Protein AF-A0A6M0A1I5-F1 (afdb_monomer)

Foldseek 3Di:
DDFDDPLLLVLLQLLFKKKKFWQFDQDFPPVVVVDPDDPLPQDFDTAIAMWTFFFDDDQKTKTKFFQANPAQCLQPPLVQCVVPVSWIWMWIQGLQRDTFIDTNQRQVQGPVGDDAGDPDQKTHQKHWAFDAPPDSDGDNVDHDTDIAGAGMMMGMGGDPDDGDHAAADALVPQDAFFKKKAKFKADQQFAAAPVPRHRDDDDFKIFIAIDMFGWHFADDQDRVLSQWGTWTQQRDHRRHGNTFIAGSLSHGFFTWHAGAPCDDTGDDDDDDPPPPDDDDDDPDDDDDSNVRSNGTTITGGVVVVVVSCVVSVPPTDGHNDGDDVVSSVVSRPDPDQPQPDDDSDDGDDPVNRSCPDPSRMDGGNNRSGDNPPSPNDDDDDDDDPPDDDDD

pLDDT: mean 76.41, std 23.01, range [24.44, 98.81]

Sequence (391 aa):
MAQLSLAEINSIARQTTVLIAPALTPELRQDLEENRNNPLQKSGIWNPGSGVIIAKTGNKYYVLTVAHNFIQRHLDSKQYWQQLGGIPYYGIRTYDGKVHIVKNVNDHRGCPLKGNPKLTILVRFGCRDRFIAGTDIVDRSIGTDRIRGIDLAIVTFESTNSYIVAPLGDPNQVKIDDRVYISGWPDPEREQDPQTGRCRNRVARRQRRLAWGSVRGKINPTPKHLGYSIFYTDETAAGMSGGPVFDSNGRVVGSHGLGSQSKPLCGGSIEAGGESDSDNVSSGESLDFNKLQKRYSSGQNVNYFEGLVKELNFDLAFRRELLRPEVIKAGITYKNLEVASRSGQVEFDANEDVFNDPNDVVDDIYKLYTFELENMIRDEPSGGRESLLLD

Secondary structure (DSSP, 8-state):
-PPPPHHHHHHHHHHHEEEEEET--SS--THHHH--S-GGGS------EEEEEEEEETTEEEEEE-GGGSBHHHHH-GGGGGGGTT--EEEEE-TTS-EEEEE----S-TTTT-S---SSSEEEEEEEEEEPTTSS-B-SSSSEEEEEEEEEEEEEEE-SS-PPPPPB--GGGPPTT-EEEEEE---GGGSB-TTT-SBP-----EE-EEEEEEEEEE----GGGTTEEEEE-----TT-TT-EEE-TTS-EEEEEEE--TTSPP-SS---S----------TT----HHHHHHHSEEEEEHHHHHHHHHHTT-------SPPPHHHHHHT---S--------S-----TTS-TT--GGGEES-HHHHS----TT-S-------TT-PPP-

Mean predicted aligned error: 10.55 Å

Structure (mmCIF, N/CA/C/O backbone):
data_AF-A0A6M0A1I5-F1
#
_entry.id   AF-A0A6M0A1I5-F1
#
loop_
_atom_site.group_PDB
_atom_site.id
_atom_site.type_symbol
_atom_site.label_atom_id
_atom_site.label_alt_id
_atom_site.label_comp_id
_atom_site.label_asym_id
_atom_site.label_entity_id
_atom_site.label_seq_id
_atom_site.pdbx_PDB_ins_code
_atom_site.Cartn_x
_atom_site.Cartn_y
_atom_site.Cartn_z
_atom_site.occupancy
_atom_site.B_iso_or_equiv
_atom_site.auth_seq_id
_atom_site.auth_comp_id
_atom_site.auth_asym_id
_atom_site.auth_atom_id
_atom_site.pdbx_PDB_model_num
ATOM 1 N N . MET A 1 1 ? 13.887 -21.937 -12.161 1.00 45.28 1 MET A N 1
ATOM 2 C CA . MET A 1 1 ? 12.418 -21.901 -12.332 1.00 45.28 1 MET A CA 1
ATOM 3 C C . MET A 1 1 ? 12.088 -20.780 -13.299 1.00 45.28 1 MET A C 1
ATOM 5 O O . MET A 1 1 ? 12.778 -19.768 -13.253 1.00 45.28 1 MET A O 1
ATOM 9 N N . ALA A 1 2 ? 11.129 -20.983 -14.203 1.00 58.09 2 ALA A N 1
ATOM 10 C CA . ALA A 1 2 ? 10.710 -19.948 -15.145 1.00 58.09 2 ALA A CA 1
ATOM 11 C C . ALA A 1 2 ? 10.054 -18.790 -14.377 1.00 58.09 2 ALA A C 1
ATOM 13 O O . ALA A 1 2 ? 9.210 -19.032 -13.519 1.00 58.09 2 ALA A O 1
ATOM 14 N N . GLN A 1 3 ? 10.493 -17.562 -14.650 1.00 83.94 3 GLN A N 1
ATOM 15 C CA . GLN A 1 3 ? 9.881 -16.346 -14.113 1.00 83.94 3 GLN A CA 1
ATOM 16 C C . GLN A 1 3 ? 8.581 -16.057 -14.868 1.00 83.94 3 GLN A C 1
ATOM 18 O O . GLN A 1 3 ? 8.457 -16.426 -16.038 1.00 83.94 3 GLN A O 1
ATOM 23 N N . LEU A 1 4 ? 7.629 -15.394 -14.210 1.00 91.00 4 LEU A N 1
ATOM 24 C CA . LEU A 1 4 ? 6.408 -14.946 -14.872 1.00 91.00 4 LEU A CA 1
ATOM 25 C C . LEU A 1 4 ? 6.734 -13.856 -15.899 1.00 91.00 4 LEU A C 1
ATOM 27 O O . LEU A 1 4 ? 7.622 -13.024 -15.697 1.00 91.00 4 LEU A O 1
ATOM 31 N N . SER A 1 5 ? 5.987 -13.841 -16.997 1.00 89.25 5 SER A N 1
ATOM 32 C CA . SER A 1 5 ? 6.014 -12.738 -17.956 1.00 89.25 5 SER A CA 1
ATOM 33 C C . SER A 1 5 ? 5.449 -11.451 -17.341 1.00 89.25 5 SER A C 1
ATOM 35 O O . SER A 1 5 ? 4.692 -11.478 -16.369 1.00 89.25 5 SER A O 1
ATOM 37 N N . LEU A 1 6 ? 5.757 -10.297 -17.943 1.00 84.00 6 LEU A N 1
ATOM 38 C CA . LEU A 1 6 ? 5.212 -9.008 -17.495 1.00 84.00 6 LEU A CA 1
ATOM 39 C C . LEU A 1 6 ? 3.673 -8.992 -17.513 1.00 84.00 6 LEU A C 1
ATOM 41 O O . LEU A 1 6 ? 3.058 -8.453 -16.598 1.00 84.00 6 LEU A O 1
ATOM 45 N N . ALA A 1 7 ? 3.052 -9.616 -18.519 1.00 84.44 7 ALA A N 1
ATOM 46 C CA . ALA A 1 7 ? 1.597 -9.725 -18.622 1.00 84.44 7 ALA A CA 1
ATOM 47 C C . ALA A 1 7 ? 0.997 -10.535 -17.462 1.00 84.44 7 ALA A C 1
ATOM 49 O O . ALA A 1 7 ? -0.030 -10.160 -16.897 1.00 84.44 7 ALA A O 1
ATOM 50 N N . GLU A 1 8 ? 1.658 -11.627 -17.076 1.00 91.00 8 GLU A N 1
ATOM 51 C CA . GLU A 1 8 ? 1.245 -12.460 -15.947 1.00 91.00 8 GLU A CA 1
ATOM 52 C C . GLU A 1 8 ? 1.415 -11.726 -14.613 1.00 91.00 8 GLU A C 1
ATOM 54 O O . GLU A 1 8 ? 0.501 -11.743 -13.791 1.00 91.00 8 GLU A O 1
ATOM 59 N N . ILE A 1 9 ? 2.529 -11.013 -14.415 1.00 92.25 9 ILE A N 1
ATOM 60 C CA . ILE A 1 9 ? 2.739 -10.188 -13.215 1.00 92.25 9 ILE A CA 1
ATOM 61 C C . ILE A 1 9 ? 1.700 -9.068 -13.145 1.00 92.25 9 ILE A C 1
ATOM 63 O O . ILE A 1 9 ? 1.102 -8.862 -12.089 1.00 92.25 9 ILE A O 1
ATOM 67 N N . ASN A 1 10 ? 1.424 -8.385 -14.259 1.00 89.88 10 ASN A N 1
ATOM 68 C CA . ASN A 1 10 ? 0.393 -7.353 -14.302 1.00 89.88 10 ASN A CA 1
ATOM 69 C C . ASN A 1 10 ? -0.998 -7.909 -14.002 1.00 89.88 10 ASN A C 1
ATOM 71 O O . ASN A 1 10 ? -1.772 -7.269 -13.299 1.00 89.88 10 ASN A O 1
ATOM 75 N N . SER A 1 11 ? -1.310 -9.111 -14.483 1.00 91.31 11 SER A N 1
ATOM 76 C CA . SER A 1 11 ? -2.571 -9.773 -14.162 1.00 91.31 11 SER A CA 1
ATOM 77 C C . SER A 1 11 ? -2.725 -10.039 -12.661 1.00 91.31 11 SER A C 1
ATOM 79 O O . SER A 1 11 ? -3.790 -9.784 -12.096 1.00 91.31 11 SER A O 1
ATOM 81 N N . ILE A 1 12 ? -1.669 -10.519 -11.995 1.00 95.69 12 ILE A N 1
ATOM 82 C CA . ILE A 1 12 ? -1.675 -10.703 -10.537 1.00 95.69 12 ILE A CA 1
ATOM 83 C C . ILE A 1 12 ? -1.855 -9.347 -9.854 1.00 95.69 12 ILE A C 1
ATOM 85 O O . ILE A 1 12 ? -2.774 -9.176 -9.055 1.00 95.69 12 ILE A O 1
ATOM 89 N N . ALA A 1 13 ? -1.025 -8.370 -10.224 1.00 94.56 13 ALA A N 1
ATOM 90 C CA . ALA A 1 13 ? -1.052 -7.022 -9.679 1.00 94.56 13 ALA A CA 1
ATOM 91 C C . ALA A 1 13 ? -2.440 -6.380 -9.783 1.00 94.56 13 ALA A C 1
ATOM 93 O O . ALA A 1 13 ? -2.941 -5.854 -8.789 1.00 94.56 13 ALA A O 1
ATOM 94 N N . ARG A 1 14 ? -3.087 -6.478 -10.946 1.00 90.62 14 ARG A N 1
ATOM 95 C CA . ARG A 1 14 ? -4.448 -5.996 -11.194 1.00 90.62 14 ARG A CA 1
ATOM 96 C C . ARG A 1 14 ? -5.453 -6.602 -10.231 1.00 90.62 14 ARG A C 1
ATOM 98 O O . ARG A 1 14 ? -6.190 -5.881 -9.574 1.00 90.62 14 ARG A O 1
ATOM 105 N N . GLN A 1 15 ? -5.460 -7.927 -10.126 1.00 94.56 15 GLN A N 1
ATOM 106 C CA . GLN A 1 15 ? -6.457 -8.655 -9.342 1.00 94.56 15 GLN A CA 1
ATOM 107 C C . GLN A 1 15 ? -6.330 -8.424 -7.830 1.00 94.56 15 GLN A C 1
ATOM 109 O O . GLN A 1 15 ? -7.303 -8.635 -7.105 1.00 94.56 15 GLN A O 1
ATOM 114 N N . THR A 1 16 ? -5.151 -8.016 -7.348 1.00 97.62 16 THR A N 1
ATOM 115 C CA . THR A 1 16 ? -4.865 -7.915 -5.908 1.00 97.62 16 THR A CA 1
ATOM 116 C C . THR A 1 16 ? -4.644 -6.493 -5.397 1.00 97.62 16 THR A C 1
ATOM 118 O O . THR A 1 16 ? -4.711 -6.287 -4.185 1.00 97.62 16 THR A O 1
ATOM 121 N N . THR A 1 17 ? -4.344 -5.525 -6.273 1.00 96.81 17 THR A N 1
ATOM 122 C CA . THR A 1 17 ? -4.113 -4.122 -5.882 1.00 96.81 17 THR A CA 1
ATOM 123 C C . THR A 1 17 ? -5.441 -3.393 -5.740 1.00 96.81 17 THR A C 1
ATOM 125 O O . THR A 1 17 ? -6.280 -3.439 -6.636 1.00 96.81 17 THR A O 1
ATOM 128 N N . VAL A 1 18 ? -5.613 -2.665 -4.643 1.00 95.94 18 VAL A N 1
ATOM 129 C CA . VAL A 1 18 ? -6.803 -1.849 -4.383 1.00 95.94 18 VAL A CA 1
ATOM 130 C C . VAL A 1 18 ? -6.445 -0.370 -4.311 1.00 95.94 18 VAL A C 1
ATOM 132 O O . VAL A 1 18 ? -5.322 -0.013 -3.950 1.00 95.94 18 VAL A O 1
ATOM 135 N N . LEU A 1 19 ? -7.411 0.482 -4.641 1.00 89.38 19 LEU A N 1
ATOM 136 C CA . LEU A 1 19 ? -7.376 1.916 -4.348 1.00 89.38 19 LEU A CA 1
ATOM 137 C C . LEU A 1 19 ? -8.037 2.130 -2.987 1.00 89.38 19 LEU A C 1
ATOM 139 O O . LEU A 1 19 ? -9.130 1.617 -2.748 1.00 89.38 19 LEU A O 1
ATOM 143 N N . ILE A 1 20 ? -7.389 2.886 -2.109 1.00 87.25 20 ILE A N 1
ATOM 144 C CA . ILE A 1 20 ? -7.891 3.216 -0.774 1.00 87.25 20 ILE A CA 1
ATOM 145 C C . ILE A 1 20 ? -8.006 4.724 -0.683 1.00 87.25 20 ILE A C 1
ATOM 147 O O . ILE A 1 20 ? -7.037 5.429 -0.954 1.00 87.25 20 ILE A O 1
ATOM 151 N N . ALA A 1 21 ? -9.156 5.232 -0.261 1.00 82.19 21 ALA A N 1
ATOM 152 C CA . ALA A 1 21 ? -9.320 6.672 -0.173 1.00 82.19 21 ALA A CA 1
ATOM 153 C C . ALA A 1 21 ? -10.320 7.098 0.903 1.00 82.19 21 ALA A C 1
ATOM 155 O O . ALA A 1 21 ? -11.324 6.408 1.107 1.00 82.19 21 ALA A O 1
ATOM 156 N N . PRO A 1 22 ? -10.079 8.236 1.579 1.00 76.31 22 PRO A N 1
ATOM 157 C CA . PRO A 1 22 ? -11.071 8.819 2.467 1.00 76.31 22 PRO A CA 1
ATOM 158 C C . PRO A 1 22 ? -12.282 9.269 1.651 1.00 76.31 22 PRO A C 1
ATOM 160 O O . PRO A 1 22 ? -12.134 9.728 0.515 1.00 76.31 22 PRO A O 1
ATOM 163 N N . ALA A 1 23 ? -13.461 9.151 2.256 1.00 69.88 23 ALA A N 1
ATOM 164 C CA . ALA A 1 23 ? -14.723 9.603 1.676 1.00 69.88 23 ALA A CA 1
ATOM 165 C C . ALA A 1 23 ? -15.111 8.955 0.328 1.00 69.88 23 ALA A C 1
ATOM 167 O O . ALA A 1 23 ? -15.922 9.486 -0.415 1.00 69.88 23 ALA A O 1
ATOM 168 N N . LEU A 1 24 ? -14.530 7.802 -0.009 1.00 73.19 24 LEU A N 1
ATOM 169 C CA . LEU A 1 24 ? -14.817 7.102 -1.257 1.00 73.19 24 LEU A CA 1
ATOM 170 C C . LEU A 1 24 ? -16.075 6.226 -1.112 1.00 73.19 24 LEU A C 1
ATOM 172 O O . LEU A 1 24 ? -16.097 5.296 -0.304 1.00 73.19 24 LEU A O 1
ATOM 176 N N . THR A 1 25 ? -17.108 6.526 -1.896 1.00 66.81 25 THR A N 1
ATOM 177 C CA . THR A 1 25 ? -18.438 5.888 -1.877 1.00 66.81 25 THR A CA 1
ATOM 178 C C . THR A 1 25 ? -18.749 5.195 -3.216 1.00 66.81 25 THR A C 1
ATOM 180 O O . THR A 1 25 ? -18.074 5.460 -4.204 1.00 66.81 25 THR A O 1
ATOM 183 N N . PRO A 1 26 ? -19.698 4.245 -3.290 1.00 61.81 26 PRO A N 1
ATOM 184 C CA . PRO A 1 26 ? -20.151 3.675 -4.560 1.00 61.81 26 PRO A CA 1
ATOM 185 C C . PRO A 1 26 ? -21.151 4.574 -5.313 1.00 61.81 26 PRO A C 1
ATOM 187 O O . PRO A 1 26 ? -21.421 4.309 -6.484 1.00 61.81 26 PRO A O 1
ATOM 190 N N . GLU A 1 27 ? -21.725 5.596 -4.668 1.00 55.97 27 GLU A N 1
ATOM 191 C CA . GLU A 1 27 ? -22.709 6.496 -5.274 1.00 55.97 27 GLU A CA 1
ATOM 192 C C . GLU A 1 27 ? -22.067 7.643 -6.081 1.00 55.97 27 GLU A C 1
ATOM 194 O O . GLU A 1 27 ? -21.241 8.403 -5.574 1.00 55.97 27 GLU A O 1
ATOM 199 N N . LEU A 1 28 ? -22.533 7.818 -7.326 1.00 46.12 28 LEU A N 1
ATOM 200 C CA . LEU A 1 28 ? -22.289 9.010 -8.147 1.00 46.12 28 LEU A CA 1
ATOM 201 C C . LEU A 1 28 ? -22.855 10.253 -7.435 1.00 46.12 28 LEU A C 1
ATOM 203 O O . LEU A 1 28 ? -23.964 10.186 -6.901 1.00 46.12 28 LEU A O 1
ATOM 207 N N . ARG A 1 29 ? -22.166 11.406 -7.462 1.00 42.91 29 ARG A N 1
ATOM 208 C CA . ARG A 1 29 ? -22.751 12.659 -6.935 1.00 42.91 29 ARG A CA 1
ATOM 209 C C . ARG A 1 29 ? -24.043 12.999 -7.679 1.00 42.91 29 ARG A C 1
ATOM 211 O O . ARG A 1 29 ? -23.994 13.357 -8.853 1.00 42.91 29 ARG A O 1
ATOM 218 N N . GLN A 1 30 ? -25.167 12.990 -6.967 1.00 38.19 30 GLN A N 1
ATOM 219 C CA . GLN A 1 30 ? -26.467 13.424 -7.490 1.00 38.19 30 GLN A CA 1
ATOM 220 C C . GLN A 1 30 ? -26.449 14.913 -7.912 1.00 38.19 30 GLN A C 1
ATOM 222 O O . GLN A 1 30 ? -27.050 15.280 -8.916 1.00 38.19 30 GLN A O 1
ATOM 227 N N . ASP A 1 31 ? -25.636 15.748 -7.249 1.00 38.50 31 ASP A N 1
ATOM 228 C CA . ASP A 1 31 ? -25.469 17.186 -7.542 1.00 38.50 31 ASP A CA 1
ATOM 229 C C . ASP A 1 31 ? -24.936 17.509 -8.955 1.00 38.50 31 ASP A C 1
ATOM 231 O O . ASP A 1 31 ? -24.993 18.658 -9.398 1.00 38.50 31 ASP A O 1
ATOM 235 N N . LEU A 1 32 ? -24.387 16.521 -9.669 1.00 34.41 32 LEU A N 1
ATOM 236 C CA . LEU A 1 32 ? -23.893 16.677 -11.042 1.00 34.41 32 LEU A CA 1
ATOM 237 C C . LEU A 1 32 ? -24.986 16.515 -12.096 1.00 34.41 32 LEU A C 1
ATOM 239 O O . LEU A 1 32 ? -24.799 16.961 -13.228 1.00 34.41 32 LEU A O 1
ATOM 243 N N . GLU A 1 33 ? -26.117 15.906 -11.741 1.00 36.12 33 GLU A N 1
ATOM 244 C CA . GLU A 1 33 ? -27.270 15.823 -12.640 1.00 36.12 33 GLU A CA 1
ATOM 245 C C . GLU A 1 33 ? -28.074 17.133 -12.653 1.00 36.12 33 GLU A C 1
ATOM 247 O O . GLU A 1 33 ? -28.695 17.461 -13.664 1.00 36.12 33 GLU A O 1
ATOM 252 N N . GLU A 1 34 ? -27.999 17.932 -11.583 1.00 34.75 34 GLU A N 1
ATOM 253 C CA . GLU A 1 34 ? -28.820 19.140 -11.416 1.00 34.75 34 GLU A CA 1
ATOM 254 C C . GLU A 1 34 ? -28.086 20.463 -11.730 1.00 34.75 34 GLU A C 1
ATOM 256 O O . GLU A 1 34 ? -28.738 21.473 -11.994 1.00 34.75 34 GLU A O 1
ATOM 261 N N . ASN A 1 35 ? -26.744 20.487 -11.797 1.00 32.81 35 ASN A N 1
ATOM 262 C CA . ASN A 1 35 ? -25.964 21.710 -12.051 1.00 32.81 35 ASN A CA 1
ATOM 263 C C . ASN A 1 35 ? -25.142 21.661 -13.353 1.00 32.81 35 ASN A C 1
ATOM 265 O O . ASN A 1 35 ? -24.042 21.116 -13.410 1.00 32.81 35 ASN A O 1
ATOM 269 N N . ARG A 1 36 ? -25.631 22.350 -14.396 1.00 32.50 36 ARG A N 1
ATOM 270 C CA . ARG A 1 36 ? -24.942 22.557 -15.692 1.00 32.50 36 ARG A CA 1
ATOM 271 C C . ARG A 1 36 ? -23.670 23.427 -15.631 1.00 32.50 36 ARG A C 1
ATOM 273 O O . ARG A 1 36 ? -23.000 23.571 -16.651 1.00 32.50 36 ARG A O 1
ATOM 280 N N . ASN A 1 37 ? -23.318 23.993 -14.476 1.00 33.56 37 ASN A N 1
ATOM 281 C CA . ASN A 1 37 ? -22.162 24.878 -14.324 1.00 33.56 37 ASN A CA 1
ATOM 282 C C . ASN A 1 37 ? -21.011 24.170 -13.596 1.00 33.56 37 ASN A C 1
ATOM 284 O O . ASN A 1 37 ? -20.973 24.090 -12.375 1.00 33.56 37 ASN A O 1
ATOM 288 N N . ASN A 1 38 ? -20.091 23.654 -14.410 1.00 36.66 38 ASN A N 1
ATOM 289 C CA . ASN A 1 38 ? -18.713 23.242 -14.132 1.00 36.66 38 ASN A CA 1
ATOM 290 C C . ASN A 1 38 ? -18.255 23.183 -12.639 1.00 36.66 38 ASN A C 1
ATOM 292 O O . ASN A 1 38 ? -17.751 24.174 -12.107 1.00 36.66 38 ASN A O 1
ATOM 296 N N . PRO A 1 39 ? -18.304 22.006 -11.985 1.00 36.84 39 PRO A N 1
ATOM 297 C CA . PRO A 1 39 ? -17.858 21.805 -10.600 1.00 36.84 39 PRO A CA 1
ATOM 298 C C . PRO A 1 39 ? -16.328 21.819 -10.417 1.00 36.84 39 PRO A C 1
ATOM 300 O O . PRO A 1 39 ? -15.840 21.734 -9.288 1.00 36.84 39 PRO A O 1
ATOM 303 N N . LEU A 1 40 ? -15.553 21.966 -11.502 1.00 40.03 40 LEU A N 1
ATOM 304 C CA . LEU A 1 40 ? -14.082 21.950 -11.500 1.00 40.03 40 LEU A CA 1
ATOM 305 C C . LEU A 1 40 ? -13.432 23.145 -10.769 1.00 40.03 40 LEU A C 1
ATOM 307 O O . LEU A 1 40 ? -12.207 23.206 -10.685 1.00 40.03 40 LEU A O 1
ATOM 311 N N . GLN A 1 41 ? -14.218 24.084 -10.230 1.00 35.12 41 GLN A N 1
ATOM 312 C CA . GLN A 1 41 ? -13.727 25.284 -9.540 1.00 35.12 41 GLN A CA 1
ATOM 313 C C . GLN A 1 41 ? -13.596 25.164 -8.012 1.00 35.12 41 GLN A C 1
ATOM 315 O O . GLN A 1 41 ? -12.935 26.006 -7.410 1.00 35.12 41 GLN A O 1
ATOM 320 N N . LYS A 1 42 ? -14.175 24.150 -7.352 1.00 42.06 42 LYS A N 1
ATOM 321 C CA . LYS A 1 42 ? -14.093 24.052 -5.880 1.00 42.06 42 LYS A CA 1
ATOM 322 C C . LYS A 1 42 ? -12.796 23.369 -5.446 1.00 42.06 42 LYS A C 1
ATOM 324 O O . LYS A 1 42 ? -12.557 22.215 -5.794 1.00 42.06 42 LYS A O 1
ATOM 329 N N . SER A 1 43 ? -11.908 24.114 -4.790 1.00 39.94 43 SER A N 1
ATOM 330 C CA . SER A 1 43 ? -10.593 23.722 -4.256 1.00 39.94 43 SER A CA 1
ATOM 331 C C . SER A 1 43 ? -10.666 22.489 -3.337 1.00 39.94 43 SER A C 1
ATOM 333 O O . SER A 1 43 ? -11.586 22.352 -2.542 1.00 39.94 43 SER A O 1
ATOM 335 N N . GLY A 1 44 ? -9.707 21.566 -3.467 1.00 43.12 44 GLY A N 1
ATOM 336 C CA . GLY A 1 44 ? -9.587 20.376 -2.616 1.00 43.12 44 GLY A CA 1
ATOM 337 C C . GLY A 1 44 ? -8.672 19.328 -3.248 1.00 43.12 44 GLY A C 1
ATOM 338 O O . GLY A 1 44 ? -8.871 18.967 -4.404 1.00 43.12 44 GLY A O 1
ATOM 339 N N . ILE A 1 45 ? -7.658 18.859 -2.512 1.00 46.75 45 ILE A N 1
ATOM 340 C CA . ILE A 1 45 ? -6.752 17.797 -2.981 1.00 46.75 45 ILE A CA 1
ATOM 341 C C . ILE A 1 45 ? -7.225 16.473 -2.383 1.00 46.75 45 ILE A C 1
ATOM 343 O O . ILE A 1 45 ? -7.162 16.274 -1.167 1.00 46.75 45 ILE A O 1
ATOM 347 N N . TRP A 1 46 ? -7.680 15.551 -3.230 1.00 54.31 46 TRP A N 1
ATOM 348 C CA . TRP A 1 46 ? -8.024 14.194 -2.817 1.00 54.31 46 TRP A CA 1
ATOM 349 C C . TRP A 1 46 ? -6.761 13.327 -2.803 1.00 54.31 46 TRP A C 1
ATOM 351 O O . TRP A 1 46 ? -6.158 13.103 -3.845 1.00 54.31 46 TRP A O 1
ATOM 361 N N . ASN A 1 47 ? -6.359 12.846 -1.621 1.00 63.16 47 ASN A N 1
ATOM 362 C CA . ASN A 1 47 ? -5.132 12.063 -1.425 1.00 63.16 47 ASN A CA 1
ATOM 363 C C . ASN A 1 47 ? -5.460 10.574 -1.203 1.00 63.16 47 ASN A C 1
ATOM 365 O O . ASN A 1 47 ? -5.467 10.125 -0.052 1.00 63.16 47 ASN A O 1
ATOM 369 N N . PRO A 1 48 ? -5.783 9.794 -2.243 1.00 73.06 48 PRO A N 1
ATOM 370 C CA . PRO A 1 48 ? -5.903 8.361 -2.092 1.00 73.06 48 PRO A CA 1
ATOM 371 C C . PRO A 1 48 ? -4.521 7.704 -2.053 1.00 73.06 48 PRO A C 1
ATOM 373 O O . PRO A 1 48 ? -3.505 8.276 -2.454 1.00 73.06 48 PRO A O 1
ATOM 376 N N . GLY A 1 49 ? -4.515 6.467 -1.588 1.00 85.25 49 GLY A N 1
ATOM 377 C CA . GLY A 1 49 ? -3.372 5.579 -1.625 1.00 85.25 49 GLY A CA 1
ATOM 378 C C . GLY A 1 49 ? -3.743 4.235 -2.231 1.00 85.25 49 GLY A C 1
ATOM 379 O O . GLY A 1 49 ? -4.836 4.020 -2.758 1.00 85.25 49 GLY A O 1
ATOM 380 N N . SER A 1 50 ? -2.814 3.300 -2.129 1.00 94.25 50 SER A N 1
ATOM 381 C CA . SER A 1 50 ? -2.945 1.951 -2.662 1.00 94.25 50 SER A CA 1
ATOM 382 C C . SER A 1 50 ? -2.867 0.908 -1.553 1.00 94.25 50 SER A C 1
ATOM 384 O O . SER A 1 50 ? -2.462 1.189 -0.425 1.00 94.25 50 SER A O 1
ATOM 386 N N . GLY A 1 51 ? -3.255 -0.319 -1.868 1.00 98.12 51 GLY A N 1
ATOM 387 C CA . GLY A 1 51 ? -3.130 -1.462 -0.972 1.00 98.12 51 GLY A CA 1
ATOM 388 C C . GLY A 1 51 ? -3.053 -2.772 -1.737 1.00 98.12 51 GLY A C 1
ATOM 389 O O . GLY A 1 51 ? -3.300 -2.808 -2.943 1.00 98.12 51 GLY A O 1
ATOM 390 N N . VAL A 1 52 ? -2.769 -3.864 -1.033 1.00 98.75 52 VAL A N 1
ATOM 391 C CA . VAL A 1 52 ? -2.832 -5.226 -1.578 1.00 98.75 52 VAL A CA 1
ATOM 392 C C . VAL A 1 52 ? -3.618 -6.159 -0.667 1.00 98.75 52 VAL A C 1
ATOM 394 O O . VAL A 1 52 ? -3.414 -6.168 0.543 1.00 98.75 52 VAL A O 1
ATOM 397 N N . ILE A 1 53 ? -4.506 -6.970 -1.244 1.00 98.81 53 ILE A N 1
ATOM 398 C CA . ILE A 1 53 ? -5.246 -8.008 -0.514 1.00 98.81 53 ILE A CA 1
ATOM 399 C C . ILE A 1 53 ? -4.288 -9.155 -0.158 1.00 98.81 53 ILE A C 1
ATOM 401 O O . ILE A 1 53 ? -3.823 -9.868 -1.047 1.00 98.81 53 ILE A O 1
ATOM 405 N N . ILE A 1 54 ? -4.016 -9.360 1.134 1.00 98.50 54 ILE A N 1
ATOM 406 C CA . ILE A 1 54 ? -2.998 -10.312 1.630 1.00 98.50 54 ILE A CA 1
ATOM 407 C C . ILE A 1 54 ? -3.556 -11.481 2.444 1.00 98.50 54 ILE A C 1
ATOM 409 O O . ILE A 1 54 ? -2.887 -12.504 2.585 1.00 98.50 54 ILE A O 1
ATOM 413 N N . ALA A 1 55 ? -4.778 -11.362 2.961 1.00 98.38 55 ALA A N 1
ATOM 414 C CA . ALA A 1 55 ? -5.443 -12.436 3.689 1.00 98.38 55 ALA A CA 1
ATOM 415 C C . ALA A 1 55 ? -6.965 -12.353 3.537 1.00 98.38 55 ALA A C 1
ATOM 417 O O . ALA A 1 55 ? -7.522 -11.311 3.176 1.00 98.38 55 ALA A O 1
ATOM 418 N N . LYS A 1 56 ? -7.638 -13.464 3.842 1.00 97.69 56 LYS A N 1
ATOM 419 C CA . LYS A 1 56 ? -9.099 -13.571 3.878 1.00 97.69 56 LYS A CA 1
ATOM 420 C C . LYS A 1 56 ? -9.526 -14.526 4.990 1.00 97.69 56 LYS A C 1
ATOM 422 O O . LYS A 1 56 ? -9.015 -15.641 5.048 1.00 97.69 56 LYS A O 1
ATOM 427 N N . THR A 1 57 ? -10.528 -14.130 5.772 1.00 96.81 57 THR A N 1
ATOM 428 C CA . THR A 1 57 ? -11.169 -14.972 6.796 1.00 96.81 57 THR A CA 1
ATOM 429 C C . THR A 1 57 ? -12.684 -14.846 6.668 1.00 96.81 57 THR A C 1
ATOM 431 O O . THR A 1 57 ? -13.251 -13.777 6.894 1.00 96.81 57 THR A O 1
ATOM 434 N N . GLY A 1 58 ? -13.371 -15.919 6.266 1.00 95.94 58 GLY A N 1
ATOM 435 C CA . GLY A 1 58 ? -14.796 -15.835 5.918 1.00 95.94 58 GLY A CA 1
ATOM 436 C C . GLY A 1 58 ? -15.019 -14.833 4.779 1.00 95.94 58 GLY A C 1
ATOM 437 O O . GLY A 1 58 ? -14.399 -14.972 3.725 1.00 95.94 58 GLY A O 1
ATOM 438 N N . ASN A 1 59 ? -15.856 -13.816 5.000 1.00 96.94 59 ASN A N 1
ATOM 439 C CA . ASN A 1 59 ? -16.106 -12.723 4.045 1.00 96.94 59 ASN A CA 1
ATOM 440 C C . ASN A 1 59 ? -15.215 -11.490 4.273 1.00 96.94 59 ASN A C 1
ATOM 442 O O . ASN A 1 59 ? -15.344 -10.509 3.545 1.00 96.94 59 ASN A O 1
ATOM 446 N N . LYS A 1 60 ? -14.322 -11.523 5.271 1.00 97.69 60 LYS A N 1
ATOM 447 C CA . LYS A 1 60 ? -13.397 -10.426 5.575 1.00 97.69 60 LYS A CA 1
ATOM 448 C C . LYS A 1 60 ? -12.138 -10.554 4.738 1.00 97.69 60 LYS A C 1
ATOM 450 O O . LYS A 1 60 ? -11.494 -11.603 4.748 1.00 97.69 60 LYS A O 1
ATOM 455 N N . TYR A 1 61 ? -11.782 -9.475 4.064 1.00 98.56 61 TYR A N 1
ATOM 456 C CA . TYR A 1 61 ? -10.560 -9.314 3.296 1.00 98.56 61 TYR A CA 1
ATOM 457 C C . TYR A 1 61 ? -9.648 -8.314 3.992 1.00 98.56 61 TYR A C 1
ATOM 459 O O . TYR A 1 61 ? -10.091 -7.236 4.382 1.00 98.56 61 TYR A O 1
ATOM 467 N N . TYR A 1 62 ? -8.373 -8.670 4.122 1.00 98.62 62 TYR A N 1
ATOM 468 C CA . TYR A 1 62 ? -7.366 -7.859 4.797 1.00 98.62 62 TYR A CA 1
ATOM 469 C C . TYR A 1 62 ? -6.406 -7.280 3.769 1.00 98.62 62 TYR A C 1
ATOM 471 O O . TYR A 1 62 ? -5.791 -8.016 2.990 1.00 98.62 62 TYR A O 1
ATOM 479 N N . VAL A 1 63 ? -6.281 -5.959 3.786 1.00 98.75 63 VAL A N 1
ATOM 480 C CA . VAL A 1 63 ? -5.459 -5.198 2.855 1.00 98.75 63 VAL A CA 1
ATOM 481 C C . VAL A 1 63 ? -4.246 -4.647 3.589 1.00 98.75 63 VAL A C 1
ATOM 483 O O . VAL A 1 63 ? -4.404 -3.881 4.538 1.00 98.75 63 VAL A O 1
ATOM 486 N N . LEU A 1 64 ? -3.047 -5.011 3.136 1.00 98.75 64 LEU A N 1
ATOM 487 C CA . LEU A 1 64 ? -1.806 -4.360 3.547 1.00 98.75 64 LEU A CA 1
ATOM 488 C C . LEU A 1 64 ? -1.673 -3.030 2.814 1.00 98.75 64 LEU A C 1
ATOM 490 O O . LEU A 1 64 ? -1.880 -2.961 1.604 1.00 98.75 64 LEU A O 1
ATOM 494 N N . THR A 1 65 ? -1.329 -1.987 3.555 1.00 98.50 65 THR A N 1
ATOM 495 C CA . THR A 1 65 ? -1.091 -0.640 3.039 1.00 98.50 65 THR A CA 1
ATOM 496 C C . THR A 1 65 ? -0.139 0.108 3.983 1.00 98.50 65 THR A C 1
ATOM 498 O O . THR A 1 65 ? 0.391 -0.464 4.939 1.00 98.50 65 THR A O 1
ATOM 501 N N . VAL A 1 66 ? 0.086 1.392 3.730 1.00 97.06 66 VAL A N 1
ATOM 502 C CA . VAL A 1 66 ? 0.905 2.287 4.558 1.00 97.06 66 VAL A CA 1
ATOM 503 C C . VAL A 1 66 ? 0.058 3.019 5.597 1.00 97.06 66 VAL A C 1
ATOM 505 O O . VAL A 1 66 ? -1.120 3.309 5.378 1.00 97.06 66 VAL A O 1
ATOM 508 N N . ALA A 1 67 ? 0.659 3.361 6.737 1.00 96.12 67 ALA A N 1
ATOM 509 C CA . ALA A 1 67 ? -0.046 4.072 7.802 1.00 96.12 67 ALA A CA 1
ATOM 510 C C . ALA A 1 67 ? -0.399 5.508 7.400 1.00 96.12 67 ALA A C 1
ATOM 512 O O . ALA A 1 67 ? -1.442 6.029 7.797 1.00 96.12 67 ALA A O 1
ATOM 513 N N . HIS A 1 68 ? 0.450 6.149 6.595 1.00 92.50 68 HIS A N 1
ATOM 514 C CA . HIS A 1 68 ? 0.254 7.537 6.189 1.00 92.50 68 HIS A CA 1
ATOM 515 C C . HIS A 1 68 ? -0.918 7.784 5.231 1.00 92.50 68 HIS A C 1
ATOM 517 O O . HIS A 1 68 ? -1.267 8.947 5.018 1.00 92.50 68 HIS A O 1
ATOM 523 N N . ASN A 1 69 ? -1.555 6.729 4.711 1.00 87.75 69 ASN A N 1
ATOM 524 C CA . ASN A 1 69 ? -2.844 6.834 4.022 1.00 87.75 69 ASN A CA 1
ATOM 525 C C . ASN A 1 69 ? -3.978 7.228 4.991 1.00 87.75 69 ASN A C 1
ATOM 527 O O . ASN A 1 69 ? -4.993 7.768 4.562 1.00 87.75 69 ASN A O 1
ATOM 531 N N . PHE A 1 70 ? -3.795 7.014 6.301 1.00 90.19 70 PHE A N 1
ATOM 532 C CA . PHE A 1 70 ? -4.772 7.297 7.354 1.00 90.19 70 PHE A CA 1
ATOM 533 C C . PHE A 1 70 ? -4.284 8.422 8.275 1.00 90.19 70 PHE A C 1
ATOM 535 O O . PHE A 1 70 ? -3.846 8.194 9.408 1.00 90.19 70 PHE A O 1
ATOM 542 N N . ILE A 1 71 ? -4.349 9.656 7.773 1.00 86.81 71 ILE A N 1
ATOM 543 C CA . ILE A 1 71 ? -3.903 10.851 8.501 1.00 86.81 71 ILE A CA 1
ATOM 544 C C . ILE A 1 71 ? -4.723 11.008 9.789 1.00 86.81 71 ILE A C 1
ATOM 546 O O . ILE A 1 71 ? -5.954 11.009 9.755 1.00 86.81 71 ILE A O 1
ATOM 550 N N . GLN A 1 72 ? -4.044 11.185 10.925 1.00 89.69 72 GLN A N 1
ATOM 551 C CA . GLN A 1 72 ? -4.674 11.159 12.247 1.00 89.69 72 GLN A CA 1
ATOM 552 C C . GLN A 1 72 ? -5.821 12.173 12.390 1.00 89.69 72 GLN A C 1
ATOM 554 O O . GLN A 1 72 ? -6.898 11.800 12.852 1.00 89.69 72 GLN A O 1
ATOM 559 N N . ARG A 1 73 ? -5.638 13.414 11.922 1.00 81.81 73 ARG A N 1
ATOM 560 C CA . ARG A 1 73 ? -6.693 14.445 11.943 1.00 81.81 73 ARG A CA 1
ATOM 561 C C . ARG A 1 73 ? -7.969 14.031 11.202 1.00 81.81 73 ARG A C 1
ATOM 563 O O . ARG A 1 73 ? -9.060 14.376 11.642 1.00 81.81 73 ARG A O 1
ATOM 570 N N . HIS A 1 74 ? -7.861 13.237 10.133 1.00 80.12 74 HIS A N 1
ATOM 571 C CA . HIS A 1 74 ? -9.035 12.709 9.427 1.00 80.12 74 HIS A CA 1
ATOM 572 C C . HIS A 1 74 ? -9.742 11.617 10.229 1.00 80.12 74 HIS A C 1
ATOM 574 O O . HIS A 1 74 ? -10.937 11.420 10.062 1.00 80.12 74 HIS A O 1
ATOM 580 N N . LEU A 1 75 ? -9.039 10.893 11.098 1.00 86.69 75 LEU A N 1
ATOM 581 C CA . LEU A 1 75 ? -9.649 9.831 11.894 1.00 86.69 75 LEU A CA 1
ATOM 582 C C . LEU A 1 75 ? -10.395 10.379 13.116 1.00 86.69 75 LEU A C 1
ATOM 584 O O . LEU A 1 75 ? -11.381 9.781 13.537 1.00 86.69 75 LEU A O 1
ATOM 588 N N . ASP A 1 76 ? -9.934 11.480 13.714 1.00 83.00 76 ASP A N 1
ATOM 589 C CA . ASP A 1 76 ? -10.445 11.959 15.008 1.00 83.00 76 ASP A CA 1
ATOM 590 C C . ASP A 1 76 ? -11.316 13.219 14.968 1.00 83.00 76 ASP A C 1
ATOM 592 O O . ASP A 1 76 ? -12.034 13.481 15.935 1.00 83.00 76 ASP A O 1
ATOM 596 N N . SER A 1 77 ? -11.309 13.982 13.875 1.00 73.38 77 SER A N 1
ATOM 597 C CA . SER A 1 77 ? -12.047 15.246 13.822 1.00 73.38 77 SER A CA 1
ATOM 598 C C . SER A 1 77 ? -13.437 15.036 13.226 1.00 73.38 77 SER A C 1
ATOM 600 O O . SER A 1 77 ? -13.606 14.908 12.014 1.00 73.38 77 SER A O 1
ATOM 602 N N . LYS A 1 78 ? -14.456 15.030 14.093 1.00 72.56 78 LYS A N 1
ATOM 603 C CA . LYS A 1 78 ? -15.872 14.863 13.709 1.00 72.56 78 LYS A CA 1
ATOM 604 C C . LYS A 1 78 ? -16.346 15.917 12.706 1.00 72.56 78 LYS A C 1
ATOM 606 O O . LYS A 1 78 ? -17.239 15.636 11.916 1.00 72.56 78 LYS A O 1
ATOM 611 N N . GLN A 1 79 ? -15.740 17.106 12.730 1.00 67.12 79 GLN A N 1
ATOM 612 C CA . GLN A 1 79 ? -16.010 18.207 11.805 1.00 67.12 79 GLN A CA 1
ATOM 613 C C . GLN A 1 79 ? -15.805 17.798 10.340 1.00 67.12 79 GLN A C 1
ATOM 615 O O . GLN A 1 79 ? -16.584 18.213 9.492 1.00 67.12 79 GLN A O 1
ATOM 620 N N . TYR A 1 80 ? -14.826 16.931 10.049 1.00 63.00 80 TYR A N 1
ATOM 621 C CA . TYR A 1 80 ? -14.575 16.435 8.690 1.00 63.00 80 TYR A CA 1
ATOM 622 C C . TYR A 1 80 ? -15.670 15.506 8.155 1.00 63.00 80 TYR A C 1
ATOM 624 O O . TYR A 1 80 ? -15.712 15.261 6.956 1.00 63.00 80 TYR A O 1
ATOM 632 N N . TRP A 1 81 ? -16.547 14.993 9.022 1.00 69.38 81 TRP A N 1
ATOM 633 C CA . TRP A 1 81 ? -17.513 13.945 8.682 1.00 69.38 81 TRP A CA 1
ATOM 634 C C . TRP A 1 81 ? -18.952 14.329 9.025 1.00 69.38 81 TRP A C 1
ATOM 636 O O . TRP A 1 81 ? -19.809 13.455 9.108 1.00 69.38 81 TRP A O 1
ATOM 646 N N . GLN A 1 82 ? -19.231 15.613 9.278 1.00 63.50 82 GLN A N 1
ATOM 647 C CA . GLN A 1 82 ? -20.545 16.076 9.746 1.00 63.50 82 GLN A CA 1
ATOM 648 C C . GLN A 1 82 ? -21.690 15.676 8.809 1.00 63.50 82 GLN A C 1
ATOM 650 O O . GLN A 1 82 ? -22.746 15.279 9.298 1.00 63.50 82 GLN A O 1
ATOM 655 N N . GLN A 1 83 ? -21.465 15.724 7.495 1.00 56.06 83 GLN A N 1
ATOM 656 C CA . GLN A 1 83 ? -22.464 15.378 6.480 1.00 56.06 83 GLN A CA 1
ATOM 657 C C . GLN A 1 83 ? -22.797 13.861 6.463 1.00 56.06 83 GLN A C 1
ATOM 659 O O . GLN A 1 83 ? -23.933 13.494 6.173 1.00 56.06 83 GLN A O 1
ATOM 664 N N . LEU A 1 84 ? -21.907 12.996 6.980 1.00 62.06 84 LEU A N 1
ATOM 665 C CA . LEU A 1 84 ? -22.106 11.541 7.143 1.00 62.06 84 LEU A CA 1
ATOM 666 C C . LEU A 1 84 ? -22.174 11.070 8.605 1.00 62.06 84 LEU A C 1
ATOM 668 O O . LEU A 1 84 ? -21.731 9.974 8.963 1.00 62.06 84 LEU A O 1
ATOM 672 N N . GLY A 1 85 ? -22.757 11.892 9.478 1.00 65.38 85 GLY A N 1
ATOM 673 C CA . GLY A 1 85 ? -23.037 11.513 10.869 1.00 65.38 85 GLY A CA 1
ATOM 674 C C . GLY A 1 85 ? -21.810 11.520 11.789 1.00 65.38 85 GLY A C 1
ATOM 675 O O . GLY A 1 85 ? -21.835 10.926 12.866 1.00 65.38 85 GLY A O 1
ATOM 676 N N . GLY A 1 86 ? -20.728 12.187 11.383 1.00 71.44 86 GLY A N 1
ATOM 677 C CA . GLY A 1 86 ? -19.516 12.384 12.180 1.00 71.44 86 GLY A CA 1
ATOM 678 C C . GLY A 1 86 ? -18.586 11.170 12.246 1.00 71.44 86 GLY A C 1
ATOM 679 O O . GLY A 1 86 ? -17.642 11.187 13.039 1.00 71.44 86 GLY A O 1
ATOM 680 N N . ILE A 1 87 ? -18.845 10.120 11.456 1.00 79.69 87 ILE A N 1
ATOM 681 C CA . ILE A 1 87 ? -18.083 8.866 11.476 1.00 79.69 87 ILE A CA 1
ATOM 682 C C . ILE A 1 87 ? -17.081 8.847 10.313 1.00 79.69 87 ILE A C 1
ATOM 684 O O . ILE A 1 87 ? -17.506 8.884 9.158 1.00 79.69 87 ILE A O 1
ATOM 688 N N . PRO A 1 88 ? -15.768 8.708 10.579 1.00 80.94 88 PRO A N 1
ATOM 689 C CA . PRO A 1 88 ? -14.782 8.575 9.520 1.00 80.94 88 PRO A CA 1
ATOM 690 C C . PRO A 1 88 ? -14.982 7.280 8.741 1.00 80.94 88 PRO A C 1
ATOM 692 O O . PRO A 1 88 ? -15.157 6.202 9.327 1.00 80.94 88 PRO A O 1
ATOM 695 N N . TYR A 1 89 ? -14.896 7.381 7.417 1.00 83.00 89 TYR A N 1
ATOM 696 C CA . TYR A 1 89 ? -14.973 6.232 6.530 1.00 83.00 89 TYR A CA 1
ATOM 697 C C . TYR A 1 89 ? -14.027 6.362 5.336 1.00 83.00 89 TYR A C 1
ATOM 699 O O . TYR A 1 89 ? -13.665 7.454 4.894 1.00 83.00 89 TYR A O 1
ATOM 707 N N . TYR A 1 90 ? -13.603 5.207 4.840 1.00 86.75 90 TYR A N 1
ATOM 708 C CA . TYR A 1 90 ? -12.782 5.071 3.645 1.00 86.75 90 TYR A CA 1
ATOM 709 C C . TYR A 1 90 ? -13.496 4.132 2.679 1.00 86.75 90 TYR A C 1
ATOM 711 O O . TYR A 1 90 ? -14.239 3.247 3.102 1.00 86.75 90 TYR A 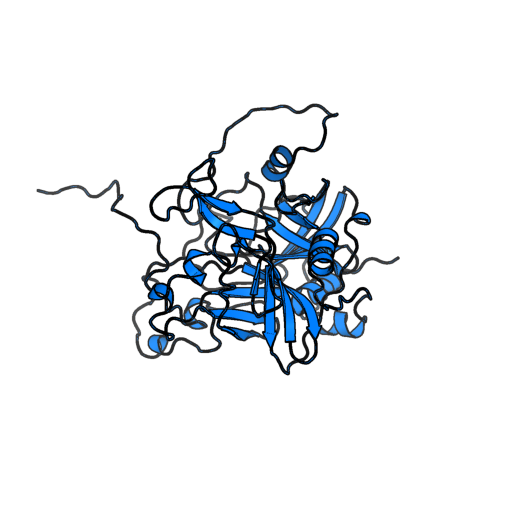O 1
ATOM 719 N N . GLY A 1 91 ? -13.258 4.310 1.389 1.00 86.69 91 GLY A N 1
ATOM 720 C CA . GLY A 1 91 ? -13.635 3.338 0.374 1.00 86.69 91 GLY A CA 1
ATOM 721 C C . GLY A 1 91 ? -12.420 2.534 -0.056 1.00 86.69 91 GLY A C 1
ATOM 722 O O . GLY A 1 91 ? -11.305 3.060 -0.138 1.00 86.69 91 GLY A O 1
ATOM 723 N N . ILE A 1 92 ? -12.651 1.258 -0.341 1.00 92.56 92 ILE A N 1
ATOM 724 C CA . ILE A 1 92 ? -11.674 0.362 -0.952 1.00 92.56 92 ILE A CA 1
ATOM 725 C C . ILE A 1 92 ? -12.234 -0.062 -2.304 1.00 92.56 92 ILE A C 1
ATOM 727 O O . ILE A 1 92 ? -13.199 -0.822 -2.350 1.00 92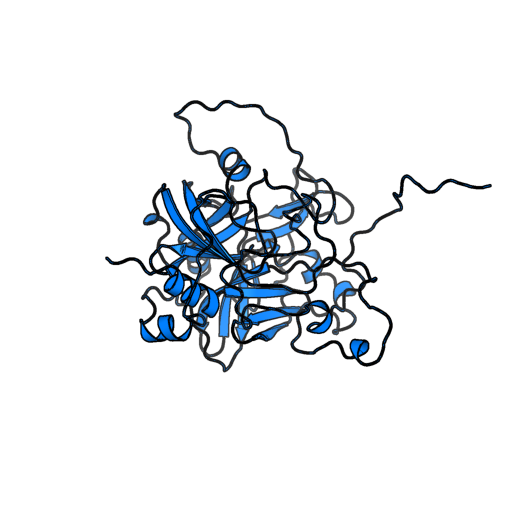.56 92 ILE A O 1
ATOM 731 N N . ARG A 1 93 ? -11.656 0.433 -3.403 1.00 91.50 93 ARG A N 1
ATOM 732 C CA . ARG A 1 93 ? -12.059 0.028 -4.757 1.00 91.50 93 ARG A CA 1
ATOM 733 C C . ARG A 1 93 ? -11.248 -1.184 -5.200 1.00 91.50 93 ARG A C 1
ATOM 735 O O . ARG A 1 93 ? -10.016 -1.131 -5.242 1.00 91.50 93 ARG A O 1
ATOM 742 N N . THR A 1 94 ? -11.942 -2.255 -5.562 1.00 93.38 94 THR A N 1
ATOM 743 C CA . THR A 1 94 ? -11.361 -3.481 -6.122 1.00 93.38 94 THR A CA 1
ATOM 744 C C . THR A 1 94 ? -11.261 -3.423 -7.652 1.00 93.38 94 THR A C 1
ATOM 746 O O . THR A 1 94 ? -11.751 -2.490 -8.292 1.00 93.38 94 THR A O 1
ATOM 749 N N . TYR A 1 95 ? -10.581 -4.403 -8.258 1.00 88.12 95 TYR A N 1
ATOM 750 C CA . TYR A 1 95 ? -10.316 -4.441 -9.708 1.00 88.12 95 TYR A CA 1
ATOM 751 C C . TYR A 1 95 ? -11.584 -4.532 -10.576 1.00 88.12 95 TYR A C 1
ATOM 753 O O . TYR A 1 95 ? -11.556 -4.203 -11.756 1.00 88.12 95 TYR A O 1
ATOM 761 N N . ASP A 1 96 ? -12.695 -4.992 -10.000 1.00 87.06 96 ASP A N 1
ATOM 762 C CA . ASP A 1 96 ? -14.016 -5.086 -10.630 1.00 87.06 96 ASP A CA 1
ATOM 763 C C . ASP A 1 96 ? -14.795 -3.757 -10.585 1.00 87.06 96 ASP A C 1
ATOM 765 O O . ASP A 1 96 ? -15.984 -3.728 -10.890 1.00 87.06 96 ASP A O 1
ATOM 769 N N . GLY A 1 97 ? -14.153 -2.668 -10.152 1.00 82.25 97 GLY A N 1
ATOM 770 C CA . GLY A 1 97 ? -14.758 -1.341 -10.059 1.00 82.25 97 GLY A CA 1
ATOM 771 C C . GLY A 1 97 ? -15.612 -1.110 -8.816 1.00 82.25 97 GLY A C 1
ATOM 772 O O . GLY A 1 97 ? -16.005 0.026 -8.563 1.00 82.25 97 GLY A O 1
ATOM 773 N N . LYS A 1 98 ? -15.875 -2.144 -8.007 1.00 87.31 98 LYS A N 1
ATOM 774 C CA . LYS A 1 98 ? -16.720 -2.014 -6.816 1.00 87.31 98 LYS A CA 1
ATOM 775 C C . LYS A 1 98 ? -15.978 -1.311 -5.688 1.00 87.31 98 LYS A C 1
ATOM 777 O O . LYS A 1 98 ? -14.811 -1.603 -5.434 1.00 87.31 98 LYS A O 1
ATOM 782 N N . VAL A 1 99 ? -16.686 -0.431 -4.982 1.00 86.62 99 VAL A N 1
ATOM 783 C CA . VAL A 1 99 ? -16.203 0.257 -3.781 1.00 86.62 99 VAL A CA 1
ATOM 784 C C . VAL A 1 99 ? -16.810 -0.390 -2.542 1.00 86.62 99 VAL A C 1
ATOM 786 O O . VAL A 1 99 ? -18.029 -0.459 -2.399 1.00 86.62 99 VAL A O 1
ATOM 789 N N . HIS A 1 100 ? -15.953 -0.829 -1.624 1.00 92.19 100 HIS A N 1
ATOM 790 C CA . HIS A 1 100 ? -16.343 -1.358 -0.318 1.00 92.19 100 HIS A CA 1
ATOM 791 C C . HIS A 1 100 ? -16.100 -0.280 0.738 1.00 92.19 100 HIS A C 1
ATOM 793 O O . HIS A 1 100 ? -14.951 0.073 1.011 1.00 92.19 100 HIS A O 1
ATOM 799 N N . ILE A 1 101 ? -17.173 0.267 1.313 1.00 89.00 101 ILE A N 1
ATOM 800 C CA . ILE A 1 101 ? -17.069 1.287 2.363 1.00 89.00 101 ILE A CA 1
ATOM 801 C C . ILE A 1 101 ? -16.685 0.626 3.689 1.00 89.00 101 ILE A C 1
ATOM 803 O O . ILE A 1 101 ? -17.363 -0.282 4.169 1.00 89.00 101 ILE A O 1
ATOM 807 N N . VAL A 1 102 ? -15.646 1.155 4.330 1.00 90.94 102 VAL A N 1
ATOM 808 C CA . VAL A 1 102 ? -15.231 0.805 5.688 1.00 90.94 102 VAL A CA 1
ATOM 809 C C . VAL A 1 102 ? -15.470 1.999 6.612 1.00 90.94 102 VAL A C 1
ATOM 811 O O . VAL A 1 102 ? -14.882 3.065 6.446 1.00 90.94 102 VAL A O 1
ATOM 814 N N . LYS A 1 103 ? -16.382 1.842 7.575 1.00 89.38 103 LYS A N 1
ATOM 815 C CA . LYS A 1 103 ? -16.730 2.871 8.576 1.00 89.38 103 LYS A CA 1
ATOM 816 C C . LYS A 1 103 ? -15.984 2.620 9.883 1.00 89.38 103 LYS A C 1
ATOM 818 O O . LYS A 1 103 ? -15.431 1.544 10.073 1.00 89.38 103 LYS A O 1
ATOM 823 N N . ASN A 1 104 ? -16.008 3.579 10.809 1.00 87.81 104 ASN A N 1
ATOM 824 C CA . ASN A 1 104 ? -15.379 3.445 12.132 1.00 87.81 104 ASN A CA 1
ATOM 825 C C . ASN A 1 104 ? -13.881 3.103 12.042 1.00 87.81 104 ASN A C 1
ATOM 827 O O . ASN A 1 104 ? -13.361 2.296 12.808 1.00 87.81 104 ASN A O 1
ATOM 831 N N . VAL A 1 105 ? -13.181 3.725 11.091 1.00 89.38 105 VAL A N 1
ATOM 832 C CA . VAL A 1 105 ? -11.750 3.478 10.844 1.00 89.38 105 VAL A CA 1
ATOM 833 C C . VAL A 1 105 ? -10.827 4.090 11.907 1.00 89.38 105 VAL A C 1
ATOM 835 O O . VAL A 1 105 ? -9.613 3.966 11.811 1.00 89.38 105 VAL A O 1
ATOM 838 N N . ASN A 1 106 ? -11.358 4.777 12.919 1.00 90.69 106 ASN A N 1
ATOM 839 C CA . ASN A 1 106 ? -10.542 5.300 14.010 1.00 90.69 106 ASN A CA 1
ATOM 840 C C . ASN A 1 106 ? -10.216 4.173 15.003 1.00 90.69 106 ASN A C 1
ATOM 842 O O . ASN A 1 106 ? -11.103 3.636 15.658 1.00 90.69 106 ASN A O 1
ATOM 846 N N . ASP A 1 107 ? -8.933 3.834 15.136 1.00 91.31 107 ASP A N 1
ATOM 847 C CA . ASP A 1 107 ? -8.454 2.822 16.086 1.00 91.31 107 ASP A CA 1
ATOM 848 C C . ASP A 1 107 ? -8.323 3.342 17.533 1.00 91.31 107 ASP A C 1
ATOM 850 O O . ASP A 1 107 ? -7.930 2.594 18.427 1.00 91.31 107 ASP A O 1
ATOM 854 N N . HIS A 1 108 ? -8.639 4.620 17.759 1.00 92.00 108 HIS A N 1
ATOM 855 C CA . HIS A 1 108 ? -8.623 5.341 19.033 1.00 92.00 108 HIS A CA 1
ATOM 856 C C . HIS A 1 108 ? -7.270 5.377 19.755 1.00 92.00 108 HIS A C 1
ATOM 858 O O . HIS A 1 108 ? -7.211 5.671 20.949 1.00 92.00 108 HIS A O 1
ATOM 864 N N . ARG A 1 109 ? -6.164 5.138 19.039 1.00 94.81 109 ARG A N 1
ATOM 865 C CA . ARG A 1 109 ? -4.811 5.161 19.623 1.00 94.81 109 ARG A CA 1
ATOM 866 C C . ARG A 1 109 ? -4.075 6.490 19.460 1.00 94.81 109 ARG A C 1
ATOM 868 O O . ARG A 1 109 ? -3.019 6.658 20.063 1.00 94.81 109 ARG A O 1
ATOM 875 N N . GLY A 1 110 ? -4.636 7.434 18.700 1.00 93.81 110 GLY A N 1
ATOM 876 C CA . GLY A 1 110 ? -4.070 8.772 18.491 1.00 93.81 110 GLY A CA 1
ATOM 877 C C . GLY A 1 110 ? -2.803 8.779 17.630 1.00 93.81 110 GLY A C 1
ATOM 878 O O . GLY A 1 110 ? -2.545 7.839 16.883 1.00 93.81 110 GLY A O 1
ATOM 879 N N . CYS A 1 111 ? -2.024 9.857 17.716 1.00 94.25 111 CYS A N 1
ATOM 880 C CA . CYS A 1 111 ? -0.695 9.957 17.118 1.00 94.25 111 CYS A CA 1
ATOM 881 C C . CYS A 1 111 ? 0.205 10.811 18.038 1.00 94.25 111 CYS A C 1
ATOM 883 O O . CYS A 1 111 ? -0.187 11.940 18.327 1.00 94.25 111 C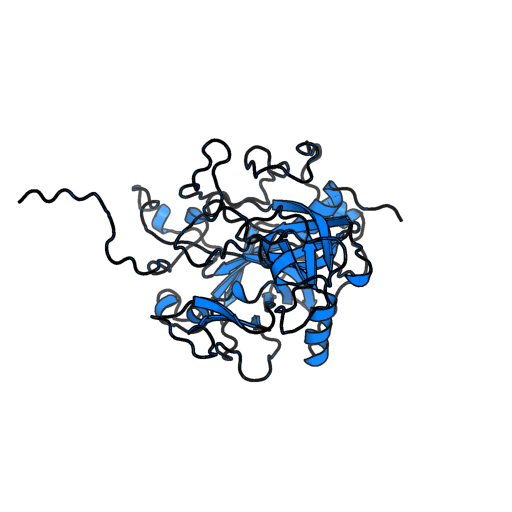YS A O 1
ATOM 885 N N . PRO A 1 112 ? 1.347 10.304 18.553 1.00 94.62 112 PRO A N 1
ATOM 886 C CA . PRO A 1 112 ? 1.857 8.935 18.415 1.00 94.62 112 PRO A CA 1
ATOM 887 C C . PRO A 1 112 ? 0.880 7.876 18.947 1.00 94.62 112 PRO A C 1
ATOM 889 O O . PRO A 1 112 ? 0.072 8.159 19.832 1.00 94.62 112 PRO A O 1
ATOM 892 N N . LEU A 1 113 ? 0.944 6.664 18.391 1.00 95.62 113 LEU A N 1
ATOM 893 C CA . LEU A 1 113 ? 0.054 5.565 18.776 1.00 95.62 113 LEU A CA 1
ATOM 894 C C . LEU A 1 113 ? 0.280 5.158 20.241 1.00 95.62 113 LEU A C 1
ATOM 896 O O . LEU A 1 113 ? 1.416 4.938 20.658 1.00 95.62 113 LEU A O 1
ATOM 900 N N . LYS A 1 114 ? -0.806 4.995 21.003 1.00 94.81 114 LYS A N 1
ATOM 901 C CA . LYS A 1 114 ? -0.790 4.508 22.392 1.00 94.81 114 LYS A CA 1
ATOM 902 C C . LYS A 1 114 ? -1.513 3.170 22.531 1.00 94.81 114 LYS A C 1
ATOM 904 O O . LYS A 1 114 ? -2.577 2.973 21.955 1.00 94.81 114 LYS A O 1
ATOM 909 N N . GLY A 1 115 ? -0.973 2.285 23.367 1.00 93.25 115 GLY A N 1
ATOM 910 C CA . GLY A 1 115 ? -1.568 0.980 23.661 1.00 93.25 115 GLY A CA 1
ATOM 911 C C . GLY A 1 115 ? -1.418 -0.047 22.535 1.00 93.25 115 GLY A C 1
ATOM 912 O O . GLY A 1 115 ? -0.880 0.230 21.461 1.00 93.25 115 GLY A O 1
ATOM 913 N N . ASN A 1 116 ? -1.905 -1.259 22.799 1.00 91.38 116 ASN A N 1
ATOM 914 C CA . ASN A 1 116 ? -1.756 -2.379 21.875 1.00 91.38 116 ASN A CA 1
ATOM 915 C C . ASN A 1 116 ? -2.827 -2.334 20.774 1.00 91.38 116 ASN A C 1
ATOM 917 O O . ASN A 1 116 ? -4.005 -2.108 21.076 1.00 91.38 116 ASN A O 1
ATOM 921 N N . PRO A 1 117 ? -2.452 -2.558 19.503 1.00 93.44 117 PRO A N 1
ATOM 922 C CA . PRO A 1 117 ? -3.424 -2.701 18.428 1.00 93.44 117 PRO A CA 1
ATOM 923 C C . PRO A 1 117 ? -4.331 -3.913 18.670 1.00 93.44 117 PRO A C 1
ATOM 925 O O . PRO A 1 117 ? -3.917 -4.932 19.219 1.00 93.44 117 PRO A O 1
ATOM 928 N N . LYS A 1 118 ? -5.572 -3.810 18.199 1.00 92.69 118 LYS A N 1
ATOM 929 C CA . LYS A 1 118 ? -6.527 -4.919 18.118 1.00 92.69 118 LYS A CA 1
ATOM 930 C C . LYS A 1 118 ? -6.875 -5.131 16.655 1.00 92.69 118 LYS A C 1
ATOM 932 O O . LYS A 1 118 ? -6.988 -4.147 15.931 1.00 92.69 118 LYS A O 1
ATOM 937 N N . LEU A 1 119 ? -7.084 -6.377 16.237 1.00 92.00 119 LEU A N 1
ATOM 938 C CA . LEU A 1 119 ? -7.486 -6.692 14.867 1.00 92.00 119 LEU A CA 1
ATOM 939 C C . LEU A 1 119 ? -8.949 -6.276 14.627 1.00 92.00 119 LEU A C 1
ATOM 941 O O . LEU A 1 119 ? -9.876 -7.067 14.791 1.00 92.00 119 LEU A O 1
ATOM 945 N N . THR A 1 120 ? -9.148 -5.001 14.298 1.00 90.81 120 THR A N 1
ATOM 946 C CA . THR A 1 120 ? -10.439 -4.389 13.956 1.00 90.81 120 THR A CA 1
ATOM 947 C C . THR A 1 120 ? -10.452 -3.991 12.471 1.00 90.81 120 THR A C 1
ATOM 949 O O . THR A 1 120 ? -9.771 -4.606 11.650 1.00 90.81 120 THR A O 1
ATOM 952 N N . ILE A 1 121 ? -11.250 -2.985 12.098 1.00 95.38 121 ILE A N 1
ATOM 953 C CA . ILE A 1 121 ? -11.352 -2.478 10.723 1.00 95.38 121 ILE A CA 1
ATOM 954 C C . ILE A 1 121 ? -10.035 -1.853 10.264 1.00 95.38 121 ILE A C 1
ATOM 956 O O . ILE A 1 121 ? -9.616 -2.114 9.142 1.00 95.38 121 ILE A O 1
ATOM 960 N N . LEU A 1 122 ? -9.377 -1.064 11.117 1.00 96.75 122 LEU A N 1
ATOM 961 C CA . LEU A 1 122 ? -8.080 -0.460 10.830 1.00 96.75 122 LEU A CA 1
ATOM 962 C C . LEU A 1 122 ? -7.095 -0.798 11.946 1.00 96.75 122 LEU A C 1
ATOM 964 O O . LEU A 1 122 ? -7.324 -0.496 13.115 1.00 96.75 122 LEU A O 1
ATOM 968 N N . VAL A 1 123 ? -5.956 -1.357 11.558 1.00 97.06 123 VAL A N 1
ATOM 969 C CA . VAL A 1 123 ? -4.796 -1.552 12.418 1.00 97.06 123 VAL A CA 1
ATOM 970 C C . VAL A 1 123 ? -3.656 -0.721 11.871 1.00 97.06 123 VAL A C 1
ATOM 972 O O . VAL A 1 123 ? -3.229 -0.940 10.744 1.00 97.06 123 VAL A O 1
ATOM 975 N N . ARG A 1 124 ? -3.119 0.197 12.670 1.00 97.06 124 ARG A N 1
ATOM 976 C CA . ARG A 1 124 ? -1.943 0.989 12.289 1.00 97.06 124 ARG A CA 1
ATOM 977 C C . ARG A 1 124 ? -0.701 0.562 13.072 1.00 97.06 124 ARG A C 1
ATOM 979 O O . ARG A 1 124 ? -0.774 0.328 14.275 1.00 97.06 124 ARG A O 1
ATOM 986 N N . PHE A 1 125 ? 0.455 0.491 12.436 1.00 96.94 125 PHE A N 1
ATOM 987 C CA . PHE A 1 125 ? 1.732 0.248 13.124 1.00 96.94 125 PHE A CA 1
ATOM 988 C C . PHE A 1 125 ? 2.545 1.541 13.313 1.00 96.94 125 PHE A C 1
ATOM 990 O O . PHE A 1 125 ? 3.564 1.560 14.004 1.00 96.94 125 PHE A O 1
ATOM 997 N N . GLY A 1 126 ? 2.035 2.638 12.755 1.00 95.94 126 GLY A N 1
ATOM 998 C CA . GLY A 1 126 ? 2.544 3.997 12.847 1.00 95.94 126 GLY A CA 1
ATOM 999 C C . GLY A 1 126 ? 1.424 4.985 12.536 1.00 95.94 126 GLY A C 1
ATOM 1000 O O . GLY A 1 126 ? 0.272 4.600 12.351 1.00 95.94 126 GLY A O 1
ATOM 1001 N N . CYS A 1 127 ? 1.721 6.273 12.512 1.00 95.56 127 CYS A N 1
ATOM 1002 C CA . CYS A 1 127 ? 0.720 7.301 12.263 1.00 95.56 127 CYS A CA 1
ATOM 1003 C C . CYS A 1 127 ? 1.349 8.534 11.625 1.00 95.56 127 CYS A C 1
ATOM 1005 O O . CYS A 1 127 ? 2.542 8.787 11.792 1.00 95.56 127 CYS A O 1
ATOM 1007 N N . ARG A 1 128 ? 0.530 9.303 10.907 1.00 92.69 128 ARG A N 1
ATOM 1008 C CA . ARG A 1 128 ? 0.916 10.563 10.275 1.00 92.69 128 ARG A CA 1
ATOM 1009 C C . ARG A 1 128 ? 0.103 11.716 10.860 1.00 92.69 128 ARG A C 1
ATOM 1011 O O . ARG A 1 128 ? -1.129 11.667 10.821 1.00 92.69 128 ARG A O 1
ATOM 1018 N N . ASP A 1 129 ? 0.787 12.731 11.381 1.00 90.69 129 ASP A N 1
ATOM 1019 C CA . ASP A 1 129 ? 0.194 14.004 11.818 1.00 90.69 129 ASP A CA 1
ATOM 1020 C C . ASP A 1 129 ? 1.247 15.136 11.781 1.00 90.69 129 ASP A C 1
ATOM 1022 O O . ASP A 1 129 ? 2.395 14.918 11.384 1.00 90.69 129 ASP A O 1
ATOM 1026 N N . ARG A 1 130 ? 0.862 16.360 12.165 1.00 88.94 130 ARG A N 1
ATOM 1027 C CA . ARG A 1 130 ? 1.775 17.510 12.271 1.00 88.94 130 ARG A CA 1
ATOM 1028 C C . ARG A 1 130 ? 2.507 17.498 13.610 1.00 88.94 130 ARG A C 1
ATOM 1030 O O . ARG A 1 130 ? 1.911 17.737 14.656 1.00 88.94 130 ARG A O 1
ATOM 1037 N N . PHE A 1 131 ? 3.805 17.218 13.563 1.00 86.50 131 PHE A N 1
ATOM 1038 C CA . PHE A 1 131 ? 4.670 17.176 14.739 1.00 86.50 131 PHE A CA 1
ATOM 1039 C C . PHE A 1 131 ? 5.541 18.420 14.833 1.00 86.50 131 PHE A C 1
ATOM 1041 O O . PHE A 1 131 ? 6.125 18.857 13.835 1.00 86.50 131 PHE A O 1
ATOM 1048 N N . ILE A 1 132 ? 5.720 18.932 16.050 1.00 88.81 132 ILE A N 1
ATOM 1049 C CA . ILE A 1 132 ? 6.762 19.923 16.321 1.00 88.81 132 ILE A CA 1
ATOM 1050 C C . ILE A 1 132 ? 8.123 19.243 16.128 1.00 88.81 132 ILE A C 1
ATOM 1052 O O . ILE A 1 132 ? 8.380 18.167 16.683 1.00 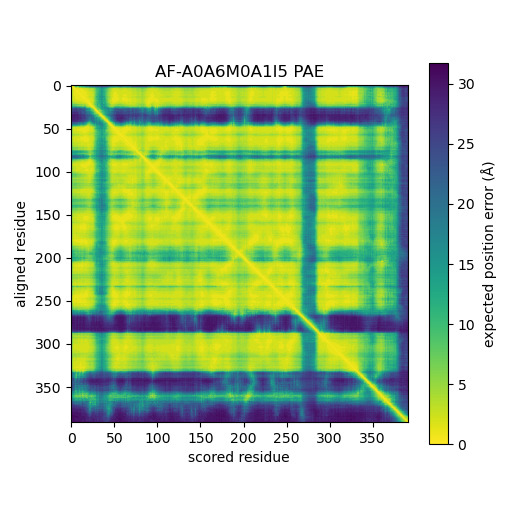88.81 132 ILE A O 1
ATOM 1056 N N . ALA A 1 133 ? 8.992 19.863 15.326 1.00 87.56 133 ALA A N 1
ATOM 1057 C CA . ALA A 1 133 ? 10.295 19.314 14.968 1.00 87.56 133 ALA A CA 1
ATOM 1058 C C . ALA A 1 133 ? 11.100 18.910 16.217 1.00 87.56 133 ALA A C 1
ATOM 1060 O O . ALA A 1 133 ? 11.209 19.668 17.176 1.00 87.56 133 ALA A O 1
ATOM 1061 N N . GLY A 1 134 ? 11.641 17.689 16.210 1.00 85.69 134 GLY A N 1
ATOM 1062 C CA . GLY A 1 134 ? 12.409 17.144 17.334 1.00 85.69 134 GLY A CA 1
ATOM 1063 C C . GLY A 1 134 ? 11.579 16.596 18.503 1.00 85.69 134 GLY A C 1
ATOM 1064 O O . GLY A 1 134 ? 12.166 16.080 19.447 1.00 85.69 134 GLY A O 1
ATOM 1065 N N . THR A 1 135 ? 10.242 16.634 18.449 1.00 89.44 135 THR A N 1
ATOM 1066 C CA . THR A 1 135 ? 9.372 16.187 19.556 1.00 89.44 135 THR A CA 1
ATOM 1067 C C . THR A 1 135 ? 8.277 15.219 19.100 1.00 89.44 135 THR A C 1
ATOM 1069 O O . THR A 1 135 ? 7.973 15.116 17.910 1.00 89.44 135 THR A O 1
ATOM 1072 N N . ASP A 1 136 ? 7.651 14.541 20.061 1.00 89.00 136 ASP A N 1
ATOM 1073 C CA . ASP A 1 136 ? 6.454 13.712 19.855 1.00 89.00 136 ASP A CA 1
ATOM 1074 C C . ASP A 1 136 ? 5.142 14.482 20.117 1.00 89.00 136 ASP A C 1
ATOM 1076 O O . ASP A 1 136 ? 4.070 13.886 20.236 1.00 89.00 136 ASP A O 1
ATOM 1080 N N . ILE A 1 137 ? 5.217 15.815 20.210 1.00 90.25 137 ILE A N 1
ATOM 1081 C CA . ILE A 1 137 ? 4.062 16.690 20.416 1.00 90.25 137 ILE A CA 1
ATOM 1082 C C . ILE A 1 137 ? 3.417 16.986 19.062 1.00 90.25 137 ILE A C 1
ATOM 1084 O O . ILE A 1 137 ? 4.089 17.417 18.120 1.00 90.25 137 ILE A O 1
ATOM 1088 N N . VAL A 1 138 ? 2.103 16.764 18.990 1.00 90.12 138 VAL A N 1
ATOM 1089 C CA . VAL A 1 138 ? 1.275 17.126 17.838 1.00 90.12 138 VAL A CA 1
ATOM 1090 C C . VAL A 1 138 ? 0.714 18.525 18.040 1.00 90.12 138 VAL A C 1
ATOM 1092 O O . VAL A 1 138 ? 0.027 18.783 19.027 1.00 90.12 138 VAL A O 1
ATOM 1095 N N . ASP A 1 139 ? 0.961 19.394 17.068 1.00 85.12 139 ASP A N 1
ATOM 1096 C CA . ASP A 1 139 ? 0.328 20.702 16.948 1.00 85.12 139 ASP A CA 1
ATOM 1097 C C . ASP A 1 139 ? -0.172 20.846 15.509 1.00 85.12 139 ASP A C 1
ATOM 1099 O O . ASP A 1 139 ? 0.553 20.613 14.547 1.00 85.12 139 ASP A O 1
ATOM 1103 N N . ARG A 1 140 ? -1.457 21.159 15.334 1.00 82.75 140 ARG A N 1
ATOM 1104 C CA . ARG A 1 140 ? -2.071 21.227 13.998 1.00 82.75 140 ARG A CA 1
ATOM 1105 C C . ARG A 1 140 ? -1.916 22.597 13.341 1.00 82.75 140 ARG A C 1
ATOM 1107 O O . ARG A 1 140 ? -2.170 22.703 12.142 1.00 82.75 140 ARG A O 1
ATOM 1114 N N . SER A 1 141 ? -1.463 23.602 14.087 1.00 83.19 141 SER A N 1
ATOM 1115 C CA . SER A 1 141 ? -1.163 24.950 13.604 1.00 83.19 141 SER A CA 1
ATOM 1116 C C . SER A 1 141 ? 0.300 25.087 13.164 1.00 83.19 141 SER A C 1
ATOM 1118 O O . SER A 1 141 ? 0.570 25.607 12.079 1.00 83.19 141 SER A O 1
ATOM 1120 N N . ILE A 1 142 ? 1.235 24.517 13.931 1.00 78.50 142 ILE A N 1
ATOM 1121 C CA . ILE A 1 142 ? 2.685 24.578 13.688 1.00 78.50 142 ILE A CA 1
ATOM 1122 C C . ILE A 1 142 ? 3.302 23.178 13.570 1.00 78.50 142 ILE A C 1
ATOM 1124 O O . ILE A 1 142 ? 2.766 22.204 14.074 1.00 78.50 142 ILE A O 1
ATOM 1128 N N . GLY A 1 143 ? 4.452 23.058 12.903 1.00 84.69 143 GLY A N 1
ATOM 1129 C CA . GLY A 1 143 ? 5.158 21.780 12.751 1.00 84.69 143 GLY A CA 1
ATOM 1130 C C . GLY A 1 143 ? 4.945 21.086 11.403 1.00 84.69 143 GLY A C 1
ATOM 1131 O O . GLY A 1 143 ? 4.127 21.506 10.575 1.00 84.69 143 GLY A O 1
ATOM 1132 N N . THR A 1 144 ? 5.719 20.019 11.201 1.00 83.44 144 THR A N 1
ATOM 1133 C CA . THR A 1 144 ? 5.892 19.318 9.919 1.00 83.44 144 THR A CA 1
ATOM 1134 C C . THR A 1 144 ? 5.041 18.054 9.866 1.00 83.44 144 THR A C 1
ATOM 1136 O O . THR A 1 144 ? 5.009 17.293 10.838 1.00 83.44 144 THR A O 1
ATOM 1139 N N . ASP A 1 145 ? 4.395 17.799 8.729 1.00 81.06 145 ASP A N 1
ATOM 1140 C CA . ASP A 1 145 ? 3.635 16.567 8.501 1.00 81.06 145 ASP A CA 1
ATOM 1141 C C . ASP A 1 145 ? 4.604 15.380 8.376 1.00 81.06 145 ASP A C 1
ATOM 1143 O O . ASP A 1 145 ? 5.387 15.297 7.429 1.00 81.06 145 ASP A O 1
ATOM 1147 N N . ARG A 1 146 ? 4.617 14.498 9.381 1.00 88.75 146 ARG A N 1
ATOM 1148 C CA . ARG A 1 146 ? 5.586 13.399 9.482 1.00 88.75 146 ARG A CA 1
ATOM 1149 C C . ARG A 1 146 ? 4.936 12.120 9.972 1.00 88.75 146 ARG A C 1
ATOM 1151 O O . ARG A 1 146 ? 3.900 12.126 10.634 1.00 88.75 146 ARG A O 1
ATOM 1158 N N . ILE A 1 147 ? 5.606 11.017 9.667 1.00 91.38 147 ILE A N 1
ATOM 1159 C CA . ILE A 1 147 ? 5.230 9.678 10.104 1.00 91.38 147 ILE A CA 1
ATOM 1160 C C . ILE A 1 147 ? 6.011 9.332 11.375 1.00 91.38 147 ILE A C 1
ATOM 1162 O O . ILE A 1 147 ? 7.214 9.579 11.461 1.00 91.38 147 ILE A O 1
ATOM 1166 N N . ARG A 1 148 ? 5.329 8.748 12.361 1.00 92.69 148 ARG A N 1
ATOM 1167 C CA . ARG A 1 148 ? 5.919 8.174 13.578 1.00 92.69 148 ARG A CA 1
ATOM 1168 C C . ARG A 1 148 ? 5.528 6.703 13.691 1.00 92.69 148 ARG A C 1
ATOM 1170 O O . ARG A 1 148 ? 4.365 6.362 13.493 1.00 92.69 148 ARG A O 1
ATOM 1177 N N . GLY A 1 149 ? 6.476 5.845 14.064 1.00 93.88 149 GLY A N 1
ATOM 1178 C CA . GLY A 1 149 ? 6.272 4.392 14.129 1.00 93.88 149 GLY A CA 1
ATOM 1179 C C . GLY A 1 149 ? 6.457 3.700 12.776 1.00 93.88 149 GLY A C 1
ATOM 1180 O O . GLY A 1 149 ? 6.985 4.288 11.839 1.00 93.88 149 GLY A O 1
ATOM 1181 N N . ILE A 1 150 ? 6.049 2.436 12.673 1.00 96.50 150 ILE A N 1
ATOM 1182 C CA . ILE A 1 150 ? 6.194 1.669 11.430 1.00 96.50 150 ILE A CA 1
ATOM 1183 C C . ILE A 1 150 ? 5.141 2.137 10.438 1.00 96.50 150 ILE A C 1
ATOM 1185 O O . ILE A 1 150 ? 3.955 2.119 10.749 1.00 96.50 150 ILE A O 1
ATOM 1189 N N . ASP A 1 151 ? 5.537 2.511 9.230 1.00 96.94 151 ASP A N 1
ATOM 1190 C CA . ASP A 1 151 ? 4.614 3.072 8.247 1.00 96.94 151 ASP A CA 1
ATOM 1191 C C . ASP A 1 151 ? 3.773 1.995 7.542 1.00 96.94 151 ASP A C 1
ATOM 1193 O O . ASP A 1 151 ? 3.739 1.896 6.326 1.00 96.94 151 ASP A O 1
ATOM 1197 N N . LEU A 1 152 ? 3.106 1.143 8.308 1.00 97.94 152 LEU A N 1
ATOM 1198 C CA . LEU A 1 152 ? 2.257 0.071 7.814 1.00 97.94 152 LEU A CA 1
ATOM 1199 C C . LEU A 1 152 ? 0.887 0.146 8.467 1.00 97.94 152 LEU A C 1
ATOM 1201 O O . LEU A 1 152 ? 0.742 0.555 9.623 1.00 97.94 152 LEU A O 1
ATOM 1205 N N . ALA A 1 153 ? -0.118 -0.315 7.740 1.00 97.94 153 ALA A N 1
ATOM 1206 C CA . ALA A 1 153 ? -1.451 -0.533 8.259 1.00 97.94 153 ALA A CA 1
ATOM 1207 C C . ALA A 1 153 ? -2.112 -1.746 7.596 1.00 97.94 153 ALA A C 1
ATOM 1209 O O . ALA A 1 153 ? -1.776 -2.129 6.475 1.00 97.94 153 ALA A O 1
ATOM 1210 N N . ILE A 1 154 ? -3.070 -2.336 8.307 1.00 98.31 154 ILE A N 1
ATOM 1211 C CA . ILE A 1 154 ? -4.028 -3.296 7.766 1.00 98.31 154 ILE A CA 1
ATOM 1212 C C . ILE A 1 154 ? -5.392 -2.626 7.795 1.00 98.31 154 ILE A C 1
ATOM 1214 O O . ILE A 1 154 ? -5.821 -2.173 8.856 1.00 98.31 154 ILE A O 1
ATOM 1218 N N . VAL A 1 155 ? -6.086 -2.605 6.663 1.00 98.06 155 VAL A N 1
ATOM 1219 C CA . VAL A 1 155 ? -7.500 -2.226 6.608 1.00 98.06 155 VAL A CA 1
ATOM 1220 C C . VAL A 1 155 ? -8.340 -3.414 6.147 1.00 98.06 155 VAL A C 1
ATOM 1222 O O . VAL A 1 155 ? -7.935 -4.166 5.260 1.00 98.06 155 VAL A O 1
ATOM 1225 N N . THR A 1 156 ? -9.493 -3.610 6.777 1.00 98.12 156 THR A N 1
ATOM 1226 C CA . THR A 1 156 ? -10.369 -4.763 6.552 1.00 98.12 156 THR A CA 1
ATOM 1227 C C . THR A 1 156 ? -11.675 -4.316 5.915 1.00 98.12 156 THR A C 1
ATOM 1229 O O . THR A 1 156 ? -12.341 -3.437 6.458 1.00 98.12 156 THR A O 1
ATOM 1232 N N . PHE A 1 157 ? -12.075 -4.960 4.819 1.00 97.62 157 PHE A N 1
ATOM 1233 C CA . PHE A 1 157 ? -13.416 -4.823 4.242 1.00 97.62 157 PHE A CA 1
ATOM 1234 C C . PHE A 1 157 ? -14.124 -6.174 4.164 1.00 97.62 157 PHE A C 1
ATOM 1236 O O . PHE A 1 157 ? -13.488 -7.228 4.200 1.00 97.62 157 PHE A O 1
ATOM 1243 N N . GLU A 1 158 ? -15.448 -6.146 4.056 1.00 97.19 158 GLU A N 1
ATOM 1244 C CA . GLU A 1 158 ? -16.268 -7.342 3.882 1.00 97.19 158 GLU A CA 1
ATOM 1245 C C . GLU A 1 158 ? -16.835 -7.403 2.469 1.00 97.19 158 GLU A C 1
ATOM 1247 O O . GLU A 1 158 ? -17.276 -6.396 1.920 1.00 97.19 158 GLU A O 1
ATOM 1252 N N . SER A 1 159 ? -16.831 -8.592 1.871 1.00 97.06 159 SER A N 1
ATOM 1253 C CA . SER A 1 159 ? -17.472 -8.818 0.581 1.00 97.06 159 SER A CA 1
ATOM 1254 C C . SER A 1 159 ? -17.902 -10.268 0.413 1.00 97.06 159 SER A C 1
ATOM 1256 O O . SER A 1 159 ? -17.225 -11.192 0.864 1.00 97.06 159 SER A O 1
ATOM 1258 N N . THR A 1 160 ? -19.019 -10.468 -0.281 1.00 96.62 160 THR A N 1
ATOM 1259 C CA . THR A 1 160 ? -19.450 -11.785 -0.769 1.00 96.62 160 THR A CA 1
ATOM 1260 C C . THR A 1 160 ? -18.833 -12.130 -2.126 1.00 96.62 160 THR A C 1
ATOM 1262 O O . THR A 1 160 ? -18.875 -13.290 -2.536 1.00 96.62 160 THR A O 1
ATOM 1265 N N . ASN A 1 161 ? -18.225 -11.157 -2.820 1.00 95.62 161 ASN A N 1
ATOM 1266 C CA . ASN A 1 161 ? -17.470 -11.423 -4.042 1.00 95.62 161 ASN A CA 1
ATOM 1267 C C . ASN A 1 161 ? -16.163 -12.144 -3.705 1.00 95.62 161 ASN A C 1
ATOM 1269 O O . ASN A 1 161 ? -15.559 -11.923 -2.656 1.00 95.62 161 ASN A O 1
ATOM 1273 N N . SER A 1 162 ? -15.699 -12.980 -4.631 1.00 95.38 162 SER A N 1
ATOM 1274 C CA . SER A 1 162 ? -14.435 -13.699 -4.484 1.00 95.38 162 SER A CA 1
ATOM 1275 C C . SER A 1 162 ? -13.275 -12.911 -5.093 1.00 95.38 162 SER A C 1
ATOM 1277 O O . SER A 1 162 ? -13.016 -13.004 -6.290 1.00 95.38 162 SER A O 1
ATOM 1279 N N . TYR A 1 163 ? -12.558 -12.155 -4.261 1.00 97.50 163 TYR A N 1
ATOM 1280 C CA . TYR A 1 163 ? -11.295 -11.508 -4.628 1.00 97.50 163 TYR A CA 1
ATOM 1281 C C . TYR A 1 163 ? -10.084 -12.422 -4.427 1.00 97.50 163 TYR A C 1
ATOM 1283 O O . TYR A 1 163 ? -10.050 -13.245 -3.504 1.00 97.50 163 TYR A O 1
ATOM 1291 N N . ILE A 1 164 ? -9.083 -12.256 -5.293 1.00 97.31 164 ILE A N 1
ATOM 1292 C CA . ILE A 1 164 ? -7.809 -12.969 -5.211 1.00 97.31 164 ILE A CA 1
ATOM 1293 C C . ILE A 1 164 ? -6.976 -12.400 -4.060 1.00 97.31 164 ILE A C 1
ATOM 1295 O O . ILE A 1 164 ? -6.880 -11.190 -3.878 1.00 97.31 164 ILE A O 1
ATOM 1299 N N . VAL A 1 165 ? -6.362 -13.299 -3.293 1.00 98.44 165 VAL A N 1
ATOM 1300 C CA . VAL A 1 165 ? -5.404 -12.965 -2.235 1.00 98.44 165 VAL A CA 1
ATOM 1301 C C . VAL A 1 165 ? -3.997 -13.143 -2.793 1.00 98.44 165 VAL A C 1
ATOM 1303 O O . VAL A 1 165 ? -3.680 -14.224 -3.300 1.00 98.44 165 VAL A O 1
ATOM 1306 N N . ALA A 1 166 ? -3.166 -12.107 -2.704 1.00 98.31 166 ALA A N 1
ATOM 1307 C CA . ALA A 1 166 ? -1.800 -12.137 -3.205 1.00 98.31 166 ALA A CA 1
ATOM 1308 C C . ALA A 1 166 ? -0.933 -13.124 -2.400 1.00 98.31 166 ALA A C 1
ATOM 1310 O O . ALA A 1 166 ? -1.030 -13.160 -1.170 1.00 98.31 166 ALA A O 1
ATOM 1311 N N . PRO A 1 167 ? -0.069 -13.919 -3.055 1.00 98.19 167 PRO A N 1
ATOM 1312 C CA . PRO A 1 167 ? 0.911 -14.722 -2.342 1.00 98.19 167 PRO A CA 1
ATOM 1313 C C . PRO A 1 167 ? 2.016 -13.834 -1.756 1.00 98.19 167 PRO A C 1
ATOM 1315 O O . PRO A 1 167 ? 2.544 -12.966 -2.449 1.00 98.19 167 PRO A O 1
ATOM 1318 N N . LEU A 1 168 ? 2.402 -14.064 -0.502 1.00 98.56 168 LEU A N 1
ATOM 1319 C CA . LEU A 1 168 ? 3.540 -13.406 0.138 1.00 98.56 168 LEU A CA 1
ATOM 1320 C C . LEU A 1 168 ? 4.831 -14.180 -0.141 1.00 98.56 168 LEU A C 1
ATOM 1322 O O . LEU A 1 168 ? 4.899 -15.397 0.054 1.00 98.56 168 LEU A O 1
ATOM 1326 N N . GLY A 1 169 ? 5.858 -13.461 -0.581 1.00 97.56 169 GLY A N 1
ATOM 1327 C CA . GLY A 1 169 ? 7.200 -13.973 -0.839 1.00 97.56 169 GLY A CA 1
ATOM 1328 C C . GLY A 1 169 ? 8.130 -13.802 0.358 1.00 97.56 169 GLY A C 1
ATOM 1329 O O . GLY A 1 169 ? 7.689 -13.509 1.465 1.00 97.56 169 GLY A O 1
ATOM 1330 N N . ASP A 1 170 ? 9.428 -13.976 0.111 1.00 96.94 170 ASP A N 1
ATOM 1331 C CA . ASP A 1 170 ? 10.487 -13.733 1.091 1.00 96.94 170 ASP A CA 1
ATOM 1332 C C . ASP A 1 170 ? 11.464 -12.677 0.537 1.00 96.94 170 ASP A C 1
ATOM 1334 O O . ASP A 1 170 ? 12.192 -12.953 -0.424 1.00 96.94 170 ASP A O 1
ATOM 1338 N N . PRO A 1 171 ? 11.527 -11.474 1.132 1.00 95.81 171 PRO A N 1
ATOM 1339 C CA . PRO A 1 171 ? 12.415 -10.397 0.698 1.00 95.81 171 PRO A CA 1
ATOM 1340 C C . PRO A 1 171 ? 13.897 -10.723 0.818 1.00 95.81 171 PRO A C 1
ATOM 1342 O O . PRO A 1 171 ? 14.727 -10.052 0.203 1.00 95.81 171 PRO A O 1
ATOM 1345 N N . ASN A 1 172 ? 14.268 -11.736 1.603 1.00 95.44 172 ASN A N 1
ATOM 1346 C CA . ASN A 1 172 ? 15.650 -12.197 1.677 1.00 95.44 172 ASN A CA 1
ATOM 1347 C C . ASN A 1 172 ? 16.097 -12.871 0.375 1.00 95.44 172 ASN A C 1
ATOM 1349 O O . ASN A 1 172 ? 17.282 -12.816 0.052 1.00 95.44 172 ASN A O 1
ATOM 1353 N N . GLN A 1 173 ? 15.158 -13.420 -0.403 1.00 95.06 173 GLN A N 1
ATOM 1354 C CA . GLN A 1 173 ? 15.440 -14.041 -1.701 1.00 95.06 173 GLN A CA 1
ATOM 1355 C C . GLN A 1 173 ? 15.628 -13.022 -2.828 1.00 95.06 173 GLN A C 1
ATOM 1357 O O . GLN A 1 173 ? 16.181 -13.373 -3.865 1.00 95.06 173 GLN A O 1
ATOM 1362 N N . VAL A 1 174 ? 15.190 -11.775 -2.626 1.00 95.25 174 VAL A N 1
ATOM 1363 C CA . VAL A 1 174 ? 15.391 -10.678 -3.578 1.00 95.25 174 VAL A CA 1
ATOM 1364 C C . VAL A 1 174 ? 16.793 -10.108 -3.397 1.00 95.25 174 VAL A C 1
ATOM 1366 O O . VAL A 1 174 ? 17.156 -9.663 -2.304 1.00 95.25 174 VAL A O 1
ATOM 1369 N N . LYS A 1 175 ? 17.596 -10.118 -4.453 1.00 95.25 175 LYS A N 1
ATOM 1370 C CA . LYS A 1 175 ? 18.986 -9.652 -4.455 1.00 95.25 175 LYS A CA 1
ATOM 1371 C C . LYS A 1 175 ? 19.089 -8.231 -5.002 1.00 95.25 175 LYS A C 1
ATOM 1373 O O . LYS A 1 175 ? 18.153 -7.709 -5.596 1.00 95.25 175 LYS A O 1
ATOM 1378 N N . ILE A 1 176 ? 20.240 -7.596 -4.781 1.00 93.62 176 ILE A N 1
ATOM 1379 C CA . ILE A 1 176 ? 20.592 -6.377 -5.519 1.00 93.62 176 ILE A CA 1
ATOM 1380 C C . ILE A 1 176 ? 20.576 -6.702 -7.020 1.00 93.62 176 ILE A C 1
ATOM 1382 O O . ILE A 1 176 ? 20.928 -7.811 -7.416 1.00 93.62 176 ILE A O 1
ATOM 1386 N N . ASP A 1 177 ? 20.114 -5.743 -7.814 1.00 90.69 177 ASP A N 1
ATOM 1387 C CA . ASP A 1 177 ? 19.871 -5.790 -9.257 1.00 90.69 177 ASP A CA 1
ATOM 1388 C C . ASP A 1 177 ? 18.724 -6.693 -9.737 1.00 90.69 177 ASP A C 1
ATOM 1390 O O . ASP A 1 177 ? 18.292 -6.540 -10.886 1.00 90.69 177 ASP A O 1
ATOM 1394 N N . ASP A 1 178 ? 18.137 -7.526 -8.866 1.00 92.81 178 ASP A N 1
ATOM 1395 C CA . ASP A 1 178 ? 16.887 -8.220 -9.187 1.00 92.81 178 ASP A CA 1
ATOM 1396 C C . ASP A 1 178 ? 15.793 -7.203 -9.525 1.00 92.81 178 ASP A C 1
ATOM 1398 O O . ASP A 1 178 ? 15.672 -6.141 -8.905 1.00 92.81 178 ASP A O 1
ATOM 1402 N N . ARG A 1 179 ? 14.964 -7.545 -10.512 1.00 91.06 179 ARG A N 1
ATOM 1403 C CA . ARG A 1 179 ? 13.804 -6.739 -10.881 1.00 91.06 179 ARG A CA 1
ATOM 1404 C C . ARG A 1 179 ? 12.648 -6.998 -9.919 1.00 91.06 179 ARG A C 1
ATOM 1406 O O . ARG A 1 179 ? 12.243 -8.144 -9.725 1.00 91.06 179 ARG A O 1
ATOM 1413 N N . VAL A 1 180 ? 12.078 -5.917 -9.402 1.00 95.88 180 VAL A N 1
ATOM 1414 C CA . VAL A 1 180 ? 10.817 -5.900 -8.657 1.00 95.88 180 VAL A CA 1
ATOM 1415 C C . VAL A 1 180 ? 9.762 -5.104 -9.416 1.00 95.88 180 VAL A C 1
ATOM 1417 O O . VAL A 1 180 ? 10.094 -4.240 -10.229 1.00 95.88 180 VAL A O 1
ATOM 1420 N N . TYR A 1 181 ? 8.493 -5.397 -9.148 1.00 95.00 181 TYR A N 1
ATOM 1421 C CA . TYR A 1 181 ? 7.348 -4.783 -9.819 1.00 95.00 181 TYR A CA 1
ATOM 1422 C C . TYR A 1 181 ? 6.444 -4.117 -8.788 1.00 95.00 181 TYR A C 1
ATOM 1424 O O . TYR A 1 181 ? 6.102 -4.733 -7.787 1.00 95.00 181 TYR A O 1
ATOM 1432 N N . ILE A 1 182 ? 6.058 -2.870 -9.013 1.00 94.94 182 ILE A N 1
ATOM 1433 C CA . ILE A 1 182 ? 5.310 -2.052 -8.065 1.00 94.94 182 ILE A CA 1
ATOM 1434 C C . ILE A 1 182 ? 3.980 -1.681 -8.697 1.00 94.94 182 ILE A C 1
ATOM 1436 O O . ILE A 1 182 ? 3.949 -1.085 -9.768 1.00 94.94 182 ILE A O 1
ATOM 1440 N N . SER A 1 183 ? 2.880 -2.020 -8.034 1.00 94.00 183 SER A N 1
ATOM 1441 C CA . SER A 1 183 ? 1.536 -1.694 -8.514 1.00 94.00 183 SER A CA 1
ATOM 1442 C C . SER A 1 183 ? 0.862 -0.696 -7.589 1.00 94.00 183 SER A C 1
ATOM 1444 O O . SER A 1 183 ? 0.979 -0.809 -6.373 1.00 94.00 183 SER A O 1
ATOM 1446 N N . GLY A 1 184 ? 0.143 0.274 -8.142 1.00 91.12 184 GLY A N 1
ATOM 1447 C CA . GLY A 1 184 ? -0.553 1.282 -7.349 1.00 91.12 184 GLY A CA 1
ATOM 1448 C C . GLY A 1 184 ? -1.404 2.224 -8.191 1.00 91.12 184 GLY A C 1
ATOM 1449 O O . GLY A 1 184 ? -1.468 2.098 -9.410 1.00 91.12 184 GLY A O 1
ATOM 1450 N N . TRP A 1 185 ? -2.051 3.169 -7.521 1.00 85.31 185 TRP A N 1
ATOM 1451 C CA . TRP A 1 185 ? -2.966 4.151 -8.089 1.00 85.31 185 TRP A CA 1
ATOM 1452 C C . TRP A 1 185 ? -2.365 5.560 -7.991 1.00 85.31 185 TRP A C 1
ATOM 1454 O O . TRP A 1 185 ? -2.606 6.265 -7.008 1.00 85.31 185 TRP A O 1
ATOM 1464 N N . PRO A 1 186 ? -1.543 5.965 -8.974 1.00 80.75 186 PRO A N 1
ATOM 1465 C CA . PRO A 1 186 ? -0.934 7.288 -9.023 1.00 80.75 186 PRO A CA 1
ATOM 1466 C C . PRO A 1 186 ? -1.944 8.432 -8.905 1.00 80.75 186 PRO A C 1
ATOM 1468 O O . PRO A 1 186 ? -3.116 8.306 -9.264 1.00 80.75 186 PRO A O 1
ATOM 1471 N N . ASP A 1 187 ? -1.466 9.561 -8.397 1.00 77.19 187 ASP A N 1
ATOM 1472 C CA . ASP A 1 187 ? -2.141 10.846 -8.407 1.00 77.19 187 ASP A CA 1
ATOM 1473 C C . ASP A 1 187 ? -1.714 11.677 -9.617 1.00 77.19 187 ASP A C 1
ATOM 1475 O O . ASP A 1 187 ? -0.618 12.244 -9.600 1.00 77.19 187 ASP A O 1
ATOM 1479 N N . PRO A 1 188 ? -2.562 11.779 -10.653 1.00 71.12 188 PRO A N 1
ATOM 1480 C CA . PRO A 1 188 ? -2.203 12.498 -11.863 1.00 71.12 188 PRO A CA 1
ATOM 1481 C C . PRO A 1 188 ? -2.005 14.001 -11.641 1.00 71.12 188 PRO A C 1
ATOM 1483 O O . PRO A 1 188 ? -1.302 14.636 -12.418 1.00 71.12 188 PRO A O 1
ATOM 1486 N N . GLU A 1 189 ? -2.561 14.580 -10.574 1.00 70.38 189 GLU A N 1
ATOM 1487 C CA . GLU A 1 189 ? -2.380 16.002 -10.234 1.00 70.38 189 GLU A CA 1
ATOM 1488 C C . GLU A 1 189 ? -1.047 16.266 -9.518 1.00 70.38 189 GLU A C 1
ATOM 1490 O O . GLU A 1 189 ? -0.604 17.406 -9.358 1.00 70.38 189 GLU A O 1
ATOM 1495 N N . ARG A 1 190 ? -0.381 15.196 -9.072 1.00 73.69 190 ARG A N 1
ATOM 1496 C CA . ARG A 1 190 ? 0.940 15.224 -8.430 1.00 73.69 190 ARG A CA 1
ATOM 1497 C C . ARG A 1 190 ? 2.066 14.893 -9.402 1.00 73.69 190 ARG A C 1
ATOM 1499 O O . ARG A 1 190 ? 3.202 14.699 -8.974 1.00 73.69 190 ARG A O 1
ATOM 1506 N N . GLU A 1 191 ? 1.767 14.852 -10.691 1.00 74.06 191 GLU A N 1
ATOM 1507 C CA . GLU A 1 191 ? 2.718 14.540 -11.747 1.00 74.06 191 GLU A CA 1
ATOM 1508 C C . GLU A 1 191 ? 2.998 15.782 -12.597 1.00 74.06 191 GLU A C 1
ATOM 1510 O O . GLU A 1 191 ? 2.165 16.686 -12.733 1.00 74.06 191 GLU A O 1
ATOM 1515 N N . GLN A 1 192 ? 4.196 15.830 -13.174 1.00 75.38 192 GLN A N 1
ATOM 1516 C CA . GLN A 1 192 ? 4.518 16.816 -14.193 1.00 75.38 192 GLN A CA 1
ATOM 1517 C C . GLN A 1 192 ? 3.972 16.365 -15.547 1.00 75.38 192 GLN A C 1
ATOM 1519 O O . GLN A 1 192 ? 3.858 15.179 -15.862 1.00 75.38 192 GLN A O 1
ATOM 1524 N N . ASP A 1 193 ? 3.581 17.337 -16.350 1.00 71.69 193 ASP A N 1
ATOM 1525 C CA . ASP A 1 193 ? 3.311 17.142 -17.754 1.00 71.69 193 ASP A CA 1
ATOM 1526 C C . ASP A 1 193 ? 4.650 16.883 -18.479 1.00 71.69 193 ASP A C 1
ATOM 1528 O O . ASP A 1 193 ? 5.569 17.692 -18.333 1.00 71.69 193 ASP A O 1
ATOM 1532 N N . PRO A 1 194 ? 4.794 15.783 -19.239 1.00 66.94 194 PRO A N 1
ATOM 1533 C CA . PRO A 1 194 ? 6.089 15.370 -19.786 1.00 66.94 194 PRO A CA 1
ATOM 1534 C C . PRO A 1 194 ? 6.571 16.294 -20.909 1.00 66.94 194 PRO A C 1
ATOM 1536 O O . PRO A 1 194 ? 7.764 16.403 -21.164 1.00 66.94 194 PRO A O 1
ATOM 1539 N N . GLN A 1 195 ? 5.646 16.983 -21.584 1.00 71.44 195 GLN A N 1
ATOM 1540 C CA . GLN A 1 195 ? 5.965 17.873 -22.701 1.00 71.44 195 GLN A CA 1
ATOM 1541 C C . GLN A 1 195 ? 6.387 19.260 -22.213 1.00 71.44 195 GLN A C 1
ATOM 1543 O O . GLN A 1 195 ? 7.223 19.918 -22.827 1.00 71.44 195 GLN A O 1
ATOM 1548 N N . THR A 1 196 ? 5.789 19.725 -21.116 1.00 77.81 196 THR A N 1
ATOM 1549 C CA . THR A 1 196 ? 5.976 21.090 -20.609 1.00 77.81 196 THR A CA 1
ATOM 1550 C C . THR A 1 196 ? 6.821 21.164 -19.339 1.00 77.81 196 THR A C 1
ATOM 1552 O O . THR A 1 196 ? 7.243 22.259 -18.963 1.00 77.81 196 THR A O 1
ATOM 1555 N N . GLY A 1 197 ? 7.031 20.043 -18.642 1.00 74.06 197 GLY A N 1
ATOM 1556 C CA . GLY A 1 197 ? 7.701 19.973 -17.338 1.00 74.06 197 GLY A CA 1
ATOM 1557 C C . GLY A 1 197 ? 6.943 20.674 -16.203 1.00 74.06 197 GLY A C 1
ATOM 1558 O O . GLY A 1 197 ? 7.452 20.796 -15.089 1.00 74.06 197 GLY A O 1
ATOM 1559 N N . ARG A 1 198 ? 5.730 21.180 -16.458 1.00 78.75 198 ARG A N 1
ATOM 1560 C CA . ARG A 1 198 ? 4.904 21.879 -15.465 1.00 78.75 198 ARG A CA 1
ATOM 1561 C C . ARG A 1 198 ? 4.030 20.888 -14.719 1.00 78.75 198 ARG A C 1
ATOM 1563 O O . ARG A 1 198 ? 3.660 19.859 -15.265 1.00 78.75 198 ARG A O 1
ATOM 1570 N N . CYS A 1 199 ? 3.655 21.207 -13.485 1.00 72.75 199 CYS A N 1
ATOM 1571 C CA . CYS A 1 199 ? 2.673 20.394 -12.776 1.00 72.75 199 CYS A CA 1
ATOM 1572 C C . CYS A 1 199 ? 1.356 20.348 -13.541 1.00 72.75 199 CYS A C 1
ATOM 1574 O O . CYS A 1 199 ? 0.881 21.373 -14.038 1.00 72.75 199 CYS A O 1
ATOM 1576 N N . ARG A 1 200 ? 0.783 19.149 -13.628 1.00 67.25 200 ARG A N 1
ATOM 1577 C CA . ARG A 1 200 ? -0.533 18.959 -14.223 1.00 67.25 200 ARG A CA 1
ATOM 1578 C C . ARG A 1 200 ? -1.569 19.723 -13.400 1.00 67.25 200 ARG A C 1
ATOM 1580 O O . ARG A 1 200 ? -1.491 19.794 -12.175 1.00 67.25 200 ARG A O 1
ATOM 1587 N N . ASN A 1 201 ? -2.528 20.322 -14.101 1.00 65.38 201 ASN A N 1
ATOM 1588 C CA . ASN A 1 201 ? -3.725 20.882 -13.476 1.00 65.38 201 ASN A CA 1
ATOM 1589 C C . ASN A 1 201 ? -4.651 19.740 -13.033 1.00 65.38 201 ASN A C 1
ATOM 1591 O O . ASN A 1 201 ? -4.244 18.581 -13.018 1.00 65.38 201 ASN A O 1
ATOM 1595 N N . ARG A 1 202 ? -5.905 20.046 -12.688 1.00 65.19 202 ARG A N 1
ATOM 1596 C CA . ARG A 1 202 ? -6.851 19.007 -12.282 1.00 65.19 202 ARG A CA 1
ATOM 1597 C C . ARG A 1 202 ? -7.016 17.926 -13.342 1.00 65.19 202 ARG A C 1
ATOM 1599 O O . ARG A 1 202 ? -7.320 18.239 -14.494 1.00 65.19 202 ARG A O 1
ATOM 1606 N N . VAL A 1 203 ? -6.880 16.671 -12.930 1.00 63.22 203 VAL A N 1
ATOM 1607 C CA . VAL A 1 203 ? -7.046 15.500 -13.794 1.00 63.22 203 VAL A CA 1
ATOM 1608 C C . VAL A 1 203 ? -8.036 14.549 -13.139 1.00 63.22 203 VAL A C 1
ATOM 1610 O O . VAL A 1 203 ? -7.744 13.885 -12.150 1.00 63.22 203 VAL A O 1
ATOM 1613 N N . ALA A 1 204 ? -9.226 14.470 -13.731 1.00 59.72 204 ALA A N 1
ATOM 1614 C CA . ALA A 1 204 ? -10.319 13.654 -13.217 1.00 59.72 204 ALA A CA 1
ATOM 1615 C C . ALA A 1 204 ? -10.083 12.143 -13.390 1.00 59.72 204 ALA A C 1
ATOM 1617 O O . ALA A 1 204 ? -10.543 11.339 -12.580 1.00 59.72 204 ALA A O 1
ATOM 1618 N N . ARG A 1 205 ? -9.373 11.748 -14.451 1.00 64.88 205 ARG A N 1
ATOM 1619 C CA . ARG A 1 205 ? -9.147 10.343 -14.787 1.00 64.88 205 ARG A CA 1
ATOM 1620 C C . ARG A 1 205 ? -7.962 9.785 -14.013 1.00 64.88 205 ARG A C 1
ATOM 1622 O O . ARG A 1 205 ? -6.849 10.288 -14.137 1.00 64.88 205 ARG A O 1
ATOM 1629 N N . ARG A 1 206 ? -8.180 8.695 -13.282 1.00 74.38 206 ARG A N 1
ATOM 1630 C CA . ARG A 1 206 ? -7.136 7.979 -12.535 1.00 74.38 206 ARG A CA 1
ATOM 1631 C C . ARG A 1 206 ? -6.959 6.576 -13.087 1.00 74.38 206 ARG A C 1
ATOM 1633 O O . ARG A 1 206 ? -7.944 5.926 -13.414 1.00 74.38 206 ARG A O 1
ATOM 1640 N N . GLN A 1 207 ? -5.729 6.091 -13.159 1.00 78.19 207 GLN A N 1
ATOM 1641 C CA . GLN A 1 207 ? -5.429 4.781 -13.732 1.00 78.19 207 GLN A CA 1
ATOM 1642 C C . GLN A 1 207 ? -4.436 4.034 -12.847 1.00 78.19 207 GLN A C 1
ATOM 1644 O O . GLN A 1 207 ? -3.512 4.645 -12.313 1.00 78.19 207 GLN A O 1
ATOM 1649 N N . ARG A 1 208 ? -4.625 2.722 -12.668 1.00 85.31 208 ARG A N 1
ATOM 1650 C CA . ARG A 1 208 ? -3.651 1.871 -11.974 1.00 85.31 208 ARG A CA 1
ATOM 1651 C C . ARG A 1 208 ? -2.396 1.735 -12.832 1.00 85.31 208 ARG A C 1
ATOM 1653 O O . ARG A 1 208 ? -2.491 1.406 -14.008 1.00 85.31 208 ARG A O 1
ATOM 1660 N N . ARG A 1 209 ? -1.221 1.883 -12.218 1.00 83.44 209 ARG A N 1
ATOM 1661 C CA . ARG A 1 209 ? 0.073 1.669 -12.873 1.00 83.44 209 ARG A CA 1
ATOM 1662 C C . ARG A 1 209 ? 0.783 0.446 -12.321 1.00 83.44 209 ARG A C 1
ATOM 1664 O O . ARG A 1 209 ? 0.817 0.245 -11.106 1.00 83.44 209 ARG A O 1
ATOM 1671 N N . LEU A 1 210 ? 1.408 -0.320 -13.215 1.00 87.81 210 LEU A N 1
ATOM 1672 C CA . LEU A 1 210 ? 2.481 -1.251 -12.880 1.00 87.81 210 LEU A CA 1
ATOM 1673 C C . LEU A 1 210 ? 3.825 -0.653 -13.312 1.00 87.81 210 LEU A C 1
ATOM 1675 O O . LEU A 1 210 ? 4.115 -0.569 -14.500 1.00 87.81 210 LEU A O 1
ATOM 1679 N N . ALA A 1 211 ? 4.644 -0.267 -12.342 1.00 85.94 211 ALA A N 1
ATOM 1680 C CA . ALA A 1 211 ? 6.033 0.130 -12.539 1.00 85.94 211 ALA A CA 1
ATOM 1681 C C . ALA A 1 211 ? 6.971 -1.052 -12.250 1.00 85.94 211 ALA A C 1
ATOM 1683 O O . ALA A 1 211 ? 6.590 -2.011 -11.577 1.00 85.94 211 ALA A O 1
ATOM 1684 N N . TRP A 1 212 ? 8.216 -1.000 -12.716 1.00 86.31 212 TRP A N 1
ATOM 1685 C CA . TRP A 1 212 ? 9.235 -1.979 -12.332 1.00 86.31 212 TRP A CA 1
ATOM 1686 C C . TRP A 1 212 ? 10.621 -1.362 -12.315 1.00 86.31 212 TRP A C 1
ATOM 1688 O O . TRP A 1 212 ? 10.915 -0.421 -13.042 1.00 86.31 212 TRP A O 1
ATOM 1698 N N . GLY A 1 213 ? 11.491 -1.930 -11.492 1.00 84.50 213 GLY A N 1
ATOM 1699 C CA . GLY A 1 213 ? 12.817 -1.390 -11.261 1.00 84.50 213 GLY A CA 1
ATOM 1700 C C . GLY A 1 213 ? 13.772 -2.423 -10.698 1.00 84.50 213 GLY A C 1
ATOM 1701 O O . GLY A 1 213 ? 13.347 -3.447 -10.163 1.00 84.5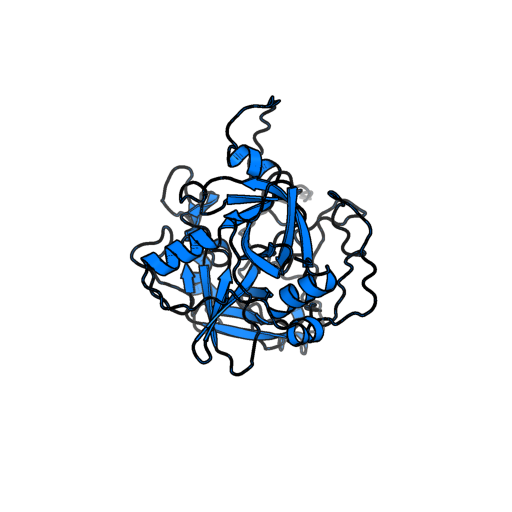0 213 GLY A O 1
ATOM 1702 N N . SER A 1 214 ? 15.070 -2.164 -10.821 1.00 88.25 214 SER A N 1
ATOM 1703 C CA . SER A 1 214 ? 16.090 -2.995 -10.177 1.00 88.25 214 SER A CA 1
ATOM 1704 C C . SER A 1 214 ? 16.242 -2.595 -8.716 1.00 88.25 214 SER A C 1
ATOM 1706 O O . SER A 1 214 ? 16.246 -1.406 -8.391 1.00 88.25 214 SER A O 1
ATOM 1708 N N . VAL A 1 215 ? 16.413 -3.576 -7.833 1.00 93.81 215 VAL A N 1
ATOM 1709 C CA . VAL A 1 215 ? 16.769 -3.328 -6.434 1.00 93.81 215 VAL A CA 1
ATOM 1710 C C . VAL A 1 215 ? 18.177 -2.744 -6.368 1.00 93.81 215 VAL A C 1
ATOM 1712 O O . VAL A 1 215 ? 19.125 -3.317 -6.889 1.00 93.81 215 VAL A O 1
ATOM 1715 N N . ARG A 1 216 ? 18.327 -1.594 -5.717 1.00 93.31 216 ARG A N 1
ATOM 1716 C CA . ARG A 1 216 ? 19.590 -0.850 -5.599 1.00 93.31 216 ARG A CA 1
ATOM 1717 C C . ARG A 1 216 ? 20.154 -0.815 -4.188 1.00 93.31 216 ARG A C 1
ATOM 1719 O O . ARG A 1 216 ? 21.320 -0.482 -4.007 1.00 93.31 216 ARG A O 1
ATOM 1726 N N . GLY A 1 217 ? 19.352 -1.165 -3.189 1.00 93.31 217 GLY A N 1
ATOM 1727 C CA . GLY A 1 217 ? 19.798 -1.196 -1.805 1.00 93.31 217 GLY A CA 1
ATOM 1728 C C . GLY A 1 217 ? 18.920 -2.083 -0.946 1.00 93.31 217 GLY A C 1
ATOM 1729 O O . GLY A 1 217 ? 17.710 -2.184 -1.159 1.00 93.31 217 GLY A O 1
ATOM 1730 N N . LYS A 1 218 ? 19.542 -2.717 0.046 1.00 94.75 218 LYS A N 1
ATOM 1731 C CA . LYS A 1 218 ? 18.851 -3.441 1.108 1.00 94.75 218 LYS A CA 1
ATOM 1732 C C . LYS A 1 218 ? 19.474 -3.082 2.444 1.00 94.75 218 LYS A C 1
ATOM 1734 O O . LYS A 1 218 ? 20.694 -3.095 2.576 1.00 94.75 218 LYS A O 1
ATOM 1739 N N . ILE A 1 219 ? 18.633 -2.805 3.426 1.00 94.50 219 ILE A N 1
ATOM 1740 C CA . ILE A 1 219 ? 19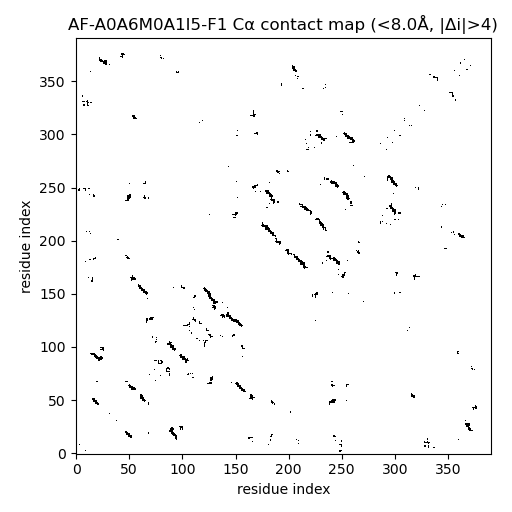.039 -2.588 4.817 1.00 94.50 219 ILE A CA 1
ATOM 1741 C C . ILE A 1 219 ? 18.161 -3.442 5.728 1.00 94.50 219 ILE A C 1
ATOM 1743 O O . ILE A 1 219 ? 17.117 -3.937 5.308 1.00 94.50 219 ILE A O 1
ATOM 1747 N N . ASN A 1 220 ? 18.544 -3.591 6.993 1.00 91.94 220 ASN A N 1
ATOM 1748 C CA . ASN A 1 220 ? 17.690 -4.291 7.946 1.00 91.94 220 ASN A CA 1
ATOM 1749 C C . ASN A 1 220 ? 16.415 -3.473 8.231 1.00 91.94 220 ASN A C 1
ATOM 1751 O O . ASN A 1 220 ? 16.522 -2.274 8.525 1.00 91.94 220 ASN A O 1
ATOM 1755 N N . PRO A 1 221 ? 15.219 -4.091 8.179 1.00 91.12 221 PRO A N 1
ATOM 1756 C CA . PRO A 1 221 ? 13.994 -3.422 8.590 1.00 91.12 221 PRO A CA 1
ATOM 1757 C C . PRO A 1 221 ? 14.043 -3.168 10.098 1.00 91.12 221 PRO A C 1
ATOM 1759 O O . PRO A 1 221 ? 14.238 -4.088 10.890 1.00 91.12 221 PRO A O 1
ATOM 1762 N N . THR A 1 222 ? 13.885 -1.910 10.503 1.00 92.25 222 THR A N 1
ATOM 1763 C CA . THR A 1 222 ? 13.865 -1.515 11.917 1.00 92.25 222 THR A CA 1
ATOM 1764 C C . THR A 1 222 ? 12.829 -0.416 12.152 1.00 92.25 222 THR A C 1
ATOM 1766 O O . THR A 1 222 ? 12.481 0.302 11.205 1.00 92.25 222 THR A O 1
ATOM 1769 N N . PRO A 1 223 ? 12.393 -0.198 13.408 1.00 90.94 223 PRO A N 1
ATOM 1770 C CA . PRO A 1 223 ? 11.560 0.949 13.750 1.00 90.94 223 PRO A CA 1
ATOM 1771 C C . PRO A 1 223 ? 12.185 2.303 13.419 1.00 90.94 223 PRO A C 1
ATOM 1773 O O . PRO A 1 223 ? 11.467 3.227 13.047 1.00 90.94 223 PRO A O 1
ATOM 1776 N N . LYS A 1 224 ? 13.519 2.412 13.478 1.00 90.12 224 LYS A N 1
ATOM 1777 C CA . LYS A 1 224 ? 14.252 3.634 13.114 1.00 90.12 224 LYS A CA 1
ATOM 1778 C C . LYS A 1 224 ? 14.023 4.029 11.652 1.00 90.12 224 LYS A C 1
ATOM 1780 O O . LYS A 1 224 ? 13.973 5.211 11.341 1.00 90.12 224 LYS A O 1
ATOM 1785 N N . HIS A 1 225 ? 13.872 3.042 10.772 1.00 91.44 225 HIS A N 1
ATOM 1786 C CA . HIS A 1 225 ? 13.621 3.239 9.343 1.00 91.44 225 HIS A CA 1
ATOM 1787 C C . HIS A 1 225 ? 12.142 3.035 8.989 1.00 91.44 225 HIS A C 1
ATOM 1789 O O . HIS A 1 225 ? 11.823 2.762 7.839 1.00 91.44 225 HIS A O 1
ATOM 1795 N N . LEU A 1 226 ? 11.235 3.100 9.974 1.00 93.50 226 LEU A N 1
ATOM 1796 C CA . LEU A 1 226 ? 9.783 2.957 9.796 1.00 93.50 226 LEU A CA 1
ATOM 1797 C C . LEU A 1 226 ? 9.361 1.647 9.087 1.00 93.50 226 LEU A C 1
ATOM 1799 O O . LEU A 1 226 ? 8.276 1.571 8.515 1.00 93.50 226 LEU A O 1
ATOM 1803 N N . GLY A 1 227 ? 10.210 0.610 9.123 1.00 93.62 227 GLY A N 1
ATOM 1804 C CA . GLY A 1 227 ? 10.012 -0.679 8.443 1.00 93.62 227 GLY A CA 1
ATOM 1805 C C . GLY A 1 227 ? 10.522 -0.764 6.996 1.00 93.62 227 GLY A C 1
ATOM 1806 O O . GLY A 1 227 ? 10.547 -1.864 6.435 1.00 93.62 227 GLY A O 1
ATOM 1807 N N . TYR A 1 228 ? 10.960 0.347 6.395 1.00 96.00 228 TYR A N 1
ATOM 1808 C CA . TYR A 1 228 ? 11.537 0.384 5.048 1.00 96.00 228 TYR A CA 1
ATOM 1809 C C . TYR A 1 228 ? 12.877 -0.351 4.998 1.00 96.00 228 TYR A C 1
ATOM 1811 O O . TYR A 1 228 ? 13.718 -0.210 5.889 1.00 96.00 228 TYR A O 1
ATOM 1819 N N . SER A 1 229 ? 13.068 -1.168 3.960 1.00 95.69 229 SER A N 1
ATOM 1820 C CA . SER A 1 229 ? 14.258 -2.030 3.873 1.00 95.69 229 SER A CA 1
ATOM 1821 C C . SER A 1 229 ? 14.742 -2.356 2.467 1.00 95.69 229 SER A C 1
ATOM 1823 O O . SER A 1 229 ? 15.900 -2.734 2.318 1.00 95.69 229 SER A O 1
ATOM 1825 N N . ILE A 1 230 ? 13.888 -2.234 1.449 1.00 96.69 230 ILE A N 1
ATOM 1826 C CA . ILE A 1 230 ? 14.216 -2.577 0.062 1.00 96.69 230 ILE A CA 1
ATOM 1827 C C . ILE A 1 230 ? 14.095 -1.305 -0.762 1.00 96.69 230 ILE A C 1
ATOM 1829 O O . ILE A 1 230 ? 13.040 -0.673 -0.745 1.00 96.69 230 ILE A O 1
ATOM 1833 N N . PHE A 1 231 ? 15.158 -0.952 -1.475 1.00 96.06 231 PHE A N 1
ATOM 1834 C CA . PHE A 1 231 ? 15.250 0.252 -2.294 1.00 96.06 231 PHE A CA 1
ATOM 1835 C C . PHE A 1 231 ? 15.405 -0.139 -3.753 1.00 96.06 231 PHE A C 1
ATOM 1837 O O . PHE A 1 231 ? 16.217 -1.008 -4.068 1.00 96.06 231 PHE A O 1
ATOM 1844 N N . TYR A 1 232 ? 14.655 0.499 -4.639 1.00 93.44 232 TYR A N 1
ATOM 1845 C CA . TYR A 1 232 ? 14.629 0.198 -6.069 1.00 93.44 232 TYR A CA 1
ATOM 1846 C C . TYR A 1 232 ? 14.578 1.478 -6.899 1.00 93.44 232 TYR A C 1
ATOM 1848 O O . TYR A 1 232 ? 14.284 2.562 -6.386 1.00 93.44 232 TYR A O 1
ATOM 1856 N N . THR A 1 233 ? 14.914 1.357 -8.185 1.00 87.06 233 THR A N 1
ATOM 1857 C CA . THR A 1 233 ? 14.857 2.491 -9.117 1.00 87.06 233 THR A CA 1
ATOM 1858 C C . THR A 1 233 ? 13.483 3.153 -9.079 1.00 87.06 233 THR A C 1
ATOM 1860 O O . THR A 1 233 ? 12.449 2.497 -8.931 1.00 87.06 233 THR A O 1
ATOM 1863 N N . ASP A 1 234 ? 13.497 4.480 -9.113 1.00 79.94 234 ASP A N 1
ATOM 1864 C CA . ASP A 1 234 ? 12.367 5.291 -8.696 1.00 79.94 234 ASP A CA 1
ATOM 1865 C C . ASP A 1 234 ? 11.360 5.530 -9.829 1.00 79.94 234 ASP A C 1
ATOM 1867 O O . ASP A 1 234 ? 11.221 6.637 -10.332 1.00 79.94 234 ASP A O 1
ATOM 1871 N N . GLU A 1 235 ? 10.610 4.489 -10.184 1.00 79.62 235 GLU A N 1
ATOM 1872 C CA . GLU A 1 235 ? 9.615 4.508 -11.273 1.00 79.62 235 GLU A CA 1
ATOM 1873 C C . GLU A 1 235 ? 8.163 4.649 -10.763 1.00 79.62 235 GLU A C 1
ATOM 1875 O O . GLU A 1 235 ? 7.195 4.415 -11.484 1.00 79.62 235 GLU A O 1
ATOM 1880 N N . THR A 1 236 ? 7.982 4.982 -9.481 1.00 83.69 236 THR A N 1
ATOM 1881 C CA . THR A 1 236 ? 6.656 5.125 -8.855 1.00 83.69 236 THR A CA 1
ATOM 1882 C C . THR A 1 236 ? 6.130 6.561 -8.936 1.00 83.69 236 THR A C 1
ATOM 1884 O O . THR A 1 236 ? 6.815 7.470 -9.395 1.00 83.69 236 THR A O 1
ATOM 1887 N N . ALA A 1 237 ? 4.910 6.810 -8.480 1.00 81.38 237 ALA A N 1
ATOM 1888 C CA . ALA A 1 237 ? 4.366 8.160 -8.368 1.00 81.38 237 ALA A CA 1
ATOM 1889 C C . ALA A 1 237 ? 3.615 8.328 -7.045 1.00 81.38 237 ALA A C 1
ATOM 1891 O O . ALA A 1 237 ? 3.221 7.344 -6.408 1.00 81.38 237 ALA A O 1
ATOM 1892 N N . ALA A 1 238 ? 3.405 9.582 -6.635 1.00 81.31 238 ALA A N 1
ATOM 1893 C CA . ALA A 1 238 ? 2.554 9.894 -5.491 1.00 81.31 238 ALA A CA 1
ATOM 1894 C C . ALA A 1 238 ? 1.180 9.217 -5.658 1.00 81.31 238 ALA A C 1
ATOM 1896 O O . ALA A 1 238 ? 0.679 9.118 -6.770 1.00 81.31 238 ALA A O 1
ATOM 1897 N N . GLY A 1 239 ? 0.596 8.698 -4.575 1.00 76.75 239 GLY A N 1
ATOM 1898 C CA . GLY A 1 239 ? -0.646 7.903 -4.605 1.00 76.75 239 GLY A CA 1
ATOM 1899 C C . GLY A 1 239 ? -0.440 6.384 -4.736 1.00 76.75 239 GLY A C 1
ATOM 1900 O O . GLY A 1 239 ? -1.281 5.597 -4.297 1.00 76.75 239 GLY A O 1
ATOM 1901 N N . MET A 1 240 ? 0.722 5.927 -5.222 1.00 88.25 240 MET A N 1
ATOM 1902 C CA . MET A 1 240 ? 1.047 4.490 -5.241 1.00 88.25 240 MET A CA 1
ATOM 1903 C C . MET A 1 240 ? 1.395 3.923 -3.852 1.00 88.25 240 MET A C 1
ATOM 1905 O O . MET A 1 240 ? 1.522 2.707 -3.698 1.00 88.25 240 MET A O 1
ATOM 1909 N N . SER A 1 241 ? 1.557 4.775 -2.835 1.00 92.94 241 SER A N 1
ATOM 1910 C CA . SER A 1 241 ? 1.921 4.367 -1.478 1.00 92.94 241 SER A CA 1
ATOM 1911 C C . SER A 1 241 ? 0.919 3.382 -0.872 1.00 92.94 241 SER A C 1
ATOM 1913 O O . SER A 1 241 ? -0.294 3.593 -0.887 1.00 92.94 241 SER A O 1
ATOM 1915 N N . GLY A 1 242 ? 1.447 2.295 -0.317 1.00 96.88 242 GLY A N 1
ATOM 1916 C CA . GLY A 1 242 ? 0.716 1.140 0.199 1.00 96.88 242 GLY A CA 1
ATOM 1917 C C . GLY A 1 242 ? 0.520 0.020 -0.826 1.00 96.88 242 GLY A C 1
ATOM 1918 O O . GLY A 1 242 ? 0.099 -1.074 -0.461 1.00 96.88 242 GLY A O 1
ATOM 1919 N N . GLY A 1 243 ? 0.833 0.264 -2.101 1.00 97.50 243 GLY A N 1
ATOM 1920 C CA . GLY A 1 243 ? 0.748 -0.735 -3.160 1.00 97.50 243 GLY A CA 1
ATOM 1921 C C . GLY A 1 243 ? 1.788 -1.858 -3.023 1.00 97.50 243 GLY A C 1
ATOM 1922 O O . GLY A 1 243 ? 2.828 -1.667 -2.388 1.00 97.50 243 GLY A O 1
ATOM 1923 N N . PRO A 1 244 ? 1.543 -3.047 -3.597 1.00 98.44 244 PRO A N 1
ATOM 1924 C CA . PRO A 1 244 ? 2.457 -4.179 -3.480 1.00 98.44 244 PRO A CA 1
ATOM 1925 C C . PRO A 1 244 ? 3.744 -3.986 -4.286 1.00 98.44 244 PRO A C 1
ATOM 1927 O O . PRO A 1 244 ? 3.722 -3.496 -5.416 1.00 98.44 244 PRO A O 1
ATOM 1930 N N . VAL A 1 245 ? 4.848 -4.478 -3.723 1.00 98.50 245 VAL A N 1
ATOM 1931 C CA . VAL A 1 245 ? 6.112 -4.745 -4.417 1.00 98.50 245 VAL A CA 1
ATOM 1932 C C . VAL A 1 245 ? 6.213 -6.254 -4.631 1.00 98.50 245 VAL A C 1
ATOM 1934 O O . VAL A 1 245 ? 6.307 -7.007 -3.661 1.00 98.50 245 VAL A O 1
ATOM 1937 N N . PHE A 1 246 ? 6.185 -6.700 -5.882 1.00 98.31 246 PHE A N 1
ATOM 1938 C CA . PHE A 1 246 ? 6.261 -8.101 -6.280 1.00 98.31 246 PHE A CA 1
ATOM 1939 C C . PHE A 1 246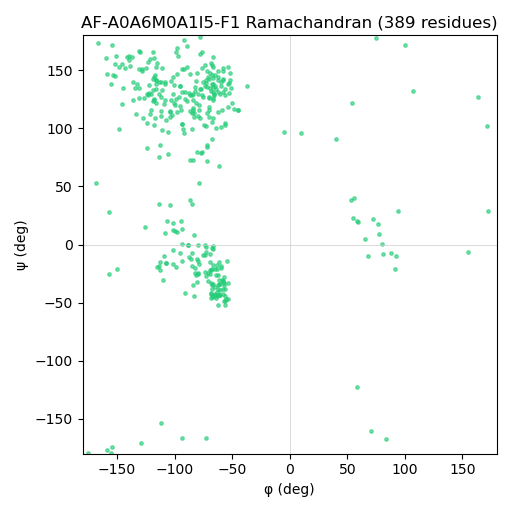 ? 7.674 -8.512 -6.699 1.00 98.31 246 PHE A C 1
ATOM 1941 O O . PHE A 1 246 ? 8.402 -7.736 -7.321 1.00 98.31 246 PHE A O 1
ATOM 1948 N N . ASP A 1 247 ? 8.027 -9.765 -6.417 1.00 97.38 247 ASP A N 1
ATOM 1949 C CA . ASP A 1 247 ? 9.149 -10.446 -7.062 1.00 97.38 247 ASP A CA 1
ATOM 1950 C C . ASP A 1 247 ? 8.788 -10.946 -8.476 1.00 97.38 247 ASP A C 1
ATOM 1952 O O . ASP A 1 247 ? 7.653 -10.830 -8.944 1.00 97.38 247 ASP A O 1
ATOM 1956 N N . SER A 1 248 ? 9.757 -11.552 -9.166 1.00 95.19 248 SER A N 1
ATOM 1957 C CA . SER A 1 248 ? 9.590 -12.096 -10.523 1.00 95.19 248 SER A CA 1
ATOM 1958 C C . SER A 1 248 ? 8.653 -13.309 -10.634 1.00 95.19 248 SER A C 1
ATOM 1960 O O . SER A 1 248 ? 8.390 -13.779 -11.741 1.00 95.19 248 SER A O 1
ATOM 1962 N N . ASN A 1 249 ? 8.124 -13.810 -9.513 1.00 96.00 249 ASN A N 1
ATOM 1963 C CA . ASN A 1 249 ? 7.112 -14.865 -9.468 1.00 96.00 249 ASN A CA 1
ATOM 1964 C C . ASN A 1 249 ? 5.733 -14.323 -9.051 1.00 96.00 249 ASN A C 1
ATOM 1966 O O . ASN A 1 249 ? 4.828 -15.109 -8.776 1.00 96.00 249 ASN A O 1
ATOM 1970 N N . GLY A 1 250 ? 5.561 -12.997 -8.976 1.00 96.31 250 GLY A N 1
ATOM 1971 C CA . GLY A 1 250 ? 4.298 -12.371 -8.586 1.00 96.31 250 GLY A CA 1
ATOM 1972 C C . GLY A 1 250 ? 3.974 -12.505 -7.097 1.00 96.31 250 GLY A C 1
ATOM 1973 O O . GLY A 1 250 ? 2.807 -12.409 -6.717 1.00 96.31 250 GLY A O 1
ATOM 1974 N N . ARG A 1 251 ? 4.979 -12.742 -6.242 1.00 98.31 251 ARG A N 1
ATOM 1975 C CA . ARG A 1 251 ? 4.805 -12.780 -4.783 1.00 98.31 251 ARG A CA 1
ATOM 1976 C C . ARG A 1 251 ? 5.139 -11.430 -4.171 1.00 98.31 251 ARG A C 1
ATOM 1978 O O . ARG A 1 251 ? 6.151 -10.831 -4.522 1.00 98.31 251 ARG A O 1
ATOM 1985 N N . VAL A 1 252 ? 4.325 -10.967 -3.229 1.00 98.75 252 VAL A N 1
ATOM 1986 C CA . VAL A 1 252 ? 4.535 -9.703 -2.515 1.00 98.75 252 VAL A CA 1
ATOM 1987 C C . VAL A 1 252 ? 5.733 -9.846 -1.581 1.00 98.75 252 VAL A C 1
ATOM 1989 O O . VAL A 1 252 ? 5.707 -10.657 -0.661 1.00 98.75 252 VAL A O 1
ATOM 1992 N N . VAL A 1 253 ? 6.772 -9.052 -1.810 1.00 98.50 253 VAL A N 1
ATOM 1993 C CA . VAL A 1 253 ? 7.987 -8.955 -0.981 1.00 98.50 253 VAL A CA 1
ATOM 1994 C C . VAL A 1 253 ? 8.052 -7.630 -0.212 1.00 98.50 253 VAL A C 1
ATOM 1996 O O . VAL A 1 253 ? 8.854 -7.453 0.703 1.00 98.50 253 VAL A O 1
ATOM 1999 N N . GLY A 1 254 ? 7.170 -6.687 -0.516 1.00 98.00 254 GLY A N 1
ATOM 2000 C CA . GLY A 1 254 ? 7.039 -5.487 0.292 1.00 98.00 254 GLY A CA 1
ATOM 2001 C C . GLY A 1 254 ? 5.788 -4.687 -0.009 1.00 98.00 254 GLY A C 1
ATOM 2002 O O . GLY A 1 254 ? 5.060 -4.977 -0.956 1.00 98.00 254 GLY A O 1
ATOM 2003 N N . SER A 1 255 ? 5.565 -3.666 0.806 1.00 98.25 255 SER A N 1
ATOM 2004 C CA . SER A 1 255 ? 4.621 -2.582 0.527 1.00 98.25 255 SER A CA 1
ATOM 2005 C C . SER A 1 255 ? 5.435 -1.390 0.050 1.00 98.25 255 SER A C 1
ATOM 2007 O O . SER A 1 255 ? 6.413 -1.053 0.699 1.00 98.25 255 SER A O 1
ATOM 2009 N N . HIS A 1 256 ? 5.099 -0.762 -1.071 1.00 97.88 256 HIS A N 1
ATOM 2010 C CA . HIS A 1 256 ? 5.698 0.514 -1.458 1.00 97.88 256 HIS A CA 1
ATOM 2011 C C . HIS A 1 256 ? 5.217 1.605 -0.500 1.00 97.88 256 HIS A C 1
ATOM 2013 O O . HIS A 1 256 ? 4.074 1.548 -0.047 1.00 97.88 256 HIS A O 1
ATOM 2019 N N . GLY A 1 257 ? 6.040 2.612 -0.210 1.00 92.62 257 GLY A N 1
ATOM 2020 C CA . GLY A 1 257 ? 5.574 3.716 0.628 1.00 92.62 257 GLY A CA 1
ATOM 2021 C C . GLY A 1 257 ? 6.314 5.043 0.492 1.00 92.62 257 GLY A C 1
ATOM 2022 O O . GLY A 1 257 ? 5.680 6.077 0.694 1.00 92.62 257 GLY A O 1
ATOM 2023 N N . LEU A 1 258 ? 7.587 5.058 0.077 1.00 90.06 258 LEU A N 1
ATOM 2024 C CA . LEU A 1 258 ? 8.308 6.306 -0.198 1.00 90.06 258 LEU A CA 1
ATOM 2025 C C . LEU A 1 258 ? 8.865 6.320 -1.624 1.00 90.06 258 LEU A C 1
ATOM 2027 O O . LEU A 1 258 ? 9.572 5.394 -2.020 1.00 90.06 258 LEU A O 1
ATOM 2031 N N . GLY A 1 259 ? 8.597 7.400 -2.360 1.00 86.62 259 GLY A N 1
ATOM 2032 C CA . GLY A 1 259 ? 9.347 7.776 -3.566 1.00 86.62 259 GLY A CA 1
ATOM 2033 C C . GLY A 1 259 ? 10.701 8.399 -3.208 1.00 86.62 259 GLY A C 1
ATOM 2034 O O . GLY A 1 259 ? 10.910 8.777 -2.050 1.00 86.62 259 GLY A O 1
ATOM 2035 N N . SER A 1 260 ? 11.628 8.533 -4.162 1.00 82.62 260 SER A N 1
ATOM 2036 C CA . SER A 1 260 ? 12.891 9.220 -3.860 1.00 82.62 260 SER A CA 1
ATOM 2037 C C . SER A 1 260 ? 12.667 10.705 -3.581 1.00 82.62 260 SER A C 1
ATOM 2039 O O . SER A 1 260 ? 11.741 11.331 -4.098 1.00 82.62 260 SER A O 1
ATOM 2041 N N . GLN A 1 261 ? 13.557 11.293 -2.785 1.00 81.31 261 GLN A N 1
ATOM 2042 C CA . GLN A 1 261 ? 13.490 12.721 -2.452 1.00 81.31 261 GLN A CA 1
ATOM 2043 C C . GLN A 1 261 ? 13.951 13.633 -3.597 1.00 81.31 261 GLN A C 1
ATOM 2045 O O . GLN A 1 261 ? 13.797 14.846 -3.505 1.00 81.31 261 GLN A O 1
ATOM 2050 N N . SER A 1 262 ? 14.528 13.066 -4.661 1.00 73.19 262 SER A N 1
ATOM 2051 C CA . SER A 1 262 ? 15.022 13.825 -5.815 1.00 73.19 262 SER A CA 1
ATOM 2052 C C . SER A 1 262 ? 13.942 14.045 -6.884 1.00 73.19 262 SER A C 1
ATOM 2054 O O . SER A 1 262 ? 14.225 14.661 -7.910 1.00 73.19 262 SER A O 1
ATOM 2056 N N . LYS A 1 263 ? 12.715 13.544 -6.676 1.00 71.44 263 LYS A N 1
ATOM 2057 C CA . LYS A 1 263 ? 11.606 13.725 -7.618 1.00 71.44 263 LYS A CA 1
ATOM 2058 C C . LYS A 1 263 ? 11.064 15.157 -7.612 1.00 71.44 263 LYS A C 1
ATOM 2060 O O . LYS A 1 263 ? 10.876 15.722 -6.531 1.00 71.44 263 LYS A O 1
ATOM 2065 N N . PRO A 1 264 ? 10.740 15.724 -8.789 1.00 65.62 264 PRO A N 1
ATOM 2066 C CA . PRO A 1 264 ? 10.008 16.980 -8.866 1.00 65.62 264 PRO A CA 1
ATOM 2067 C C . PRO A 1 264 ? 8.681 16.889 -8.102 1.00 65.62 264 PRO A C 1
ATOM 2069 O O . PRO A 1 264 ? 7.943 15.912 -8.231 1.00 65.62 264 PRO A O 1
ATOM 2072 N N . LEU A 1 265 ? 8.382 17.901 -7.286 1.00 65.62 265 LEU A N 1
ATOM 2073 C CA . LEU A 1 265 ? 7.180 17.935 -6.451 1.00 65.62 265 LEU A CA 1
ATOM 2074 C C . LEU A 1 265 ? 6.062 18.721 -7.143 1.00 65.62 265 LEU A C 1
ATOM 2076 O O . LEU A 1 265 ? 6.241 19.893 -7.471 1.00 65.62 265 LEU A O 1
ATOM 2080 N N . CYS A 1 266 ? 4.884 18.108 -7.268 1.00 64.25 266 CYS A N 1
ATOM 2081 C CA . CYS A 1 266 ? 3.647 18.779 -7.669 1.00 64.25 266 CYS A CA 1
ATOM 2082 C C . CYS A 1 266 ? 2.589 18.717 -6.554 1.00 64.25 266 CYS A C 1
ATOM 2084 O O . CYS A 1 266 ? 2.542 17.757 -5.784 1.00 64.25 266 CYS A O 1
ATOM 2086 N N . GLY A 1 267 ? 1.761 19.765 -6.418 1.00 48.22 267 GLY A N 1
ATOM 2087 C CA . GLY A 1 267 ? 0.607 19.813 -5.495 1.00 48.22 267 GLY A CA 1
ATOM 2088 C C . GLY A 1 267 ? 0.801 20.422 -4.084 1.00 48.22 267 GLY A C 1
ATOM 2089 O O . GLY A 1 267 ? 0.083 20.043 -3.158 1.00 48.22 267 GLY A O 1
ATOM 2090 N N . GLY A 1 268 ? 1.723 21.372 -3.888 1.00 38.03 268 GLY A N 1
ATOM 2091 C CA . GLY A 1 268 ? 1.615 22.378 -2.808 1.00 38.03 268 GLY A CA 1
ATOM 2092 C C . GLY A 1 268 ? 2.539 22.255 -1.579 1.00 38.03 268 GLY A C 1
ATOM 2093 O O . GLY A 1 268 ? 2.628 21.203 -0.950 1.00 38.03 268 GLY A O 1
ATOM 2094 N N . SER A 1 269 ? 3.131 23.418 -1.254 1.00 30.94 269 SER A N 1
ATOM 2095 C CA . SER A 1 269 ? 4.115 23.831 -0.228 1.00 30.94 269 SER A CA 1
ATOM 2096 C C . SER A 1 269 ? 5.436 23.059 -0.149 1.00 30.94 269 SER A C 1
ATOM 2098 O O . SER A 1 269 ? 5.479 21.871 0.151 1.00 30.94 269 SER A O 1
ATOM 2100 N N . ILE A 1 270 ? 6.525 23.815 -0.312 1.00 43.25 270 ILE A N 1
ATOM 2101 C CA . ILE A 1 270 ? 7.878 23.481 0.140 1.00 43.25 270 ILE A CA 1
ATOM 2102 C C . ILE A 1 270 ? 7.795 22.936 1.567 1.00 43.25 270 ILE A C 1
ATOM 2104 O O . ILE A 1 270 ? 7.392 23.673 2.457 1.00 43.25 270 ILE A O 1
ATOM 2108 N N . GLU A 1 271 ? 8.158 21.671 1.772 1.00 36.84 271 GLU A N 1
ATOM 2109 C CA . GLU A 1 271 ? 8.627 21.139 3.061 1.00 36.84 271 GLU A CA 1
ATOM 2110 C C . GLU A 1 271 ? 9.229 19.729 2.891 1.00 36.84 271 GLU A C 1
ATOM 2112 O O . GLU A 1 271 ? 8.910 18.767 3.581 1.00 36.84 271 GLU A O 1
ATOM 2117 N N . ALA A 1 272 ? 10.172 19.614 1.964 1.00 30.42 272 ALA A N 1
ATOM 2118 C CA . ALA A 1 272 ? 11.367 18.826 2.213 1.00 30.42 272 ALA A CA 1
ATOM 2119 C C . ALA A 1 272 ? 12.516 19.795 1.964 1.00 30.42 272 ALA A C 1
ATOM 2121 O O . ALA A 1 272 ? 12.762 20.182 0.823 1.00 30.42 272 ALA A O 1
ATOM 2122 N N . GLY A 1 273 ? 13.139 20.284 3.037 1.00 28.45 273 GLY A N 1
ATOM 2123 C CA . GLY A 1 273 ? 14.394 21.010 2.922 1.00 28.45 273 GLY A CA 1
ATOM 2124 C C . GLY A 1 273 ? 15.378 20.098 2.205 1.00 28.45 273 GLY A C 1
ATOM 2125 O O . GLY A 1 273 ? 15.864 19.131 2.786 1.00 28.45 273 GLY A O 1
ATOM 2126 N N . GLY A 1 274 ? 15.600 20.365 0.922 1.00 27.73 274 GLY A N 1
ATOM 2127 C CA . GLY A 1 274 ? 16.739 19.832 0.208 1.00 27.73 274 GLY A CA 1
ATOM 2128 C C . GLY A 1 274 ? 17.969 20.496 0.797 1.00 27.73 274 GLY A C 1
ATOM 2129 O O . GLY A 1 274 ? 18.362 21.564 0.341 1.00 27.73 274 GLY A O 1
ATOM 2130 N N . GLU A 1 275 ? 18.563 19.888 1.819 1.00 27.05 275 GLU A N 1
ATOM 2131 C CA . GLU A 1 275 ? 19.971 20.134 2.089 1.00 27.05 275 GLU A CA 1
ATOM 2132 C C . GLU A 1 275 ? 20.756 19.554 0.909 1.00 27.05 275 GLU A C 1
ATOM 2134 O O . GLU A 1 275 ? 20.815 18.340 0.654 1.00 27.05 275 GLU A O 1
ATOM 2139 N N . SER A 1 276 ? 21.298 20.472 0.115 1.00 28.23 276 SER A N 1
ATOM 2140 C CA . SER A 1 276 ? 22.293 20.196 -0.903 1.00 28.23 276 SER A CA 1
ATOM 2141 C C . SER A 1 276 ? 23.622 19.866 -0.225 1.00 28.23 276 SER A C 1
ATOM 2143 O O . SER A 1 276 ? 24.550 20.665 -0.277 1.00 28.23 276 SER A O 1
ATOM 2145 N N . ASP A 1 277 ? 23.729 18.695 0.396 1.00 28.12 277 ASP A N 1
ATOM 2146 C CA . ASP A 1 277 ? 25.045 18.158 0.737 1.00 28.12 277 ASP A CA 1
ATOM 2147 C C . ASP A 1 277 ? 25.622 17.437 -0.481 1.00 28.12 277 ASP A C 1
ATOM 2149 O O . ASP A 1 277 ? 25.084 16.442 -0.996 1.00 28.12 277 ASP A O 1
ATOM 2153 N N . SER A 1 278 ? 26.698 18.034 -0.987 1.00 30.70 278 SER A N 1
ATOM 2154 C CA . SER A 1 278 ? 27.543 17.553 -2.065 1.00 30.70 278 SER A CA 1
ATOM 2155 C C . SER A 1 278 ? 28.527 16.514 -1.531 1.00 30.70 278 SER A C 1
ATOM 2157 O O . SER A 1 278 ? 29.695 16.825 -1.327 1.00 30.70 278 SER A O 1
ATOM 2159 N N . ASP A 1 279 ? 28.075 15.276 -1.348 1.00 31.50 279 ASP A N 1
ATOM 2160 C CA . ASP A 1 279 ? 28.978 14.180 -0.990 1.00 31.50 279 ASP A CA 1
ATOM 2161 C C . ASP A 1 279 ? 29.188 13.223 -2.166 1.00 31.50 279 ASP A C 1
ATOM 2163 O O . ASP A 1 279 ? 28.329 12.412 -2.536 1.00 31.50 279 ASP A O 1
ATOM 2167 N N . ASN A 1 280 ? 30.387 13.316 -2.745 1.00 32.28 280 ASN A N 1
ATOM 2168 C CA . ASN A 1 280 ? 30.983 12.275 -3.572 1.00 32.28 280 ASN A CA 1
ATOM 2169 C C . ASN A 1 280 ? 31.294 11.072 -2.675 1.00 32.28 280 ASN A C 1
ATOM 2171 O O . ASN A 1 280 ? 32.250 11.103 -1.906 1.00 32.28 280 ASN A O 1
ATOM 2175 N N . VAL A 1 281 ? 30.503 10.002 -2.766 1.00 35.34 281 VAL A N 1
ATOM 2176 C CA . VAL A 1 281 ? 30.760 8.780 -1.991 1.00 35.34 281 VAL A CA 1
ATOM 2177 C C . VAL A 1 281 ? 31.561 7.794 -2.834 1.00 35.34 281 VAL A C 1
ATOM 2179 O O . VAL A 1 281 ? 31.090 7.299 -3.860 1.00 35.34 281 VAL A O 1
ATOM 2182 N N . SER A 1 282 ? 32.781 7.523 -2.370 1.00 28.94 282 SER A N 1
ATOM 2183 C CA . SER A 1 282 ? 33.637 6.432 -2.819 1.00 28.94 282 SER A CA 1
ATOM 2184 C C . SER A 1 282 ? 33.125 5.081 -2.301 1.00 28.94 282 SER A C 1
ATOM 2186 O O . SER A 1 282 ? 32.419 4.971 -1.300 1.00 28.94 282 SER A O 1
ATOM 2188 N N . SER A 1 283 ? 33.461 4.027 -3.035 1.00 33.59 283 SER A N 1
ATOM 2189 C CA . SER A 1 283 ? 33.063 2.644 -2.788 1.00 33.59 283 SER A CA 1
ATOM 2190 C C . SER A 1 283 ? 33.588 2.107 -1.448 1.00 33.59 283 SER A C 1
ATOM 2192 O O . SER A 1 283 ? 34.794 1.902 -1.316 1.00 33.59 283 SER A O 1
ATOM 2194 N N . GLY A 1 284 ? 32.695 1.812 -0.491 1.00 38.28 284 GLY A N 1
ATOM 2195 C CA . GLY A 1 284 ? 33.048 1.028 0.705 1.00 38.28 284 GLY A CA 1
ATOM 2196 C C . GLY A 1 284 ? 32.215 1.215 1.984 1.00 38.28 284 GLY A C 1
ATOM 2197 O O . GLY A 1 284 ? 32.433 0.463 2.929 1.00 38.28 284 GLY A O 1
ATOM 2198 N N . GLU A 1 285 ? 31.276 2.164 2.064 1.00 38.00 285 GLU A N 1
ATOM 2199 C CA . GLU A 1 285 ? 30.547 2.459 3.316 1.00 38.00 285 GLU A CA 1
ATOM 2200 C C . GLU A 1 285 ? 29.210 1.711 3.467 1.00 38.00 285 GLU A C 1
ATOM 2202 O O . GLU A 1 285 ? 28.527 1.408 2.487 1.00 38.00 285 GLU A O 1
ATOM 2207 N N . SER A 1 286 ? 28.804 1.445 4.717 1.00 48.75 286 SER A N 1
ATOM 2208 C CA . SER A 1 286 ? 27.498 0.862 5.048 1.00 48.75 286 SER A CA 1
ATOM 2209 C C . SER A 1 286 ? 26.356 1.635 4.381 1.00 48.75 286 SER A C 1
ATOM 2211 O O . SER A 1 286 ? 26.324 2.864 4.447 1.00 48.75 286 SER A O 1
ATOM 2213 N N . LEU A 1 287 ? 25.401 0.918 3.788 1.00 64.00 287 LEU A N 1
ATOM 2214 C CA . LEU A 1 287 ? 24.225 1.493 3.136 1.00 64.00 287 LEU A CA 1
ATOM 2215 C C . LEU A 1 287 ? 23.387 2.313 4.137 1.00 64.00 287 LEU A C 1
ATOM 2217 O O . LEU A 1 287 ? 22.635 1.755 4.934 1.00 64.00 287 LEU A O 1
ATOM 2221 N N . ASP A 1 288 ? 23.533 3.637 4.098 1.00 85.38 288 ASP A N 1
ATOM 2222 C CA . ASP A 1 288 ? 22.760 4.578 4.909 1.00 85.38 288 ASP A CA 1
ATOM 2223 C C . ASP A 1 288 ? 21.353 4.785 4.322 1.00 85.38 288 ASP A C 1
ATOM 2225 O O . ASP A 1 288 ? 21.185 5.006 3.118 1.00 85.38 288 ASP A O 1
ATOM 2229 N N . PHE A 1 289 ? 20.340 4.733 5.192 1.00 88.38 289 PHE A N 1
ATOM 2230 C CA . PHE A 1 289 ? 18.933 4.922 4.839 1.00 88.38 289 PHE A CA 1
ATOM 2231 C C . PHE A 1 289 ? 18.710 6.255 4.117 1.00 88.38 289 PHE A C 1
ATOM 2233 O O . PHE A 1 289 ? 18.065 6.279 3.071 1.00 88.38 289 PHE A O 1
ATOM 2240 N N . ASN A 1 290 ? 19.276 7.351 4.635 1.00 87.88 290 ASN A N 1
ATOM 2241 C CA . ASN A 1 290 ? 19.057 8.687 4.078 1.00 87.88 290 ASN A CA 1
ATOM 2242 C C . ASN A 1 290 ? 19.687 8.821 2.684 1.00 87.88 290 ASN A C 1
ATOM 2244 O O . ASN A 1 290 ? 19.030 9.291 1.752 1.00 87.88 290 ASN A O 1
ATOM 2248 N N . LYS A 1 291 ? 20.926 8.334 2.509 1.00 89.19 291 LYS A N 1
ATOM 2249 C CA . LYS A 1 291 ? 21.604 8.299 1.199 1.00 89.19 291 LYS A CA 1
ATOM 2250 C C . LYS A 1 291 ? 20.799 7.507 0.159 1.00 89.19 291 LYS A C 1
ATOM 2252 O O . LYS A 1 291 ? 20.667 7.955 -0.981 1.00 89.19 291 LYS A O 1
ATOM 2257 N N . LEU A 1 292 ? 20.242 6.353 0.540 1.00 90.19 292 LEU A N 1
ATOM 2258 C CA . LEU A 1 292 ? 19.412 5.538 -0.353 1.00 90.19 292 LEU A CA 1
ATOM 2259 C C . LEU A 1 292 ? 18.074 6.214 -0.677 1.00 90.19 292 LEU A C 1
ATOM 2261 O O . LEU A 1 292 ? 17.706 6.302 -1.849 1.00 90.19 292 LEU A O 1
ATOM 2265 N N . GLN A 1 293 ? 17.380 6.745 0.330 1.00 88.81 293 GLN A N 1
ATOM 2266 C CA . GLN A 1 293 ? 16.078 7.398 0.167 1.00 88.81 293 GLN A CA 1
ATOM 2267 C C . GLN A 1 293 ? 16.151 8.667 -0.695 1.00 88.81 293 GLN A C 1
ATOM 2269 O O . GLN A 1 293 ? 15.179 9.031 -1.359 1.00 88.81 293 GLN A O 1
ATOM 2274 N N . LYS A 1 294 ? 17.315 9.328 -0.747 1.00 88.12 294 LYS A N 1
ATOM 2275 C CA . LYS A 1 294 ? 17.536 10.472 -1.640 1.00 88.12 294 LYS A CA 1
ATOM 2276 C C . LYS A 1 294 ? 17.388 10.092 -3.117 1.00 88.12 294 LYS A C 1
ATOM 2278 O O . LYS A 1 294 ? 16.922 10.912 -3.900 1.00 88.12 294 LYS A O 1
ATOM 2283 N N . ARG A 1 295 ? 17.765 8.867 -3.502 1.00 85.00 295 ARG A N 1
ATOM 2284 C CA . ARG A 1 295 ? 17.896 8.441 -4.911 1.00 85.00 295 ARG A CA 1
ATOM 2285 C C . ARG A 1 295 ? 16.885 7.389 -5.357 1.00 85.00 295 ARG A C 1
ATOM 2287 O O . ARG A 1 295 ? 16.665 7.237 -6.553 1.00 85.00 295 ARG A O 1
ATOM 2294 N N . TYR A 1 296 ? 16.312 6.641 -4.422 1.00 89.62 296 TYR A N 1
ATOM 2295 C CA . TYR A 1 296 ? 15.524 5.455 -4.729 1.00 89.62 296 TYR A CA 1
ATOM 2296 C C . TYR A 1 296 ? 14.162 5.482 -4.051 1.00 89.62 296 TYR A C 1
ATOM 2298 O O . TYR A 1 296 ? 14.009 6.001 -2.945 1.00 89.62 296 TYR A O 1
ATOM 2306 N N . SER A 1 297 ? 13.190 4.860 -4.713 1.00 92.12 297 SER A N 1
ATOM 2307 C CA . SER A 1 297 ? 11.950 4.455 -4.066 1.00 92.12 297 SER A CA 1
ATOM 2308 C C . SER A 1 297 ? 12.231 3.346 -3.059 1.00 92.12 297 SER A C 1
ATOM 2310 O O . SER A 1 297 ? 13.182 2.576 -3.223 1.00 92.12 297 SER A O 1
ATOM 2312 N N . SER A 1 298 ? 11.386 3.220 -2.040 1.00 95.38 298 SER A N 1
ATOM 2313 C CA . SER A 1 298 ? 11.537 2.185 -1.028 1.00 95.38 298 SER A CA 1
ATOM 2314 C C . SER A 1 298 ? 10.220 1.545 -0.611 1.00 95.38 298 SER A C 1
ATOM 2316 O O . SER A 1 298 ? 9.128 2.118 -0.717 1.00 95.38 298 SER A O 1
ATOM 2318 N N . GLY A 1 299 ? 10.341 0.296 -0.162 1.00 97.00 299 GLY A N 1
ATOM 2319 C CA . GLY A 1 299 ? 9.243 -0.469 0.403 1.00 97.00 299 GLY A CA 1
ATOM 2320 C C . GLY A 1 299 ? 9.582 -1.128 1.735 1.00 97.00 299 GLY A C 1
ATOM 2321 O O . GLY A 1 299 ? 10.735 -1.480 2.027 1.00 97.00 299 GLY A O 1
ATOM 2322 N N . GLN A 1 300 ? 8.547 -1.291 2.550 1.00 97.81 300 GLN A N 1
ATOM 2323 C CA . GLN A 1 300 ? 8.591 -2.000 3.816 1.00 97.81 300 GLN A CA 1
ATOM 2324 C C . GLN A 1 300 ? 8.690 -3.503 3.587 1.00 97.81 300 GLN A C 1
ATOM 2326 O O . GLN A 1 300 ? 8.067 -4.053 2.680 1.00 97.81 300 GLN A O 1
ATOM 2331 N N . ASN A 1 301 ? 9.471 -4.171 4.431 1.00 97.00 301 ASN A N 1
ATOM 2332 C CA . ASN A 1 301 ? 9.713 -5.607 4.331 1.00 97.00 301 ASN A CA 1
ATOM 2333 C C . ASN A 1 301 ? 8.463 -6.420 4.698 1.00 97.00 301 ASN A C 1
ATOM 2335 O O . ASN A 1 301 ? 7.949 -6.264 5.809 1.00 97.00 301 ASN A O 1
ATOM 2339 N N . VAL A 1 302 ? 8.020 -7.343 3.837 1.00 97.94 302 VAL A N 1
ATOM 2340 C CA . VAL A 1 302 ? 6.856 -8.177 4.179 1.00 97.94 302 VAL A CA 1
ATOM 2341 C C . VAL A 1 302 ? 7.132 -9.139 5.344 1.00 97.94 302 VAL A C 1
ATOM 2343 O O . VAL A 1 302 ? 6.258 -9.313 6.182 1.00 97.94 302 VAL A O 1
ATOM 2346 N N . ASN A 1 303 ? 8.350 -9.676 5.506 1.00 97.69 303 ASN A N 1
ATOM 2347 C CA . ASN A 1 303 ? 8.655 -10.537 6.660 1.00 97.69 303 ASN A CA 1
ATOM 2348 C C . ASN A 1 303 ? 8.635 -9.743 7.973 1.00 97.69 303 ASN A C 1
ATOM 2350 O O . ASN A 1 303 ? 8.235 -10.270 9.007 1.00 97.69 303 ASN A O 1
ATOM 2354 N N . TYR A 1 304 ? 9.063 -8.475 7.942 1.00 97.81 304 TYR A N 1
ATOM 2355 C CA . TYR A 1 304 ? 8.975 -7.599 9.114 1.00 97.81 304 TYR A CA 1
ATOM 2356 C C . TYR A 1 304 ? 7.515 -7.341 9.491 1.00 97.81 304 TYR A C 1
ATOM 2358 O O . TYR A 1 304 ? 7.156 -7.457 10.659 1.00 97.81 304 TYR A O 1
ATOM 2366 N N . PHE A 1 305 ? 6.661 -7.073 8.498 1.00 98.00 305 PHE A N 1
ATOM 2367 C CA . PHE A 1 305 ? 5.215 -6.988 8.695 1.00 98.00 305 PHE A CA 1
ATOM 2368 C C . PHE A 1 305 ? 4.639 -8.268 9.320 1.00 98.00 305 PHE A C 1
ATOM 2370 O O . PHE A 1 305 ? 3.914 -8.194 10.308 1.00 98.00 305 PHE A O 1
ATOM 2377 N N . GLU A 1 306 ? 4.990 -9.440 8.792 1.00 97.94 306 GLU A N 1
ATOM 2378 C CA . GLU A 1 306 ? 4.533 -10.717 9.348 1.00 97.94 306 GLU A CA 1
ATOM 2379 C C . GLU A 1 306 ? 5.020 -10.938 10.786 1.00 97.94 306 GLU A C 1
ATOM 2381 O O . GLU A 1 306 ? 4.276 -11.466 11.612 1.00 97.94 306 GLU A O 1
ATOM 2386 N N . GLY A 1 307 ? 6.234 -10.478 11.108 1.00 97.50 307 GLY A N 1
ATOM 2387 C CA . GLY A 1 307 ? 6.750 -10.426 12.475 1.00 97.50 307 GLY A CA 1
ATOM 2388 C C . GLY A 1 307 ? 5.846 -9.612 13.401 1.00 97.50 307 GLY A C 1
ATOM 2389 O O . GLY A 1 307 ? 5.438 -10.122 14.441 1.00 97.50 307 GLY A O 1
ATOM 2390 N N . LEU A 1 308 ? 5.443 -8.406 12.985 1.00 96.56 308 LEU A N 1
ATOM 2391 C CA . LEU A 1 308 ? 4.521 -7.557 13.752 1.00 96.56 308 LEU A CA 1
ATOM 2392 C C . LEU A 1 308 ? 3.156 -8.230 13.963 1.00 96.56 308 LEU A C 1
ATOM 2394 O O . LEU A 1 308 ? 2.609 -8.196 15.062 1.00 96.56 308 LEU A O 1
ATOM 2398 N N . VAL A 1 309 ? 2.599 -8.862 12.925 1.00 97.50 309 VAL A N 1
ATOM 2399 C CA . VAL A 1 309 ? 1.323 -9.599 13.015 1.00 97.50 309 VAL A CA 1
ATOM 2400 C C . VAL A 1 309 ? 1.430 -10.753 14.016 1.00 97.50 309 VAL A C 1
ATOM 2402 O O . VAL A 1 309 ? 0.533 -10.940 14.842 1.00 97.50 309 VAL A O 1
ATOM 2405 N N . LYS A 1 310 ? 2.541 -11.497 13.973 1.00 96.81 310 LYS A N 1
ATOM 2406 C CA . LYS A 1 310 ? 2.807 -12.624 14.871 1.00 96.81 310 LYS A CA 1
ATOM 2407 C C . LYS A 1 310 ? 2.989 -12.177 16.321 1.00 96.81 310 LYS A C 1
ATOM 2409 O O . LYS A 1 310 ? 2.407 -12.790 17.208 1.00 96.81 310 LYS A O 1
ATOM 2414 N N . GLU A 1 311 ? 3.757 -11.117 16.569 1.00 95.94 311 GLU A N 1
ATOM 2415 C CA . GLU A 1 311 ? 3.974 -10.555 17.914 1.00 95.94 311 GLU A CA 1
ATOM 2416 C C . GLU A 1 311 ? 2.663 -10.129 18.588 1.00 95.94 311 GLU A C 1
ATOM 2418 O O . GLU A 1 311 ? 2.520 -10.223 19.806 1.00 95.94 311 GLU A O 1
ATOM 2423 N N . LEU A 1 312 ? 1.682 -9.704 17.790 1.00 95.50 312 LEU A N 1
ATOM 2424 C CA . LEU A 1 312 ? 0.360 -9.290 18.255 1.00 95.50 312 LEU A CA 1
ATOM 2425 C C . LEU A 1 312 ? -0.653 -10.439 18.355 1.00 95.50 312 LEU A C 1
ATOM 2427 O O . LEU A 1 312 ? -1.796 -10.199 18.747 1.00 95.50 312 LEU A O 1
ATOM 2431 N N . ASN A 1 313 ? -0.256 -11.671 18.017 1.00 95.44 313 ASN A N 1
ATOM 2432 C CA . ASN A 1 313 ? -1.125 -12.849 17.952 1.00 95.44 313 ASN A CA 1
ATOM 2433 C C . ASN A 1 313 ? -2.372 -12.637 17.075 1.00 95.44 313 ASN A C 1
ATOM 2435 O O . ASN A 1 313 ? -3.471 -13.082 17.412 1.00 95.44 313 ASN A O 1
ATOM 2439 N N . PHE A 1 314 ? -2.224 -11.932 15.953 1.00 96.06 314 PHE A N 1
ATOM 2440 C CA . PHE A 1 314 ? -3.304 -11.816 14.978 1.00 96.06 314 PHE A CA 1
ATOM 2441 C C . PHE A 1 314 ? -3.386 -13.086 14.133 1.00 96.06 314 PHE A C 1
ATOM 2443 O O . PHE A 1 314 ? -2.439 -13.439 13.432 1.00 96.06 314 PHE A O 1
ATOM 2450 N N . ASP A 1 315 ? -4.538 -13.752 14.189 1.00 93.44 315 ASP A N 1
ATOM 2451 C CA . ASP A 1 315 ? -4.820 -14.964 13.422 1.00 93.44 315 ASP A CA 1
ATOM 2452 C C . ASP A 1 315 ? -5.128 -14.621 11.954 1.00 93.44 315 ASP A C 1
ATOM 2454 O O . ASP A 1 315 ? -6.281 -14.495 11.534 1.00 93.44 315 ASP A O 1
ATOM 2458 N N . LEU A 1 316 ? -4.065 -14.373 11.185 1.00 95.50 316 LEU A N 1
ATOM 2459 C CA . LEU A 1 316 ? -4.115 -14.102 9.752 1.00 95.50 316 LEU A CA 1
ATOM 2460 C C . LEU A 1 316 ? -3.299 -15.150 8.997 1.00 95.50 316 LEU A C 1
ATOM 2462 O O . LEU A 1 316 ? -2.078 -15.225 9.122 1.00 95.50 316 LEU A O 1
ATOM 2466 N N . ALA A 1 317 ? -3.981 -15.934 8.166 1.00 95.06 317 ALA A N 1
ATOM 2467 C CA . ALA A 1 317 ? -3.338 -16.895 7.283 1.00 95.06 317 ALA A CA 1
ATOM 2468 C C . ALA A 1 317 ? -2.929 -16.222 5.964 1.00 95.06 317 ALA A C 1
ATOM 2470 O O . ALA A 1 317 ? -3.779 -15.811 5.167 1.00 95.06 317 ALA A O 1
ATOM 2471 N N . PHE A 1 318 ? -1.622 -16.143 5.718 1.00 97.69 318 PHE A N 1
ATOM 2472 C CA . PHE A 1 318 ? -1.069 -15.581 4.488 1.00 97.69 318 PHE A CA 1
ATOM 2473 C C . PHE A 1 318 ? -0.809 -16.665 3.442 1.00 97.69 318 PHE A C 1
ATOM 2475 O O . PHE A 1 318 ? -0.177 -17.688 3.715 1.00 97.69 318 PHE A O 1
ATOM 2482 N N . ARG A 1 319 ? -1.267 -16.433 2.209 1.00 97.38 319 ARG A N 1
ATOM 2483 C CA . ARG A 1 319 ? -0.995 -17.334 1.082 1.00 97.38 319 ARG A CA 1
ATOM 2484 C C . ARG A 1 319 ? 0.500 -17.304 0.754 1.00 97.38 319 ARG A C 1
ATOM 2486 O O . ARG A 1 319 ? 1.056 -16.232 0.570 1.00 97.38 319 ARG A O 1
ATOM 2493 N N . ARG A 1 320 ? 1.137 -18.469 0.609 1.00 95.69 320 ARG A N 1
ATOM 2494 C CA . ARG A 1 320 ? 2.529 -18.601 0.113 1.00 95.69 320 ARG A CA 1
ATOM 2495 C C . ARG A 1 320 ? 2.613 -19.215 -1.279 1.00 95.69 320 ARG A C 1
ATOM 2497 O O . ARG A 1 320 ? 3.528 -18.922 -2.044 1.00 95.69 320 ARG A O 1
ATOM 2504 N N . GLU A 1 321 ? 1.651 -20.074 -1.591 1.00 95.31 321 GLU A N 1
ATOM 2505 C CA . GLU A 1 321 ? 1.563 -20.779 -2.864 1.00 95.31 321 GLU A CA 1
ATOM 2506 C C . GLU A 1 321 ? 1.271 -19.818 -4.014 1.00 95.31 321 GLU A C 1
ATOM 2508 O O . GLU A 1 321 ? 0.405 -18.945 -3.900 1.00 95.31 321 GLU A O 1
ATOM 2513 N N . LEU A 1 322 ? 1.962 -20.027 -5.136 1.00 95.00 322 LEU A N 1
ATOM 2514 C CA . LEU A 1 322 ? 1.718 -19.284 -6.367 1.00 95.00 322 LEU A CA 1
ATOM 2515 C C . LEU A 1 322 ? 0.268 -19.458 -6.829 1.00 95.00 322 LEU A C 1
ATOM 2517 O O . LEU A 1 322 ? -0.369 -20.491 -6.612 1.00 95.00 322 LEU A O 1
ATOM 2521 N N . LEU A 1 323 ? -0.253 -18.428 -7.490 1.00 95.06 323 LEU A N 1
ATOM 2522 C CA . LEU A 1 323 ? -1.573 -18.504 -8.099 1.00 95.06 323 LEU A CA 1
ATOM 2523 C C . LEU A 1 323 ? -1.557 -19.506 -9.255 1.00 95.06 323 LEU A C 1
ATOM 2525 O O . LEU A 1 323 ? -0.580 -19.615 -9.996 1.00 95.06 323 LEU A O 1
ATOM 2529 N N . ARG A 1 324 ? -2.662 -20.240 -9.409 1.00 95.38 324 ARG A N 1
ATOM 2530 C CA . ARG A 1 324 ? -2.809 -21.202 -10.503 1.00 95.38 324 ARG A CA 1
ATOM 2531 C C . ARG A 1 324 ? -2.762 -20.479 -11.858 1.00 95.38 324 ARG A C 1
ATOM 2533 O O . ARG A 1 324 ? -3.330 -19.385 -11.955 1.00 95.38 324 ARG A O 1
ATOM 2540 N N . PRO A 1 325 ? -2.168 -21.074 -12.909 1.00 94.19 325 PRO A N 1
ATOM 2541 C CA . PRO A 1 325 ? -2.072 -20.445 -14.225 1.00 94.19 325 PRO A CA 1
ATOM 2542 C C . PRO A 1 325 ? -3.416 -19.967 -14.786 1.00 94.19 325 PRO A C 1
ATOM 2544 O O . PRO A 1 325 ? -3.462 -18.946 -15.461 1.00 94.19 325 PRO A O 1
ATOM 2547 N N . GLU A 1 326 ? -4.521 -20.653 -14.489 1.00 94.31 326 GLU A N 1
ATOM 2548 C CA . GLU A 1 326 ? -5.862 -20.273 -14.951 1.00 94.31 326 GLU A CA 1
ATOM 2549 C C . GLU A 1 326 ? -6.330 -18.960 -14.311 1.00 94.31 326 GLU A C 1
ATOM 2551 O O . GLU A 1 326 ? -6.921 -18.122 -14.986 1.00 94.31 326 GLU A O 1
ATOM 2556 N N . VAL A 1 327 ? -6.011 -18.749 -13.028 1.00 93.38 327 VAL A N 1
ATOM 2557 C CA . VAL A 1 327 ? -6.313 -17.504 -12.298 1.00 93.38 327 VAL A CA 1
ATOM 2558 C C . VAL A 1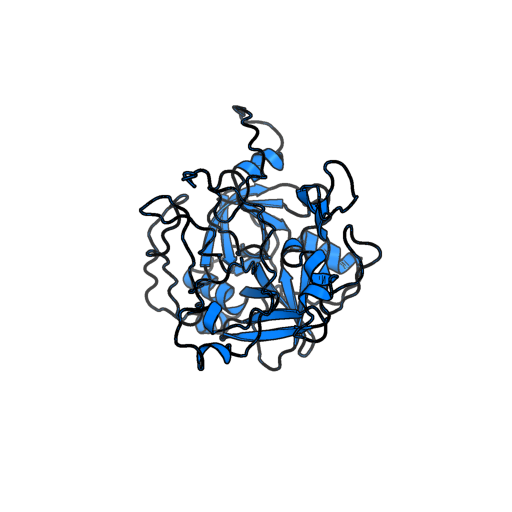 327 ? -5.466 -16.352 -12.837 1.00 93.38 327 VAL A C 1
ATOM 2560 O O . VAL A 1 327 ? -5.966 -15.247 -13.037 1.00 93.38 327 VAL A O 1
ATOM 2563 N N . ILE A 1 328 ? -4.186 -16.611 -13.118 1.00 93.06 328 ILE A N 1
ATOM 2564 C CA . ILE A 1 328 ? -3.296 -15.614 -13.722 1.00 93.06 328 ILE A CA 1
ATOM 2565 C C . ILE A 1 328 ? -3.793 -15.261 -15.128 1.00 93.06 328 ILE A C 1
ATOM 2567 O O . ILE A 1 328 ? -3.915 -14.088 -15.457 1.00 93.06 328 ILE A O 1
ATOM 2571 N N . LYS A 1 329 ? -4.156 -16.238 -15.959 1.00 90.44 329 LYS A N 1
ATOM 2572 C CA . LYS A 1 329 ? -4.655 -15.975 -17.316 1.00 90.44 329 LYS A CA 1
ATOM 2573 C C . LYS A 1 329 ? -5.988 -15.228 -17.322 1.00 90.44 329 LYS A C 1
ATOM 2575 O O . LYS A 1 329 ? -6.169 -14.356 -18.163 1.00 90.44 329 LYS A O 1
ATOM 2580 N N . ALA A 1 330 ? -6.886 -15.511 -16.376 1.00 88.25 330 ALA A N 1
ATOM 2581 C CA . ALA A 1 330 ? -8.184 -14.839 -16.272 1.00 88.25 330 ALA A CA 1
ATOM 2582 C C . ALA A 1 330 ? -8.074 -13.325 -16.015 1.00 88.25 330 ALA A C 1
ATOM 2584 O O . ALA A 1 330 ? -8.967 -12.569 -16.388 1.00 88.25 330 ALA A O 1
ATOM 2585 N N . GLY A 1 331 ? -6.982 -12.867 -15.396 1.00 82.44 331 GLY A N 1
ATOM 2586 C CA . GLY A 1 331 ? -6.754 -11.442 -15.171 1.00 82.44 331 GLY A CA 1
ATOM 2587 C C . GLY A 1 331 ? -6.107 -10.698 -16.344 1.00 82.44 331 GLY A C 1
ATOM 2588 O O . GLY A 1 331 ? -6.037 -9.472 -16.273 1.00 82.44 331 GLY A O 1
ATOM 2589 N N . ILE A 1 332 ? -5.671 -11.393 -17.405 1.00 82.00 332 ILE A N 1
ATOM 2590 C CA . ILE A 1 332 ? -5.067 -10.780 -18.599 1.00 82.00 332 ILE A CA 1
ATOM 2591 C C . ILE A 1 332 ? -6.180 -10.228 -19.496 1.00 82.00 332 ILE A C 1
ATOM 2593 O O . ILE A 1 332 ? -6.937 -10.981 -20.104 1.00 82.00 332 ILE A O 1
ATOM 2597 N N . THR A 1 333 ? -6.266 -8.905 -19.592 1.00 68.00 333 THR A N 1
ATOM 2598 C CA . THR A 1 333 ? -7.313 -8.179 -20.332 1.00 68.00 333 THR A CA 1
ATOM 2599 C C . THR A 1 333 ? -6.875 -7.727 -21.730 1.00 68.00 333 THR A C 1
ATOM 2601 O O . THR A 1 333 ? -7.732 -7.510 -22.583 1.00 68.00 333 THR A O 1
ATOM 2604 N N . TYR A 1 334 ? -5.566 -7.658 -22.013 1.00 62.50 334 TYR A N 1
ATOM 2605 C CA . TYR A 1 334 ? -5.010 -7.216 -23.302 1.00 62.50 334 TYR A CA 1
ATOM 2606 C C . TYR A 1 334 ? -4.107 -8.276 -23.941 1.00 62.50 334 TYR A C 1
ATOM 2608 O O . TYR A 1 334 ? -3.185 -8.787 -23.308 1.00 62.50 334 TYR A O 1
ATOM 2616 N N . LYS A 1 335 ? -4.365 -8.597 -25.219 1.00 53.59 335 LYS A N 1
ATOM 2617 C CA . LYS A 1 335 ? -3.588 -9.586 -25.994 1.00 53.59 335 LYS A CA 1
ATOM 2618 C C . LYS A 1 335 ? -2.281 -9.026 -26.571 1.00 53.59 335 LYS A C 1
ATOM 2620 O O . LYS A 1 335 ? -1.344 -9.795 -26.749 1.00 53.59 335 LYS A O 1
ATOM 2625 N N . ASN A 1 336 ? -2.210 -7.714 -26.807 1.00 51.91 336 ASN A N 1
ATOM 2626 C CA . ASN A 1 336 ? -1.053 -7.034 -27.393 1.00 51.91 336 ASN A CA 1
ATOM 2627 C C . ASN A 1 336 ? -0.589 -5.921 -26.444 1.00 51.91 336 ASN A C 1
ATOM 2629 O O . ASN A 1 336 ? -0.996 -4.773 -26.589 1.00 51.91 336 ASN A O 1
ATOM 2633 N N . LEU A 1 337 ? 0.216 -6.267 -25.436 1.00 52.34 337 LEU A N 1
ATOM 2634 C CA . LEU A 1 337 ? 0.951 -5.261 -24.669 1.00 52.34 337 LEU A CA 1
ATOM 2635 C C . LEU A 1 337 ? 2.109 -4.752 -25.530 1.00 52.34 337 LEU A C 1
ATOM 2637 O O . LEU A 1 337 ? 3.129 -5.433 -25.653 1.00 52.34 337 LEU A O 1
ATOM 2641 N N . GLU A 1 338 ? 1.969 -3.567 -26.116 1.00 45.78 338 GLU A N 1
ATOM 2642 C CA . GLU A 1 338 ? 3.108 -2.843 -26.685 1.00 45.78 338 GLU A CA 1
ATOM 2643 C C . GLU A 1 338 ? 3.914 -2.229 -25.545 1.00 45.78 338 GLU A C 1
ATOM 2645 O O . GLU A 1 338 ? 3.748 -1.067 -25.201 1.00 45.78 338 GLU A O 1
ATOM 2650 N N . VAL A 1 339 ? 4.748 -3.046 -24.893 1.00 46.91 339 VAL A N 1
ATOM 2651 C CA . VAL A 1 339 ? 5.622 -2.589 -23.805 1.00 46.91 339 VAL A CA 1
ATOM 2652 C C . VAL A 1 339 ? 6.480 -1.441 -24.324 1.00 46.91 339 VAL A C 1
ATOM 2654 O O . VAL A 1 339 ? 7.428 -1.696 -25.072 1.00 46.91 339 VAL A O 1
ATOM 2657 N N . ALA A 1 340 ? 6.139 -0.211 -23.918 1.00 44.00 340 ALA A N 1
ATOM 2658 C CA . ALA A 1 340 ? 6.941 0.985 -24.123 1.00 44.00 340 ALA A CA 1
ATOM 2659 C C . ALA A 1 340 ? 8.381 0.620 -23.772 1.00 44.00 340 ALA A C 1
ATOM 2661 O O . ALA A 1 340 ? 8.701 0.094 -22.697 1.00 44.00 340 ALA A O 1
ATOM 2662 N N . SER A 1 341 ? 9.209 0.682 -24.802 1.00 39.91 341 SER A N 1
ATOM 2663 C CA . SER A 1 341 ? 10.465 -0.033 -24.857 1.00 39.91 341 SER A CA 1
ATOM 2664 C C . SER A 1 341 ? 11.406 0.420 -23.747 1.00 39.91 341 SER A C 1
ATOM 2666 O O . SER A 1 341 ? 11.688 1.601 -23.626 1.00 39.91 341 SER A O 1
ATOM 2668 N N . ARG A 1 342 ? 11.982 -0.555 -23.034 1.00 40.25 342 ARG A N 1
ATOM 2669 C CA . ARG A 1 342 ? 13.348 -0.510 -22.488 1.00 40.25 342 ARG A CA 1
ATOM 2670 C C . ARG A 1 342 ? 13.792 0.840 -21.908 1.00 40.25 342 ARG A C 1
AT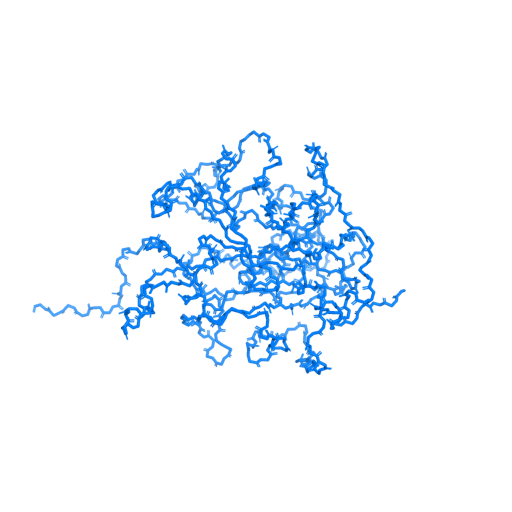OM 2672 O O . ARG A 1 342 ? 14.542 1.563 -22.556 1.00 40.25 342 ARG A O 1
ATOM 2679 N N . SER A 1 343 ? 13.574 1.061 -20.623 1.00 40.56 343 SER A N 1
ATOM 2680 C CA . SER A 1 343 ? 14.514 1.906 -19.893 1.00 40.56 343 SER A CA 1
ATOM 2681 C C . SER A 1 343 ? 14.525 1.597 -18.401 1.00 40.56 343 SER A C 1
ATOM 2683 O O . SER A 1 343 ? 13.502 1.358 -17.770 1.00 40.56 343 SER A O 1
ATOM 2685 N N . GLY A 1 344 ? 15.729 1.570 -17.835 1.00 42.50 344 GLY A N 1
ATOM 2686 C CA . GLY A 1 344 ? 15.954 1.804 -16.410 1.00 42.50 344 GLY A CA 1
ATOM 2687 C C . GLY A 1 344 ? 16.095 3.302 -16.127 1.00 42.50 344 GLY A C 1
ATOM 2688 O O . GLY A 1 344 ? 17.000 3.664 -15.380 1.00 42.50 344 GLY A O 1
ATOM 2689 N N . GLN A 1 345 ? 15.291 4.115 -16.826 1.00 36.75 345 GLN A N 1
ATOM 2690 C CA . GLN A 1 345 ? 15.023 5.551 -16.674 1.00 36.75 345 GLN A CA 1
ATOM 2691 C C . GLN A 1 345 ? 14.195 6.004 -17.891 1.00 36.75 345 GLN A C 1
ATOM 2693 O O . GLN A 1 345 ? 14.763 6.190 -18.964 1.00 36.75 345 GLN A O 1
ATOM 2698 N N . VAL A 1 346 ? 12.881 6.187 -17.753 1.00 35.53 346 VAL A N 1
ATOM 2699 C CA . VAL A 1 346 ? 12.101 7.074 -18.635 1.00 35.53 346 VAL A CA 1
ATOM 2700 C C . VAL A 1 346 ? 11.172 7.873 -17.741 1.00 35.53 346 VAL A C 1
ATOM 2702 O O . VAL A 1 346 ? 10.418 7.318 -16.944 1.00 35.53 346 VAL A O 1
ATOM 2705 N N . GLU A 1 347 ? 11.289 9.193 -17.875 1.00 39.72 347 GLU A N 1
ATOM 2706 C CA . GLU A 1 347 ? 10.329 10.149 -17.360 1.00 39.72 347 GLU A CA 1
ATOM 2707 C C . GLU A 1 347 ? 8.944 9.701 -17.783 1.00 39.72 347 GLU A C 1
ATOM 2709 O O . GLU A 1 347 ? 8.643 9.582 -18.964 1.00 39.72 347 GLU A O 1
ATOM 2714 N N . PHE A 1 348 ? 8.152 9.399 -16.768 1.00 41.28 348 PHE A N 1
ATOM 2715 C CA . PHE A 1 348 ? 6.713 9.437 -16.778 1.00 41.28 348 PHE A CA 1
ATOM 2716 C C . PHE A 1 348 ? 6.107 9.997 -18.077 1.00 41.28 348 PHE A C 1
ATOM 2718 O O . PHE A 1 348 ? 5.972 11.208 -18.204 1.00 41.28 348 PHE A O 1
ATOM 2725 N N . ASP A 1 349 ? 5.704 9.149 -19.021 1.00 38.78 349 ASP A N 1
ATOM 2726 C CA . ASP A 1 349 ? 4.777 9.561 -20.071 1.00 38.78 349 ASP A CA 1
ATOM 2727 C C . ASP A 1 349 ? 3.451 8.836 -19.850 1.00 38.78 349 ASP A C 1
ATOM 2729 O O . ASP A 1 349 ? 3.340 7.622 -20.006 1.00 38.78 349 ASP A O 1
ATOM 2733 N N . ALA A 1 350 ? 2.422 9.589 -19.450 1.00 37.84 350 ALA A N 1
ATOM 2734 C CA . ALA A 1 350 ? 1.073 9.042 -19.298 1.00 37.84 350 ALA A CA 1
ATOM 2735 C C . ALA A 1 350 ? 0.448 8.623 -20.636 1.00 37.84 350 ALA A C 1
ATOM 2737 O O . ALA A 1 350 ? -0.529 7.878 -20.628 1.00 37.84 350 ALA A O 1
ATOM 2738 N N . ASN A 1 351 ? 0.981 9.101 -21.765 1.00 35.19 351 ASN A N 1
ATOM 2739 C CA . ASN A 1 351 ? 0.534 8.712 -23.099 1.00 35.19 351 ASN A CA 1
ATOM 2740 C C . ASN A 1 351 ? 1.164 7.386 -23.556 1.00 35.19 351 ASN A C 1
ATOM 2742 O O . ASN A 1 351 ? 0.601 6.728 -24.427 1.00 35.19 351 ASN A O 1
ATOM 2746 N N . GLU A 1 352 ? 2.283 6.976 -22.949 1.00 40.12 352 GLU A N 1
ATOM 2747 C CA . GLU A 1 352 ? 2.951 5.688 -23.193 1.00 40.12 352 GLU A CA 1
ATOM 2748 C C . GLU A 1 352 ? 2.624 4.637 -22.117 1.00 40.12 352 GLU A C 1
ATOM 2750 O O . GLU A 1 352 ? 3.254 3.576 -22.063 1.00 40.12 352 GLU A O 1
ATOM 2755 N N . ASP A 1 353 ? 1.625 4.891 -21.258 1.00 43.66 353 ASP A N 1
ATOM 2756 C CA . ASP A 1 353 ? 1.144 3.884 -20.314 1.00 43.66 353 ASP A CA 1
ATOM 2757 C C . ASP A 1 353 ? 0.529 2.704 -21.080 1.00 43.66 353 ASP A C 1
ATOM 2759 O O . ASP A 1 353 ? -0.615 2.719 -21.545 1.00 43.66 353 ASP A O 1
ATOM 2763 N N . VAL A 1 354 ? 1.332 1.649 -21.187 1.00 44.88 354 VAL A N 1
ATOM 2764 C CA . VAL A 1 354 ? 1.042 0.400 -21.893 1.00 44.88 354 VAL A CA 1
ATOM 2765 C C . VAL A 1 354 ? -0.198 -0.312 -21.344 1.00 44.88 354 VAL A C 1
ATOM 2767 O O . VAL A 1 354 ? -0.767 -1.189 -21.996 1.00 44.88 354 VAL A O 1
ATOM 2770 N N . PHE A 1 355 ? -0.629 0.029 -20.129 1.00 49.69 355 PHE A N 1
ATOM 2771 C CA . PHE A 1 355 ? -1.705 -0.658 -19.428 1.00 49.69 355 PHE A CA 1
ATOM 2772 C C . PHE A 1 355 ? -3.015 0.123 -19.441 1.00 49.69 355 PHE A C 1
ATOM 2774 O O . PHE A 1 355 ? -3.747 0.051 -18.455 1.00 49.69 355 PHE A O 1
ATOM 2781 N N . ASN A 1 356 ? -3.317 0.857 -20.522 1.00 50.56 356 ASN A N 1
ATOM 2782 C CA . ASN A 1 356 ? -4.604 1.529 -20.754 1.00 50.56 356 ASN A CA 1
ATOM 2783 C C . ASN A 1 356 ? -5.779 0.526 -20.823 1.00 50.56 356 ASN A C 1
ATOM 2785 O O . ASN A 1 356 ? -6.369 0.303 -21.877 1.00 50.56 356 ASN A O 1
ATOM 2789 N N . ASP A 1 357 ? -6.080 -0.108 -19.687 1.00 55.03 357 ASP A N 1
ATOM 2790 C CA . ASP A 1 357 ? -7.154 -1.065 -19.464 1.00 55.03 357 ASP A CA 1
ATOM 2791 C C . ASP A 1 357 ? -8.362 -0.320 -18.893 1.00 55.03 357 ASP A C 1
ATOM 2793 O O . ASP A 1 357 ? -8.268 0.233 -17.795 1.00 55.03 357 ASP A O 1
ATOM 2797 N N . PRO A 1 358 ? -9.515 -0.326 -19.583 1.00 56.59 358 PRO A N 1
ATOM 2798 C CA . PRO A 1 358 ? -10.705 0.394 -19.143 1.00 56.59 358 PRO A CA 1
ATOM 2799 C C . PRO A 1 358 ? -11.224 -0.051 -17.765 1.00 56.59 358 PRO A C 1
ATOM 2801 O O . PRO A 1 358 ? -11.932 0.711 -17.117 1.00 56.59 358 PRO A O 1
ATOM 2804 N N . ASN A 1 359 ? -10.869 -1.244 -17.270 1.00 57.56 359 ASN A N 1
ATOM 2805 C CA . ASN A 1 359 ? -11.275 -1.706 -15.932 1.00 57.56 359 ASN A CA 1
ATOM 2806 C C . ASN A 1 359 ? -10.376 -1.161 -14.805 1.00 57.56 359 ASN A C 1
ATOM 2808 O O . ASN A 1 359 ? -10.807 -1.025 -13.652 1.00 57.56 359 ASN A O 1
ATOM 2812 N N . ASP A 1 360 ? -9.137 -0.809 -15.148 1.00 65.06 360 ASP A N 1
ATOM 2813 C CA . ASP A 1 360 ? -8.129 -0.244 -14.244 1.00 65.06 360 ASP A CA 1
ATOM 2814 C C . ASP A 1 360 ? -8.121 1.286 -14.273 1.00 65.06 360 ASP A C 1
ATOM 2816 O O . ASP A 1 360 ? -7.157 1.937 -13.868 1.00 65.06 360 ASP A O 1
ATOM 2820 N N . VAL A 1 361 ? -9.233 1.855 -14.726 1.00 63.84 361 VAL A N 1
ATOM 2821 C CA . VAL A 1 361 ? -9.455 3.282 -14.858 1.00 63.84 361 VAL A CA 1
ATOM 2822 C C . VAL A 1 361 ? -10.626 3.693 -13.970 1.00 63.84 361 VAL A C 1
ATOM 2824 O O . VAL A 1 361 ? -11.618 2.983 -13.787 1.00 63.84 361 VAL A O 1
ATOM 2827 N N . VAL A 1 362 ? -10.482 4.868 -13.379 1.00 63.50 362 VAL A N 1
ATOM 2828 C CA . VAL A 1 362 ? -11.548 5.644 -12.767 1.00 63.50 362 VAL A CA 1
ATOM 2829 C C . VAL A 1 362 ? -11.716 6.863 -13.663 1.00 63.50 362 VAL A C 1
ATOM 2831 O O . VAL A 1 362 ? -10.899 7.777 -13.595 1.00 63.50 362 VAL A O 1
ATOM 2834 N N . ASP A 1 363 ? -12.708 6.826 -14.557 1.00 54.84 363 ASP A N 1
ATOM 2835 C CA . ASP A 1 363 ? -12.825 7.783 -15.671 1.00 54.84 363 ASP A CA 1
ATOM 2836 C C . ASP A 1 363 ? -12.965 9.230 -15.206 1.00 54.84 363 ASP A C 1
ATOM 2838 O O . ASP A 1 363 ? -12.362 10.133 -15.781 1.00 54.84 363 ASP A O 1
ATOM 2842 N N . ASP A 1 364 ? -13.728 9.440 -14.138 1.00 59.09 364 ASP A N 1
ATOM 2843 C CA . ASP A 1 364 ? -13.872 10.746 -13.519 1.00 59.09 364 ASP A CA 1
ATOM 2844 C C . ASP A 1 364 ? -14.096 10.569 -12.017 1.00 59.09 364 ASP A C 1
ATOM 2846 O O . ASP A 1 364 ? -15.198 10.262 -11.567 1.00 59.09 364 ASP A O 1
ATOM 2850 N N . ILE A 1 365 ? -13.030 10.739 -11.235 1.00 57.44 365 ILE A N 1
ATOM 2851 C CA . ILE A 1 365 ? -13.072 10.659 -9.768 1.00 57.44 365 ILE A CA 1
ATOM 2852 C C . ILE A 1 365 ? -14.037 11.687 -9.164 1.00 57.44 365 ILE A C 1
ATOM 2854 O O . ILE A 1 365 ? -14.623 11.418 -8.120 1.00 57.44 365 ILE A O 1
ATOM 2858 N N . TYR A 1 366 ? -14.215 12.845 -9.810 1.00 51.19 366 TYR A N 1
ATOM 2859 C CA . TYR A 1 366 ? -15.083 13.925 -9.340 1.00 51.19 366 TYR A CA 1
ATOM 2860 C C . TYR A 1 366 ? -16.550 13.664 -9.659 1.00 51.19 366 TYR A C 1
ATOM 2862 O O . TYR A 1 366 ? -17.428 14.154 -8.949 1.00 51.19 366 TYR A O 1
ATOM 2870 N N . LYS A 1 367 ? -16.809 12.873 -10.702 1.00 47.84 367 LYS A N 1
ATOM 2871 C CA . LYS A 1 367 ? -18.140 12.389 -11.052 1.00 47.84 367 LYS A CA 1
ATOM 2872 C C . LYS A 1 367 ? -18.533 11.162 -10.247 1.00 47.84 367 LYS A C 1
ATOM 2874 O O . LYS A 1 367 ? -19.653 11.093 -9.750 1.00 47.84 367 LYS A O 1
ATOM 2879 N N . LEU A 1 368 ? -17.613 10.210 -10.114 1.00 42.22 368 LEU A N 1
ATOM 2880 C CA . LEU A 1 368 ? -17.875 8.896 -9.538 1.00 42.22 368 LEU A CA 1
ATOM 2881 C C . LEU A 1 368 ? -18.060 8.914 -8.022 1.00 42.22 368 LEU A C 1
ATOM 2883 O O . LEU A 1 368 ? -18.719 8.012 -7.519 1.00 42.22 368 LEU A O 1
ATOM 2887 N N . TYR A 1 369 ? -17.525 9.920 -7.319 1.00 48.56 369 TYR A N 1
ATOM 2888 C CA . TYR A 1 369 ? -17.465 9.917 -5.858 1.00 48.56 369 TYR A CA 1
ATOM 2889 C C . TYR A 1 369 ? -17.930 11.230 -5.222 1.00 48.56 369 TYR A C 1
ATOM 2891 O O . TYR A 1 369 ? -17.587 12.330 -5.662 1.00 48.56 369 TYR A O 1
ATOM 2899 N N . THR A 1 370 ? -18.702 11.117 -4.139 1.00 41.69 370 THR A N 1
ATOM 2900 C CA . THR A 1 370 ? -19.085 12.233 -3.265 1.00 41.69 370 THR A CA 1
ATOM 2901 C C . THR A 1 370 ? -17.933 12.611 -2.332 1.00 41.69 370 THR A C 1
ATOM 2903 O O . THR A 1 370 ? -17.639 11.923 -1.363 1.00 41.69 370 THR A O 1
ATOM 2906 N N . PHE A 1 371 ? -17.304 13.763 -2.567 1.00 48.84 371 PHE A N 1
ATOM 2907 C CA . PHE A 1 371 ? -16.412 14.383 -1.585 1.00 48.84 371 PHE A CA 1
ATOM 2908 C C . PHE A 1 371 ? -17.210 15.370 -0.729 1.00 48.84 371 PHE A C 1
ATOM 2910 O O . PHE A 1 371 ? -17.464 16.496 -1.148 1.00 48.84 371 PHE A O 1
ATOM 2917 N N . GLU A 1 372 ? -17.604 14.958 0.474 1.00 47.47 372 GLU A N 1
ATOM 2918 C CA . GLU A 1 372 ? -18.218 15.846 1.482 1.00 47.47 372 GLU A CA 1
ATOM 2919 C C . GLU A 1 372 ? -17.217 16.818 2.124 1.00 47.47 372 GLU A C 1
ATOM 2921 O O . GLU A 1 372 ? -17.575 17.715 2.887 1.00 47.47 372 GLU A O 1
ATOM 2926 N N . LEU A 1 373 ? -15.929 16.670 1.813 1.00 48.84 373 LEU A N 1
ATOM 2927 C CA . LEU A 1 373 ? -14.896 17.562 2.305 1.00 48.84 373 LEU A CA 1
ATOM 2928 C C . LEU A 1 373 ? -14.782 18.817 1.435 1.00 48.84 373 LEU A C 1
ATOM 2930 O O . LEU A 1 373 ? -13.767 19.048 0.783 1.00 48.84 373 LEU A O 1
ATOM 2934 N N . GLU A 1 374 ? -15.775 19.705 1.549 1.00 40.66 374 GLU A N 1
ATOM 2935 C CA . GLU A 1 374 ? -15.599 21.133 1.219 1.00 40.66 374 GLU A CA 1
ATOM 2936 C C . GLU A 1 374 ? -14.417 21.762 2.004 1.00 40.66 374 GLU A C 1
ATOM 2938 O O . GLU A 1 374 ? -13.904 22.803 1.613 1.00 40.66 374 GLU A O 1
ATOM 2943 N N . ASN A 1 375 ? -13.910 21.081 3.045 1.00 36.94 375 ASN A N 1
ATOM 2944 C CA . ASN A 1 375 ? -12.777 21.484 3.886 1.00 36.94 375 ASN A CA 1
ATOM 2945 C C . ASN A 1 375 ? -11.473 20.679 3.653 1.00 36.94 375 ASN A C 1
ATOM 2947 O O . ASN A 1 375 ? -10.605 20.656 4.525 1.00 36.94 375 ASN A O 1
ATOM 2951 N N . MET A 1 376 ? -11.295 20.002 2.508 1.00 47.25 376 MET A N 1
ATOM 2952 C CA . MET A 1 376 ? -10.031 19.309 2.151 1.00 47.25 376 MET A CA 1
ATOM 2953 C C . MET A 1 376 ? -8.983 20.212 1.489 1.00 47.25 376 MET A C 1
ATOM 2955 O O . MET A 1 376 ? -8.200 19.786 0.634 1.00 47.25 376 MET A O 1
ATOM 2959 N N . ILE A 1 377 ? -8.941 21.466 1.926 1.00 32.44 377 ILE A N 1
ATOM 2960 C CA . ILE A 1 377 ? -7.952 22.462 1.534 1.00 32.44 377 ILE A CA 1
ATOM 2961 C C . ILE A 1 377 ? -7.226 22.873 2.811 1.00 32.44 377 ILE A C 1
ATOM 2963 O O . ILE A 1 377 ? -7.840 23.131 3.844 1.00 32.44 377 ILE A O 1
ATOM 2967 N N . ARG A 1 378 ? -5.901 22.916 2.738 1.00 31.20 378 ARG A N 1
ATOM 2968 C CA . ARG A 1 378 ? -5.105 23.740 3.646 1.00 31.20 378 ARG A CA 1
ATOM 2969 C C . ARG A 1 378 ? -5.636 25.179 3.634 1.00 31.20 378 ARG A C 1
ATOM 2971 O O . ARG A 1 378 ? -6.033 25.668 2.584 1.00 31.20 378 ARG A O 1
ATOM 2978 N N . ASP A 1 379 ? -5.542 25.858 4.770 1.00 29.08 379 ASP A N 1
ATOM 2979 C CA . ASP A 1 379 ? -5.575 27.318 4.816 1.00 29.08 379 ASP A CA 1
ATOM 2980 C C . ASP A 1 379 ? -4.569 27.893 3.802 1.00 29.08 379 ASP A C 1
ATOM 2982 O O . ASP A 1 379 ? -3.368 27.628 3.899 1.00 29.08 379 ASP A O 1
ATOM 2986 N N . GLU A 1 380 ? -5.040 28.699 2.854 1.00 26.11 380 GLU A N 1
ATOM 2987 C CA . GLU A 1 380 ? -4.242 29.798 2.313 1.00 26.11 380 GLU A CA 1
ATOM 2988 C C . GLU A 1 380 ? -4.776 31.097 2.932 1.00 26.11 380 GLU A C 1
ATOM 2990 O O . GLU A 1 380 ? -5.909 31.488 2.644 1.00 26.11 380 GLU A O 1
ATOM 2995 N N . PRO A 1 381 ? -3.992 31.814 3.755 1.00 28.72 381 PRO A N 1
ATOM 2996 C CA . PRO A 1 381 ? -4.040 33.260 3.725 1.00 28.72 381 PRO A CA 1
ATOM 2997 C C . PRO A 1 381 ? -3.415 33.735 2.404 1.00 28.72 381 PRO A C 1
ATOM 2999 O O . PRO A 1 381 ? -2.452 33.153 1.905 1.00 28.72 381 PRO A O 1
ATOM 3002 N N . SER A 1 382 ? -4.003 34.788 1.846 1.00 38.50 382 SER A N 1
ATOM 3003 C CA . SER A 1 382 ? -3.647 35.450 0.590 1.00 38.50 382 SER A CA 1
ATOM 3004 C C . SER A 1 382 ? -2.142 35.532 0.293 1.00 38.50 382 SER A C 1
ATOM 3006 O O . SER A 1 382 ? -1.327 35.907 1.134 1.00 38.50 382 SER A O 1
ATOM 3008 N N . GLY A 1 383 ? -1.777 35.255 -0.962 1.00 30.08 383 GLY A N 1
ATOM 3009 C CA . GLY A 1 383 ? -0.388 35.330 -1.415 1.00 30.08 383 GLY A CA 1
ATOM 3010 C C . GLY A 1 383 ? -0.209 35.525 -2.916 1.00 30.08 383 GLY A C 1
ATOM 3011 O O . GLY A 1 383 ? 0.800 35.098 -3.467 1.00 30.08 383 GLY A O 1
ATOM 3012 N N . GLY A 1 384 ? -1.164 36.162 -3.597 1.00 24.44 384 GLY A N 1
ATOM 3013 C CA . GLY A 1 384 ? -0.950 36.624 -4.965 1.00 24.44 384 GLY A CA 1
ATOM 3014 C C . GLY A 1 384 ? -0.019 37.837 -4.979 1.00 24.44 384 GLY A C 1
ATOM 3015 O O . GLY A 1 384 ? -0.458 38.957 -4.730 1.00 24.44 384 GLY A O 1
ATOM 3016 N N . ARG A 1 385 ? 1.261 37.644 -5.317 1.00 31.89 385 ARG A N 1
ATOM 3017 C CA . ARG A 1 385 ? 2.057 38.718 -5.931 1.00 31.89 385 ARG A CA 1
ATOM 3018 C C . ARG A 1 385 ? 1.546 38.898 -7.359 1.00 31.89 385 ARG A C 1
ATOM 3020 O O . ARG A 1 385 ? 2.069 38.238 -8.241 1.00 31.89 385 ARG A O 1
ATOM 3027 N N . GLU A 1 386 ? 0.493 39.704 -7.524 1.00 29.44 386 GLU A N 1
ATOM 3028 C CA . GLU A 1 386 ? 0.160 40.495 -8.734 1.00 29.44 386 GLU A CA 1
ATOM 3029 C C . GLU A 1 386 ? -1.223 41.187 -8.676 1.00 29.44 386 GLU A C 1
ATOM 3031 O O . GLU A 1 386 ? -1.835 41.469 -9.701 1.00 29.44 386 GLU A O 1
ATOM 3036 N N . SER A 1 387 ? -1.739 41.555 -7.499 1.00 29.61 387 SER A N 1
ATOM 3037 C CA . SER A 1 387 ? -2.802 42.569 -7.456 1.00 29.61 387 SER A CA 1
ATOM 3038 C C . SER A 1 387 ? -2.168 43.962 -7.453 1.00 29.61 387 SER A C 1
ATOM 3040 O O . SER A 1 387 ? -1.713 44.436 -6.410 1.00 29.61 387 SER A O 1
ATOM 3042 N N . LEU A 1 388 ? -2.122 44.608 -8.624 1.00 29.11 388 LEU A N 1
ATOM 3043 C CA . LEU A 1 388 ? -2.013 46.065 -8.706 1.00 29.11 388 LEU A CA 1
ATOM 3044 C C . LEU A 1 388 ? -3.151 46.663 -7.869 1.00 29.11 388 LEU A C 1
ATOM 3046 O O . LEU A 1 388 ? -4.325 46.441 -8.162 1.00 29.11 388 LEU A O 1
ATOM 3050 N N . LEU A 1 389 ? -2.788 47.408 -6.829 1.00 31.89 389 LEU A N 1
ATOM 3051 C CA . LEU A 1 389 ? -3.686 48.344 -6.171 1.00 31.89 389 LEU A CA 1
ATOM 3052 C C . LEU A 1 389 ? -3.918 49.500 -7.148 1.00 31.89 389 LEU A C 1
ATOM 3054 O O . LEU A 1 389 ? -2.971 50.188 -7.529 1.00 31.89 389 LEU A O 1
ATOM 3058 N N . LEU A 1 390 ? -5.159 49.664 -7.591 1.00 28.17 390 LEU A N 1
ATOM 3059 C CA . LEU A 1 390 ? -5.649 50.951 -8.063 1.00 28.17 390 LEU A CA 1
ATOM 3060 C C . LEU A 1 390 ? -6.440 51.544 -6.898 1.00 28.17 390 LEU A C 1
ATOM 3062 O O . LEU A 1 390 ? -7.361 50.890 -6.401 1.00 28.17 390 LEU A O 1
ATOM 3066 N N . ASP A 1 391 ? -5.981 52.711 -6.449 1.00 34.06 391 ASP A N 1
ATOM 3067 C CA . ASP A 1 391 ? -6.577 53.536 -5.392 1.00 34.06 391 ASP A CA 1
ATOM 3068 C C . ASP A 1 391 ? -8.016 53.974 -5.710 1.00 34.06 391 ASP A C 1
ATOM 3070 O O . ASP A 1 391 ? -8.324 54.209 -6.907 1.00 34.06 391 ASP A O 1
#

Radius of gyration: 20.79 Å; Cα contacts (8 Å, |Δi|>4): 843; chains: 1; bounding box: 62×75×51 Å

Solvent-accessible surface area (backbone atoms only — not comparable to full-atom values): 22100 Å² total; per-residue (Å²): 131,88,65,57,51,73,64,46,36,48,11,47,43,47,53,22,39,30,41,34,26,73,52,36,48,74,53,56,40,68,72,65,81,78,48,94,71,75,75,89,75,70,70,55,70,85,75,42,18,11,17,24,29,39,30,68,58,92,49,37,37,34,26,42,27,30,11,64,68,54,39,43,66,65,46,71,42,42,81,73,20,56,94,66,78,37,50,34,42,30,11,38,32,44,52,87,66,50,49,42,73,33,63,66,50,52,70,83,31,69,64,68,74,52,82,83,81,57,99,57,46,32,32,62,56,24,28,19,47,30,26,36,84,98,54,83,50,69,34,94,89,50,58,48,82,43,77,45,54,26,52,31,22,40,42,40,44,72,46,91,71,90,73,55,62,39,19,46,49,60,53,84,77,60,50,76,63,40,58,35,35,38,32,24,33,40,39,57,36,40,30,58,35,73,90,75,70,41,60,37,63,93,55,49,53,37,50,53,44,79,34,64,28,37,25,73,43,73,51,80,62,36,69,92,53,29,28,37,24,44,24,23,50,60,59,76,53,58,24,20,33,4,3,36,26,21,43,54,73,53,20,34,26,19,34,28,63,44,69,27,70,72,59,85,86,37,79,81,77,96,79,74,84,77,76,84,75,88,75,89,80,73,95,84,71,81,83,48,66,67,69,46,39,42,68,17,15,34,17,28,35,40,63,59,52,52,48,55,40,55,77,67,68,55,96,70,70,65,42,63,65,74,79,54,69,68,64,34,55,71,46,52,87,69,94,77,68,65,67,66,73,87,64,104,74,71,82,66,47,83,88,57,51,58,67,83,43,81,61,51,42,41,76,36,52,73,55,46,26,46,74,82,46,80,72,44,51,79,90,74,77,90,78,76,93,76,74,80,84,78,133

Nearest PDB structures (foldseek):
  3lgi-assembly1_A  TM=6.393E-01  e=5.354E-09  Escherichia coli K-12
  2rce-assembly3_H  TM=7.295E-01  e=6.443E-08  Escherichia coli
  2qf3-assembly1_B  TM=6.776E-01  e=2.705E-08  Escherichia coli K-12
  3lgv-assembly1_B  TM=7.190E-01  e=1.367E-07  Escherichia coli K-12
  3lh3-assembly1_A  TM=7.206E-01  e=3.872E-07  Escherichia coli K-12